Protein AF-A0A7C6J022-F1 (afdb_monomer)

Solvent-accessible surface area (backbone atoms only — not comparable to full-atom values): 21403 Å² total; per-residue (Å²): 133,88,54,97,47,49,74,58,32,76,75,52,37,71,67,42,45,35,48,30,39,71,31,28,40,36,38,33,23,57,47,31,26,24,35,32,15,52,54,48,36,50,70,70,36,41,24,28,38,40,35,32,20,58,52,54,36,49,83,85,41,56,73,35,22,82,79,51,54,93,88,47,57,70,38,48,44,20,59,52,40,50,57,54,50,38,76,76,38,77,80,48,47,73,48,62,37,77,42,80,65,40,88,90,46,41,83,78,70,50,67,95,76,55,65,32,38,40,39,37,47,83,56,67,66,42,42,51,43,52,51,50,49,29,62,75,69,70,41,49,58,38,33,48,42,60,43,54,30,42,83,63,48,88,42,52,45,79,44,40,55,75,75,63,58,67,36,69,54,48,51,52,48,54,51,54,31,57,78,66,73,45,90,54,88,45,48,24,37,40,35,70,53,67,59,51,78,81,88,55,95,65,82,51,71,33,29,65,29,19,30,48,49,9,44,53,50,31,52,52,50,52,50,56,60,65,67,54,69,71,48,78,46,42,40,21,62,6,68,30,47,36,53,39,59,43,51,67,43,30,42,36,46,56,49,69,47,39,24,39,27,73,48,87,68,80,81,78,50,72,70,37,49,76,68,63,76,48,61,33,25,31,22,25,40,36,34,28,24,65,94,65,37,48,72,66,57,52,52,53,51,50,67,71,62,38,65,52,57,36,79,32,24,37,84,89,47,76,38,68,36,15,26,35,32,43,37,27,91,48,70,68,53,43,54,51,52,54,50,51,48,59,62,51,40,78,78,44,93,59,69,66,57,54,43,78,45,71,64,58,75,74,39,77,49,60,78,78,57,48,63,33,54,79,77,33,88,80,57,91,61,84,44,69,66,79,75,62,49,78,92,46,42,104

Secondary structure (DSSP, 8-state):
---TTHHHHHHHHHHHHHHHHH-EEEEE--STTHHHHHHHHHHTT--EEEEE--PBP-GGGTTT-TT--TT-TTSBHHHHHHHHHHHH-TT-EEEEE-----TTTHHHHS-SS-SEEEE---SHHHHHHHHHHHHHTT--EEEE---SS---GGGEEEEEGGG--S-HHHHHHHHHHHHTT----SEEEEE-SPPPP-SSSSPP--HHHHHHHHHHHHHHHHHHHHTS--EEEEEEESSHHHHHHHHTTBTTEEEEEEEEESSSSSS--HHHHHTTSS-PEEEEEEEE-TTTS-HHHHHHHHHHHS-TT-SSEETTEESGGG-EEEEESSHHHHHHHHHHHHHHHTT-SSPP--EEEE----EEPPTTTTTHHHH-TT---SS-GGGS-GGGB-

pLDDT: mean 95.54, std 4.27, range [51.81, 98.88]

Radius of gyration: 25.46 Å; Cα contacts (8 Å, |Δi|>4): 782; chains: 1; bounding box: 62×45×79 Å

Nearest PDB structures (foldseek):
  4d7a-assembly1_B  TM=9.606E-01  e=1.019E-24  Escherichia coli K-12
  4d79-assembly1_A  TM=9.479E-01  e=5.012E-24  Escherichia coli K-12
  4yed-assembly1_A  TM=9.591E-01  e=9.592E-24  Escherichia coli K-12
  4yed-assembly2_D  TM=9.473E-01  e=1.288E-23  Escherichia coli K-12
  4yed-assembly2_C  TM=9.431E-01  e=9.592E-24  Escherichia coli K-12

Sequence (394 aa):
MNSPFTRIQYLIGSLGINLLQEAHVVVVGLGGVGGMSAEVLVRSGIGKMTIIDFDTVEITNLNRQIITNSNNIGQKKADILKERLLLINPKLQIEAHAAFIDQTNIDQIIPKRVDFVLDAIDKLDAKVDLIKYCLTNKIPFISAMGAGQRFEPLKLKVATINQTHTDPLARALRKKLRDQKVDDNFPVVFSTEQPQPKRFENVGSYMPVTSFSGTLMADYAIKNILSKEVKELVLAGGCFWGVEAYYKQLYGVVKTSVGYTDGDTENPTYEDLKAGRVNHVEACKIWYRPDQISFETLLEHFFRIVDPTALNYQGNDIGIQYRNAIFFQNEEERDIIINVLKEKQKKYQRPIVTIVKEVQPFYDAEDYHQDYLTKNLGGYCHINLNLVKDEERK

Structure (mmCIF, N/CA/C/O backbone):
data_AF-A0A7C6J022-F1
#
_entry.id   AF-A0A7C6J022-F1
#
loop_
_atom_site.group_PDB
_atom_site.id
_atom_site.type_symbol
_atom_site.label_atom_id
_atom_site.label_alt_id
_atom_site.label_comp_id
_atom_site.label_asym_id
_atom_site.label_entity_id
_atom_site.label_seq_id
_atom_site.pdbx_PDB_ins_code
_atom_site.Cartn_x
_atom_site.Cartn_y
_atom_site.Cartn_z
_atom_site.occupancy
_atom_site.B_iso_or_equiv
_atom_site.auth_seq_id
_atom_site.auth_comp_id
_atom_site.auth_asym_id
_atom_site.auth_atom_id
_atom_site.pdbx_PDB_model_num
ATOM 1 N N . MET A 1 1 ? 20.918 12.115 2.888 1.00 51.81 1 MET A N 1
ATOM 2 C CA . MET A 1 1 ? 20.095 12.789 3.922 1.00 51.81 1 MET A CA 1
ATOM 3 C C . MET A 1 1 ? 19.291 11.735 4.662 1.00 51.81 1 MET A C 1
ATOM 5 O O . MET A 1 1 ? 18.766 10.845 4.007 1.00 51.81 1 MET A O 1
ATOM 9 N N . ASN A 1 2 ? 19.217 11.810 5.992 1.00 72.50 2 ASN A N 1
ATOM 10 C CA . ASN A 1 2 ? 18.419 10.873 6.788 1.00 72.50 2 ASN A CA 1
ATOM 11 C C . ASN A 1 2 ? 16.921 11.169 6.599 1.00 72.50 2 ASN A C 1
ATOM 13 O O . ASN A 1 2 ? 16.502 12.321 6.680 1.00 72.50 2 ASN A O 1
ATOM 17 N N . SER A 1 3 ? 16.135 10.129 6.326 1.00 87.00 3 SER A N 1
ATOM 18 C CA . SER A 1 3 ? 14.671 10.169 6.237 1.00 87.00 3 SER A CA 1
ATOM 19 C C . SER A 1 3 ? 14.068 10.062 7.647 1.00 87.00 3 SER A C 1
ATOM 21 O O . SER A 1 3 ? 14.675 9.403 8.499 1.00 87.00 3 SER A O 1
ATOM 23 N N . PRO A 1 4 ? 12.865 10.613 7.926 1.00 90.88 4 PRO A N 1
ATOM 24 C CA . PRO A 1 4 ? 12.160 10.336 9.186 1.00 90.88 4 PRO A CA 1
ATOM 25 C C . PRO A 1 4 ? 11.946 8.830 9.430 1.00 90.88 4 PRO A C 1
ATOM 27 O O . PRO A 1 4 ? 11.787 8.406 10.573 1.00 90.88 4 PRO A O 1
ATOM 30 N N . PHE A 1 5 ? 12.019 8.010 8.377 1.00 95.50 5 PHE A N 1
ATOM 31 C CA . PHE A 1 5 ? 11.822 6.562 8.431 1.00 95.50 5 PHE A CA 1
ATOM 32 C C . PHE A 1 5 ? 13.124 5.748 8.448 1.00 95.50 5 PHE A C 1
ATOM 34 O O . PHE A 1 5 ? 13.074 4.522 8.417 1.00 95.50 5 PHE A O 1
ATOM 41 N N . THR A 1 6 ? 14.300 6.382 8.555 1.00 95.12 6 THR A N 1
ATOM 42 C CA . THR A 1 6 ? 15.600 5.679 8.531 1.00 95.12 6 THR A CA 1
ATOM 43 C C . THR A 1 6 ? 15.690 4.548 9.567 1.00 95.12 6 THR A C 1
ATOM 45 O O . THR A 1 6 ? 16.204 3.476 9.261 1.00 95.12 6 THR A O 1
ATOM 48 N N . ARG A 1 7 ? 15.150 4.728 10.784 1.00 95.88 7 ARG A N 1
ATOM 49 C CA . ARG A 1 7 ? 15.209 3.681 11.823 1.00 95.88 7 ARG A CA 1
ATOM 50 C C . ARG A 1 7 ? 14.386 2.444 11.480 1.00 95.88 7 ARG A C 1
ATOM 52 O O . ARG A 1 7 ? 14.846 1.339 11.743 1.00 95.88 7 ARG A O 1
ATOM 59 N N . ILE A 1 8 ? 13.188 2.621 10.925 1.00 95.56 8 ILE A N 1
ATOM 60 C CA . ILE A 1 8 ? 12.366 1.483 10.505 1.00 95.56 8 ILE A CA 1
ATOM 61 C C . ILE A 1 8 ? 12.926 0.864 9.218 1.00 95.56 8 ILE A C 1
ATOM 63 O O . ILE A 1 8 ? 12.930 -0.354 9.096 1.00 95.56 8 ILE A O 1
ATOM 67 N N . GLN A 1 9 ? 13.530 1.657 8.328 1.00 95.81 9 GLN A N 1
ATOM 68 C CA . GLN A 1 9 ? 14.235 1.149 7.147 1.00 95.81 9 GLN A CA 1
ATOM 69 C C . GLN A 1 9 ? 15.355 0.164 7.503 1.00 95.81 9 GLN A C 1
ATOM 71 O O . GLN A 1 9 ? 15.531 -0.826 6.802 1.00 95.81 9 GLN A O 1
ATOM 76 N N . TYR A 1 10 ? 16.091 0.388 8.595 1.00 96.50 10 TYR A N 1
ATOM 77 C CA . TYR A 1 10 ? 17.100 -0.572 9.063 1.00 96.50 10 TYR A CA 1
ATOM 78 C C . TYR A 1 10 ? 16.506 -1.927 9.462 1.00 96.50 10 TYR A C 1
ATOM 80 O O . TYR A 1 10 ? 17.210 -2.930 9.420 1.00 96.50 10 TYR A O 1
ATOM 88 N N . LEU A 1 11 ? 15.227 -1.960 9.845 1.00 96.50 11 LEU A N 1
ATOM 89 C CA . LEU A 1 11 ? 14.529 -3.180 10.232 1.00 96.50 11 LEU A CA 1
ATOM 90 C C . LEU A 1 11 ? 13.921 -3.912 9.027 1.00 96.50 11 LEU A C 1
ATOM 92 O O . LEU A 1 11 ? 13.967 -5.136 8.986 1.00 96.50 11 LEU A O 1
ATOM 96 N N . ILE A 1 12 ? 13.339 -3.178 8.072 1.00 96.19 12 ILE A N 1
ATOM 97 C CA . ILE A 1 12 ? 12.520 -3.761 6.988 1.00 96.19 12 ILE A CA 1
ATOM 98 C C . ILE A 1 12 ? 13.131 -3.612 5.585 1.00 96.19 12 ILE A C 1
ATOM 100 O O . ILE A 1 12 ? 12.532 -4.027 4.594 1.00 96.19 12 ILE A O 1
ATOM 104 N N . GLY A 1 13 ? 14.311 -3.000 5.482 1.00 95.75 13 GLY A N 1
ATOM 105 C CA . GLY A 1 13 ? 14.979 -2.716 4.216 1.00 95.75 13 GLY A CA 1
ATOM 106 C C . GLY A 1 13 ? 14.318 -1.597 3.404 1.00 95.75 13 GLY A C 1
ATOM 107 O O . GLY A 1 13 ? 13.266 -1.056 3.746 1.00 95.75 13 GLY A O 1
ATOM 108 N N . SER A 1 14 ? 14.952 -1.229 2.290 1.00 93.38 14 SER A N 1
ATOM 109 C CA . SER A 1 14 ? 14.440 -0.191 1.385 1.00 93.38 14 SER A CA 1
ATOM 110 C C . SER A 1 14 ? 13.151 -0.620 0.681 1.00 93.38 14 SER A C 1
ATOM 112 O O . SER A 1 14 ? 12.246 0.196 0.524 1.00 93.38 14 SER A O 1
ATOM 114 N N . LEU A 1 15 ? 13.029 -1.895 0.296 1.00 95.00 15 LEU A N 1
ATOM 115 C CA . LEU A 1 15 ? 11.8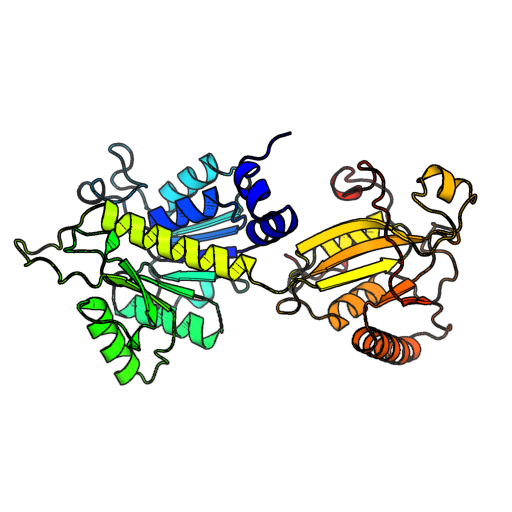17 -2.417 -0.336 1.00 95.00 15 LEU A CA 1
ATOM 116 C C . LEU A 1 15 ? 10.608 -2.348 0.607 1.00 95.00 15 LEU A C 1
ATOM 118 O O . LEU A 1 15 ? 9.552 -1.879 0.192 1.00 95.00 15 LEU A O 1
ATOM 122 N N . GLY A 1 16 ? 10.781 -2.715 1.883 1.00 97.00 16 GLY A N 1
ATOM 123 C CA . GLY A 1 16 ? 9.723 -2.603 2.888 1.00 97.00 16 GLY A CA 1
ATOM 124 C C . GLY A 1 16 ? 9.239 -1.164 3.071 1.00 97.00 16 GLY A C 1
ATOM 125 O O . GLY A 1 16 ? 8.040 -0.921 3.161 1.00 97.00 16 GLY A O 1
ATOM 126 N N . ILE A 1 17 ? 10.148 -0.186 3.045 1.00 96.69 17 ILE A N 1
ATOM 127 C CA . ILE A 1 17 ? 9.760 1.231 3.102 1.00 96.69 17 ILE A CA 1
ATOM 128 C C . ILE A 1 17 ? 8.988 1.663 1.861 1.00 96.69 17 ILE A C 1
ATOM 130 O O . ILE A 1 17 ? 8.001 2.376 2.005 1.00 96.69 17 ILE A O 1
ATOM 134 N N . ASN A 1 18 ? 9.387 1.225 0.664 1.00 95.69 18 ASN A N 1
ATOM 135 C CA . ASN A 1 18 ? 8.630 1.529 -0.552 1.00 95.69 18 ASN A CA 1
ATOM 136 C C . ASN A 1 18 ? 7.219 0.927 -0.499 1.00 95.69 18 ASN A C 1
ATOM 138 O O . ASN A 1 18 ? 6.262 1.622 -0.819 1.00 95.69 18 ASN A O 1
ATOM 142 N N . LEU A 1 19 ? 7.069 -0.308 -0.004 1.00 97.19 19 LEU A N 1
ATOM 143 C CA . LEU A 1 19 ? 5.750 -0.913 0.215 1.00 97.19 19 LEU A CA 1
ATOM 144 C C . LEU A 1 19 ? 4.873 -0.060 1.138 1.00 97.19 19 LEU A C 1
ATOM 146 O O . LEU A 1 19 ? 3.716 0.187 0.815 1.00 97.19 19 LEU A O 1
ATOM 150 N N . LEU A 1 20 ? 5.412 0.422 2.263 1.00 97.81 20 LEU A N 1
ATOM 151 C CA . LEU A 1 20 ? 4.638 1.256 3.188 1.00 97.81 20 LEU A CA 1
ATOM 152 C C . LEU A 1 20 ? 4.324 2.641 2.604 1.00 97.81 20 LEU A C 1
ATOM 154 O O . LEU A 1 20 ? 3.206 3.128 2.759 1.00 97.81 20 LEU A O 1
ATOM 158 N N . GLN A 1 21 ? 5.274 3.271 1.910 1.00 95.94 21 GLN A N 1
ATOM 159 C CA . GLN A 1 21 ? 5.071 4.588 1.298 1.00 95.94 21 GLN A CA 1
ATOM 160 C C . GLN A 1 21 ? 4.049 4.548 0.150 1.00 95.94 21 GLN A C 1
ATOM 162 O O . GLN A 1 21 ? 3.335 5.526 -0.054 1.00 95.94 21 GLN A O 1
ATOM 167 N N . GLU A 1 22 ? 3.947 3.436 -0.578 1.00 94.38 22 GLU A N 1
ATOM 168 C CA . GLU A 1 22 ? 2.945 3.261 -1.637 1.00 94.38 22 GLU A CA 1
ATOM 169 C C . GLU A 1 22 ? 1.572 2.831 -1.104 1.00 94.38 22 GLU A C 1
ATOM 171 O O . GLU A 1 22 ? 0.563 3.043 -1.779 1.00 94.38 22 GLU A O 1
ATOM 176 N N . ALA A 1 23 ? 1.518 2.260 0.104 1.00 96.94 23 ALA A N 1
ATOM 177 C CA . ALA A 1 23 ? 0.285 1.736 0.673 1.00 96.94 23 ALA A CA 1
ATOM 178 C C . ALA A 1 23 ? -0.723 2.835 1.038 1.00 96.94 23 ALA A C 1
ATOM 180 O O . ALA A 1 23 ? -0.381 3.835 1.683 1.00 96.94 23 ALA A O 1
ATOM 181 N N . HIS A 1 24 ? -1.992 2.586 0.703 1.00 97.75 24 HIS A N 1
ATOM 182 C CA . HIS A 1 24 ? -3.139 3.394 1.115 1.00 97.75 24 HIS A CA 1
ATOM 183 C C . HIS A 1 24 ? -3.928 2.695 2.215 1.00 97.75 24 HIS A C 1
ATOM 185 O O . HIS A 1 24 ? -4.555 1.659 1.992 1.00 97.75 24 HIS A O 1
ATOM 191 N N . VAL A 1 25 ? -3.906 3.278 3.416 1.00 98.75 25 VAL A N 1
ATOM 192 C CA . VAL A 1 25 ? -4.603 2.740 4.591 1.00 98.75 25 VAL A CA 1
ATOM 193 C C . VAL A 1 25 ? -5.757 3.645 5.016 1.00 98.75 25 VAL A C 1
ATOM 195 O O . VAL A 1 25 ? -5.592 4.855 5.172 1.00 98.75 25 VAL A O 1
ATOM 198 N N . VAL A 1 26 ? -6.927 3.057 5.256 1.00 98.81 26 VAL A N 1
ATOM 199 C CA . VAL A 1 26 ? -8.118 3.775 5.733 1.00 98.81 26 VAL A CA 1
ATOM 200 C C . VAL A 1 26 ? -8.315 3.532 7.225 1.00 98.81 26 VAL A C 1
ATOM 202 O O . VAL A 1 26 ? -8.226 2.394 7.680 1.00 98.81 26 VAL A O 1
ATOM 205 N N . VAL A 1 27 ? -8.621 4.575 7.998 1.00 98.81 27 VAL A N 1
ATOM 206 C CA . VAL A 1 27 ? -8.969 4.461 9.424 1.00 98.81 27 VAL A CA 1
ATOM 207 C C . VAL A 1 27 ? -10.336 5.087 9.669 1.00 98.81 27 VAL A C 1
ATOM 209 O O . VAL A 1 27 ? -10.525 6.281 9.434 1.00 98.81 27 VAL A O 1
ATOM 212 N N . VAL A 1 28 ? -11.281 4.291 10.172 1.00 98.69 28 VAL A N 1
ATOM 213 C CA . VAL A 1 28 ? -12.651 4.737 10.458 1.00 98.69 28 VAL A CA 1
ATOM 214 C C . VAL A 1 28 ? -12.900 4.754 11.961 1.00 98.69 28 VAL A C 1
ATOM 216 O O . VAL A 1 28 ? -12.736 3.735 12.627 1.00 98.69 28 VAL A O 1
ATOM 219 N N . GLY A 1 29 ? -13.316 5.904 12.490 1.00 98.06 29 GLY A N 1
ATOM 220 C CA . GLY A 1 29 ? -13.449 6.163 13.922 1.00 98.06 29 GLY A CA 1
ATOM 221 C C . GLY A 1 29 ? -12.121 6.616 14.531 1.00 98.06 29 GLY A C 1
ATOM 222 O O . GLY A 1 29 ? -11.228 5.822 14.804 1.00 98.06 29 GLY A O 1
ATOM 223 N N . LEU A 1 30 ? -11.989 7.907 14.803 1.00 97.81 30 LEU A N 1
ATOM 224 C CA . LEU A 1 30 ? -10.763 8.590 15.224 1.00 97.81 30 LEU A CA 1
ATOM 225 C C . LEU A 1 30 ? -10.775 8.928 16.723 1.00 97.81 30 LEU 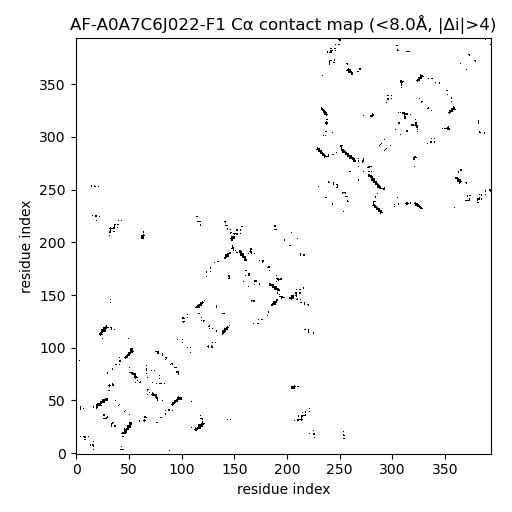A C 1
ATOM 227 O O . LEU A 1 30 ? -10.161 9.891 17.178 1.00 97.81 30 LEU A O 1
ATOM 231 N N . GLY A 1 31 ? -11.457 8.093 17.510 1.00 96.06 31 GLY A N 1
ATOM 232 C CA . GLY A 1 31 ? -11.426 8.132 18.969 1.00 96.06 31 GLY A CA 1
ATOM 233 C C . GLY A 1 31 ? -10.115 7.596 19.563 1.00 96.06 31 GLY A C 1
ATOM 234 O O . GLY A 1 31 ? -9.044 7.648 18.963 1.00 96.06 31 GLY A O 1
ATOM 235 N N . GLY A 1 32 ? -10.191 7.028 20.772 1.00 96.38 32 GLY A N 1
ATOM 236 C CA . GLY A 1 32 ? -8.997 6.582 21.514 1.00 96.38 32 GLY A CA 1
ATOM 237 C C . GLY A 1 32 ? -8.238 5.413 20.875 1.00 96.38 32 GLY A C 1
ATOM 238 O O . GLY A 1 32 ? -7.072 5.208 21.197 1.00 96.38 32 GLY A O 1
ATOM 239 N N . VAL A 1 33 ? -8.899 4.661 19.989 1.00 98.31 33 VAL A N 1
ATOM 240 C CA . VAL A 1 33 ? -8.310 3.551 19.229 1.00 98.31 33 VAL A CA 1
ATOM 241 C C . VAL A 1 33 ? -7.785 4.064 17.890 1.00 98.31 33 VAL A C 1
ATOM 243 O O . VAL A 1 33 ? -6.574 4.138 17.709 1.00 98.31 33 VAL A O 1
ATOM 246 N N . GLY A 1 34 ? -8.666 4.485 16.974 1.00 98.44 34 GLY A N 1
ATOM 247 C CA . GLY A 1 34 ? -8.249 4.835 15.614 1.00 98.44 34 GLY A CA 1
ATOM 248 C C . GLY A 1 34 ? -7.362 6.076 15.519 1.00 98.44 34 GLY A C 1
ATOM 249 O O . GLY A 1 34 ? -6.465 6.098 14.682 1.00 98.44 34 GLY A O 1
ATOM 250 N N . GLY A 1 35 ? -7.501 7.055 16.424 1.00 98.19 35 GLY A N 1
ATOM 251 C CA . GLY A 1 35 ? -6.571 8.187 16.486 1.00 98.19 35 GLY A CA 1
ATOM 252 C C . GLY A 1 35 ? -5.132 7.746 16.786 1.00 98.19 35 GLY A C 1
ATOM 253 O O . GLY A 1 35 ? -4.190 8.249 16.177 1.00 98.19 35 GLY A O 1
ATOM 254 N N . MET A 1 36 ? -4.954 6.754 17.669 1.00 98.62 36 MET A N 1
ATOM 255 C CA . MET A 1 36 ? -3.641 6.148 17.917 1.00 98.62 36 MET A CA 1
ATOM 256 C C . MET A 1 36 ? -3.197 5.266 16.747 1.00 98.62 36 MET A C 1
ATOM 258 O O . MET A 1 36 ? -2.033 5.324 16.362 1.00 98.62 36 MET A O 1
ATOM 262 N N . SER A 1 37 ? -4.102 4.488 16.145 1.00 98.75 37 SER A N 1
ATOM 263 C CA . SER A 1 37 ? -3.768 3.681 14.967 1.00 98.75 37 SER A CA 1
ATOM 264 C C . SER A 1 37 ? -3.188 4.541 13.843 1.00 98.75 37 SER A C 1
ATOM 266 O O . SER A 1 37 ? -2.140 4.214 13.296 1.00 98.75 37 SER A O 1
ATOM 268 N N . ALA A 1 38 ? -3.828 5.673 13.540 1.00 98.81 38 ALA A N 1
ATOM 269 C CA . ALA A 1 38 ? -3.379 6.607 12.515 1.00 98.81 38 ALA A CA 1
ATOM 270 C C . ALA A 1 38 ? -1.994 7.206 12.824 1.00 98.81 38 ALA A C 1
ATOM 272 O O . ALA A 1 38 ? -1.137 7.272 11.942 1.00 98.81 38 ALA A O 1
ATOM 273 N N . GLU A 1 39 ? -1.746 7.579 14.084 1.00 98.69 39 GLU A N 1
ATOM 274 C CA . GLU A 1 39 ? -0.437 8.059 14.545 1.00 98.69 39 GLU A CA 1
ATOM 275 C C . GLU A 1 39 ? 0.659 6.993 14.346 1.00 98.69 39 GLU A C 1
ATOM 277 O O . GLU A 1 39 ? 1.757 7.302 13.879 1.00 98.69 39 GLU A O 1
ATOM 282 N N . VAL A 1 40 ? 0.379 5.728 14.679 1.00 98.75 40 VAL A N 1
ATOM 283 C CA . VAL A 1 40 ? 1.333 4.620 14.497 1.00 98.75 40 VAL A CA 1
ATOM 284 C C . VAL A 1 40 ? 1.608 4.366 13.013 1.00 98.75 40 VAL A C 1
ATOM 286 O O . VAL A 1 40 ? 2.769 4.199 12.635 1.00 98.75 40 VAL A O 1
ATOM 289 N N . LEU A 1 41 ? 0.575 4.385 12.165 1.00 98.81 41 LEU A N 1
ATOM 290 C CA . LEU A 1 41 ? 0.699 4.196 10.715 1.00 98.81 41 LEU A CA 1
ATOM 291 C C . LEU A 1 41 ? 1.601 5.261 10.075 1.00 98.81 41 LEU A C 1
ATOM 293 O O . LEU A 1 41 ? 2.571 4.905 9.402 1.00 98.81 41 LEU A O 1
ATOM 297 N N . VAL A 1 42 ? 1.361 6.554 10.335 1.00 98.44 42 VAL A N 1
ATOM 298 C CA . VAL A 1 42 ? 2.198 7.621 9.753 1.00 98.44 42 VAL A CA 1
ATOM 299 C C . VAL A 1 42 ? 3.644 7.539 10.247 1.00 98.44 42 VAL A C 1
ATOM 301 O O . VAL A 1 42 ? 4.577 7.708 9.466 1.00 98.44 42 VAL A O 1
ATOM 304 N N . ARG A 1 43 ? 3.860 7.215 11.532 1.00 98.19 43 ARG A N 1
ATOM 305 C CA . ARG A 1 43 ? 5.207 7.080 12.117 1.00 98.19 43 ARG A CA 1
ATOM 306 C C . ARG A 1 43 ? 5.962 5.866 11.585 1.00 98.19 43 ARG A C 1
ATOM 308 O O . ARG A 1 43 ? 7.190 5.866 11.606 1.00 98.19 43 ARG A O 1
ATOM 315 N N . SER A 1 44 ? 5.238 4.864 11.098 1.00 98.12 44 SER A N 1
ATOM 316 C CA . SER A 1 44 ? 5.804 3.665 10.476 1.00 98.12 44 SER A CA 1
ATOM 317 C C . SER A 1 44 ? 6.098 3.851 8.988 1.00 98.12 44 SER A C 1
ATOM 319 O O . SER A 1 44 ? 6.699 2.978 8.376 1.00 98.12 44 SER A O 1
ATOM 321 N N . GLY A 1 45 ? 5.729 4.992 8.402 1.00 97.50 45 GLY A N 1
ATOM 322 C CA . GLY A 1 45 ? 6.002 5.283 7.000 1.00 97.50 45 GLY A CA 1
ATOM 323 C C . GLY A 1 45 ? 4.888 4.873 6.047 1.00 97.50 45 GLY A C 1
ATOM 324 O O . GLY A 1 45 ? 5.182 4.656 4.877 1.00 97.50 45 GLY A O 1
ATOM 325 N N . ILE A 1 46 ? 3.631 4.801 6.496 1.00 98.62 46 ILE A N 1
ATOM 326 C CA . ILE A 1 46 ? 2.500 4.782 5.558 1.00 98.62 46 ILE A CA 1
ATOM 327 C C . ILE A 1 46 ? 2.456 6.111 4.793 1.00 98.62 46 ILE A C 1
ATOM 329 O O . ILE A 1 46 ? 2.540 7.181 5.405 1.00 98.62 46 ILE A O 1
ATOM 333 N N . GLY A 1 47 ? 2.373 6.042 3.462 1.00 97.50 47 GLY A N 1
ATOM 334 C CA . GLY A 1 47 ? 2.444 7.223 2.594 1.00 97.50 47 GLY A CA 1
ATOM 335 C C . GLY A 1 47 ? 1.099 7.767 2.112 1.00 97.50 47 GLY A C 1
ATOM 336 O O . GLY A 1 47 ? 1.032 8.957 1.791 1.00 97.50 47 GLY A O 1
ATOM 337 N N . LYS A 1 48 ? 0.029 6.958 2.122 1.00 98.25 48 LYS A N 1
ATOM 338 C CA . LYS A 1 48 ? -1.330 7.389 1.758 1.00 98.25 48 LYS A CA 1
ATOM 339 C C . LYS A 1 48 ? -2.341 6.990 2.835 1.00 98.25 48 LYS A C 1
ATOM 341 O O . LYS A 1 48 ? -2.355 5.848 3.298 1.00 98.25 48 LYS A O 1
ATOM 346 N N . MET A 1 49 ? -3.193 7.922 3.259 1.00 98.75 49 MET A N 1
ATOM 347 C CA . MET A 1 49 ? -4.201 7.671 4.292 1.00 98.75 49 MET A CA 1
ATOM 348 C C . MET A 1 49 ? -5.541 8.342 3.992 1.00 98.75 49 MET A C 1
ATOM 350 O O . MET A 1 49 ? -5.586 9.497 3.583 1.00 98.75 49 MET A O 1
ATOM 354 N N . THR A 1 50 ? -6.635 7.652 4.309 1.00 98.69 50 THR A N 1
ATOM 355 C CA . THR A 1 50 ? -7.968 8.268 4.418 1.00 98.69 50 THR A CA 1
ATOM 356 C C . THR A 1 50 ? -8.473 8.077 5.844 1.00 98.69 50 THR A C 1
ATOM 358 O O . THR A 1 50 ? -8.524 6.955 6.345 1.00 98.69 50 THR A O 1
ATOM 361 N N . ILE A 1 51 ? -8.815 9.167 6.527 1.00 98.69 51 ILE A N 1
ATOM 362 C CA . ILE A 1 51 ? -9.273 9.142 7.923 1.00 98.69 51 ILE A CA 1
ATOM 363 C C . ILE A 1 51 ? -10.703 9.675 8.022 1.00 98.69 51 ILE A C 1
ATOM 365 O O . ILE A 1 51 ? -11.036 10.698 7.424 1.00 98.69 51 ILE A O 1
ATOM 369 N N . ILE A 1 52 ? -11.570 8.959 8.739 1.00 98.50 52 ILE A N 1
ATOM 370 C CA . ILE A 1 52 ? -13.018 9.209 8.708 1.00 98.50 52 ILE A CA 1
ATOM 371 C C . ILE A 1 52 ? -13.583 9.218 10.131 1.00 98.50 52 ILE A C 1
ATOM 373 O O . ILE A 1 52 ? -13.482 8.222 10.850 1.00 98.50 52 ILE A O 1
ATOM 377 N N . ASP A 1 53 ? -14.183 10.337 10.539 1.00 98.06 53 ASP A N 1
ATOM 378 C CA . ASP A 1 53 ? -14.923 10.482 11.802 1.00 98.06 53 ASP A CA 1
ATOM 379 C C . ASP A 1 53 ? -15.879 11.675 11.714 1.00 98.06 53 ASP A C 1
ATOM 381 O O . ASP A 1 53 ? -15.500 12.725 11.207 1.00 98.06 53 ASP A O 1
ATOM 385 N N . PHE A 1 54 ? -17.100 11.540 12.224 1.00 96.62 54 PHE A N 1
ATOM 386 C CA . PHE A 1 54 ? -18.103 12.608 12.216 1.00 96.62 54 PHE A CA 1
ATOM 387 C C . PHE A 1 54 ? -18.064 13.499 13.466 1.00 96.62 54 PHE A C 1
ATOM 389 O O . PHE A 1 54 ? -18.645 14.584 13.457 1.00 96.62 54 PHE A O 1
ATOM 396 N N . ASP A 1 55 ? -17.412 13.051 14.539 1.00 96.81 55 ASP A N 1
ATOM 397 C CA . ASP A 1 55 ? -17.413 13.721 15.832 1.00 96.81 55 ASP A CA 1
ATOM 398 C C . ASP A 1 55 ? -16.512 14.965 15.862 1.00 96.81 55 ASP A C 1
ATOM 400 O O . ASP A 1 55 ? -15.489 15.092 15.175 1.00 96.81 55 ASP A O 1
ATOM 404 N N . THR A 1 56 ? -16.835 15.848 16.803 1.00 97.81 56 THR A N 1
ATOM 405 C CA . THR A 1 56 ? -15.947 16.910 17.278 1.00 97.81 56 THR A CA 1
ATOM 406 C C . THR A 1 56 ? -15.216 16.504 18.556 1.00 97.81 56 THR A C 1
ATOM 408 O O . THR A 1 56 ? -15.626 15.592 19.274 1.00 97.81 56 THR A O 1
ATOM 411 N N . VAL A 1 57 ? -14.124 17.193 18.874 1.00 97.50 57 VAL A N 1
ATOM 412 C CA . VAL A 1 57 ? -13.400 17.021 20.135 1.00 97.50 57 VAL A CA 1
ATOM 413 C C . VAL A 1 57 ? -14.249 17.517 21.304 1.00 97.50 57 VAL A C 1
ATOM 415 O O . VAL A 1 57 ? -14.644 18.681 21.351 1.00 97.50 57 VAL A O 1
ATOM 418 N N . GLU A 1 58 ? -14.456 16.658 22.297 1.00 96.81 58 GLU A N 1
ATOM 419 C CA . GLU A 1 58 ? -15.092 17.024 23.565 1.00 96.81 58 GLU A CA 1
ATOM 420 C C . GLU A 1 58 ? -14.084 17.070 24.717 1.00 96.81 58 GLU A C 1
ATOM 422 O O . GLU A 1 58 ? -13.097 16.335 24.728 1.00 96.81 58 GLU A O 1
ATOM 427 N N . ILE A 1 59 ? -14.384 17.842 25.767 1.00 96.38 59 ILE A N 1
ATOM 428 C CA . ILE A 1 59 ? -13.555 17.892 26.985 1.00 96.38 59 ILE A CA 1
ATOM 429 C C . ILE A 1 59 ? -13.337 16.502 27.612 1.00 96.38 59 ILE A C 1
ATOM 431 O O . ILE A 1 59 ? -12.263 16.189 28.120 1.00 96.38 59 ILE A O 1
ATOM 435 N N . THR A 1 60 ? -14.335 15.621 27.513 1.00 94.25 60 THR A N 1
ATOM 436 C CA . THR A 1 60 ? -14.295 14.246 28.036 1.00 94.25 60 THR A CA 1
ATOM 437 C C . THR A 1 60 ? -13.348 13.336 27.248 1.00 94.25 60 THR A C 1
ATOM 439 O O . THR A 1 60 ? -13.104 12.201 27.650 1.00 94.25 60 THR A O 1
ATOM 442 N N . ASN A 1 61 ? -12.851 13.778 26.090 1.00 95.69 61 ASN A N 1
ATOM 443 C CA . ASN A 1 61 ? -11.988 12.992 25.211 1.00 95.69 61 ASN A CA 1
ATOM 444 C C . ASN A 1 61 ? -10.503 13.090 25.601 1.00 95.69 61 ASN A C 1
ATOM 446 O O . ASN A 1 61 ? -9.747 12.151 25.328 1.00 95.69 61 ASN A O 1
ATOM 450 N N . LEU A 1 62 ? -10.124 14.156 26.318 1.00 94.38 62 LEU A N 1
ATOM 451 C CA . LEU A 1 62 ? -8.749 14.464 26.738 1.00 94.38 62 LEU A CA 1
ATOM 452 C C . LEU A 1 62 ? -8.078 13.329 27.518 1.00 94.38 62 LEU A C 1
ATOM 454 O O . LEU A 1 62 ? -6.860 13.192 27.489 1.00 94.38 62 LEU A O 1
ATOM 458 N N . ASN A 1 63 ? -8.855 12.479 28.192 1.00 88.56 63 ASN A N 1
ATOM 459 C CA . ASN A 1 63 ? -8.312 11.388 28.995 1.00 88.56 63 ASN A CA 1
ATOM 460 C C . ASN A 1 63 ? -7.733 10.225 28.173 1.00 88.56 63 ASN A C 1
ATOM 462 O O . ASN A 1 63 ? -7.050 9.390 28.757 1.00 88.56 63 ASN A O 1
ATOM 466 N N . ARG A 1 64 ? -8.087 10.090 26.883 1.00 90.38 64 ARG A N 1
ATOM 467 C CA . ARG A 1 64 ? -7.826 8.855 26.110 1.00 90.38 64 ARG A CA 1
ATOM 468 C C . ARG A 1 64 ? -7.520 9.034 24.630 1.00 90.38 64 ARG A C 1
ATOM 470 O O . ARG A 1 64 ? -7.186 8.052 23.973 1.00 90.38 64 ARG A O 1
ATOM 477 N N . GLN A 1 65 ? -7.709 10.229 24.082 1.00 95.69 65 GLN A N 1
ATOM 478 C CA . GLN A 1 65 ? -7.566 10.476 22.651 1.00 95.69 65 GLN A CA 1
ATOM 479 C C . GLN A 1 65 ? -6.334 11.341 22.398 1.00 95.69 65 GLN A C 1
ATOM 481 O O . GLN A 1 65 ? -6.305 12.512 22.770 1.00 95.69 65 GLN A O 1
ATOM 486 N N . ILE A 1 66 ? -5.331 10.769 21.727 1.00 95.75 66 ILE A N 1
ATOM 487 C CA . ILE A 1 66 ? -4.043 11.430 21.440 1.00 95.75 66 ILE A CA 1
ATOM 488 C C . ILE A 1 66 ? -4.184 12.747 20.658 1.00 95.75 66 ILE A C 1
ATOM 490 O O . ILE A 1 66 ? -3.324 13.618 20.743 1.00 95.75 66 ILE A O 1
ATOM 494 N N . ILE A 1 67 ? -5.276 12.898 19.908 1.00 94.69 67 ILE A N 1
ATOM 495 C CA . ILE A 1 67 ? -5.529 14.045 19.029 1.00 94.69 67 ILE A CA 1
ATOM 496 C C . ILE A 1 67 ? -6.054 15.274 19.783 1.00 94.69 67 ILE A C 1
ATOM 498 O O . ILE A 1 67 ? -6.144 16.358 19.216 1.00 94.69 67 ILE A O 1
ATOM 502 N N . THR A 1 68 ? -6.425 15.121 21.054 1.00 96.00 68 THR A N 1
ATOM 503 C CA . THR A 1 68 ? -7.185 16.130 21.803 1.00 96.00 68 THR A CA 1
ATOM 504 C C . THR A 1 68 ? -6.307 16.917 22.771 1.00 96.00 68 THR A C 1
ATOM 506 O O . THR A 1 68 ? -5.383 16.374 23.374 1.00 96.00 68 THR A O 1
ATOM 509 N N . ASN A 1 69 ? -6.583 18.212 22.914 1.00 96.00 69 ASN A N 1
ATOM 510 C CA . ASN A 1 69 ? -5.960 19.106 23.888 1.00 96.00 69 ASN A CA 1
ATOM 511 C C . ASN A 1 69 ? -6.913 20.272 24.223 1.00 96.00 69 ASN A C 1
ATOM 513 O O . ASN A 1 69 ? -7.996 20.389 23.654 1.00 96.00 69 ASN A O 1
ATOM 517 N N . SER A 1 70 ? -6.526 21.147 25.154 1.00 96.19 70 SER A N 1
ATOM 518 C CA . SER A 1 70 ? -7.368 22.272 25.593 1.00 96.19 70 SER A CA 1
ATOM 519 C C . SER A 1 70 ? -7.724 23.264 24.482 1.00 96.19 70 SER A C 1
ATOM 521 O O . SER A 1 70 ? -8.727 23.960 24.599 1.00 96.19 70 SER A O 1
ATOM 523 N N . ASN A 1 71 ? -6.926 23.336 23.414 1.00 97.06 71 ASN A N 1
ATOM 524 C CA . ASN A 1 71 ? -7.053 24.355 22.373 1.00 97.06 71 ASN A CA 1
ATOM 525 C C . ASN A 1 71 ? -7.920 23.901 21.190 1.00 97.06 71 ASN A C 1
ATOM 527 O O . ASN A 1 71 ? -8.252 24.721 20.338 1.00 97.06 71 ASN A O 1
ATOM 531 N N . ASN A 1 72 ? -8.279 22.615 21.110 1.00 97.06 72 ASN A N 1
ATOM 532 C CA . ASN A 1 72 ? -9.016 22.065 19.970 1.00 97.06 72 ASN A CA 1
ATOM 533 C C . ASN A 1 72 ? -10.403 21.505 20.302 1.00 97.06 72 ASN A C 1
ATOM 535 O O . ASN A 1 72 ? -11.012 20.847 19.462 1.00 97.06 72 ASN A O 1
ATOM 539 N N . ILE A 1 73 ? -10.934 21.813 21.487 1.00 97.88 73 ILE A N 1
ATOM 540 C CA . ILE A 1 73 ? -12.315 21.486 21.864 1.00 97.88 73 ILE A CA 1
ATOM 541 C C . ILE A 1 73 ? -13.296 22.114 20.859 1.00 97.88 73 ILE A C 1
ATOM 543 O O . ILE A 1 73 ? -13.159 23.277 20.486 1.00 97.88 73 ILE A O 1
ATOM 547 N N . GLY A 1 74 ? -14.285 21.332 20.419 1.00 97.81 74 GLY A N 1
ATOM 548 C CA . GLY A 1 74 ? -15.294 21.724 19.430 1.00 97.81 74 GLY A CA 1
ATOM 549 C C . GLY A 1 74 ? -14.852 21.585 17.970 1.00 97.81 74 GLY A C 1
ATOM 550 O O . GLY A 1 74 ? -15.688 21.688 17.076 1.00 97.81 74 GLY A O 1
ATOM 551 N N . GLN A 1 75 ? -13.573 21.309 17.703 1.00 98.06 75 GLN A N 1
ATOM 552 C CA . GLN A 1 75 ? -13.075 21.105 16.342 1.00 98.06 75 GLN A CA 1
ATOM 553 C C . GLN A 1 75 ? -13.313 19.666 15.872 1.00 98.06 75 GLN A C 1
ATOM 555 O O . GLN A 1 75 ? -13.378 18.740 16.681 1.00 98.06 75 GLN A O 1
ATOM 560 N N . LYS A 1 76 ? -13.446 19.458 14.560 1.00 98.44 76 LYS A N 1
ATOM 561 C CA . LYS A 1 76 ? -13.658 18.131 13.964 1.00 98.44 76 LYS A CA 1
ATOM 562 C C . LYS A 1 76 ? -12.435 17.241 14.177 1.00 98.44 76 LYS A C 1
ATOM 564 O O . LYS A 1 76 ? -11.310 17.649 13.888 1.00 98.44 76 LYS A O 1
ATOM 569 N N . LYS A 1 77 ? -12.650 16.004 14.638 1.00 98.38 77 LYS A N 1
ATOM 570 C CA . LYS A 1 77 ? -11.550 15.062 14.915 1.00 98.38 77 LYS A CA 1
ATOM 571 C C . LYS A 1 77 ? -10.729 14.742 13.666 1.00 98.38 77 LYS A C 1
ATOM 573 O O . LYS A 1 77 ? -9.504 14.691 13.748 1.00 98.38 77 LYS A O 1
ATOM 578 N N . ALA A 1 78 ? -11.397 14.552 12.526 1.00 98.19 78 ALA A N 1
ATOM 579 C CA . ALA A 1 78 ? -10.747 14.246 11.254 1.00 98.19 78 ALA A CA 1
ATOM 580 C C . ALA A 1 78 ? -9.779 15.359 10.814 1.00 98.19 78 ALA A C 1
ATOM 582 O O . ALA A 1 78 ? -8.634 15.071 10.468 1.00 98.19 78 ALA A O 1
ATOM 583 N N . ASP A 1 79 ? -10.202 16.620 10.915 1.00 98.25 79 ASP A N 1
ATOM 584 C CA . ASP A 1 79 ? -9.402 17.774 10.491 1.00 98.25 79 ASP A CA 1
ATOM 585 C C . ASP A 1 79 ? -8.172 17.959 11.395 1.00 98.25 79 ASP A C 1
ATOM 587 O O . ASP A 1 79 ? -7.039 18.007 10.914 1.00 98.25 79 ASP A O 1
ATOM 591 N N . ILE A 1 80 ? -8.372 17.933 12.717 1.00 97.94 80 ILE A N 1
ATOM 592 C CA . ILE A 1 80 ? -7.285 18.039 13.703 1.00 97.94 80 ILE A CA 1
ATOM 593 C C . ILE A 1 80 ? -6.259 16.916 13.550 1.00 97.94 80 ILE A C 1
ATOM 595 O O . ILE A 1 80 ? -5.050 17.137 13.664 1.00 97.94 80 ILE A O 1
ATOM 599 N N . LEU A 1 81 ? -6.723 15.685 13.322 1.00 98.44 81 LEU A N 1
ATOM 600 C CA . LEU A 1 81 ? -5.811 14.568 13.137 1.00 98.44 81 LEU A CA 1
ATOM 601 C C . LEU A 1 81 ? -5.028 14.714 11.834 1.00 98.44 81 LEU A C 1
ATOM 603 O O . LEU A 1 81 ? -3.822 14.497 11.850 1.00 98.44 81 LEU A O 1
ATOM 607 N N . LYS A 1 82 ? -5.657 15.143 10.734 1.00 98.62 82 LYS A N 1
ATOM 608 C CA . LYS A 1 82 ? -4.945 15.420 9.479 1.00 98.62 82 LYS A CA 1
ATOM 609 C C . LYS A 1 82 ? -3.809 16.421 9.680 1.00 98.62 82 LYS A C 1
ATOM 611 O O . LYS A 1 82 ? -2.680 16.137 9.280 1.00 98.62 82 LYS A O 1
ATOM 616 N N . GLU A 1 83 ? -4.085 17.549 10.334 1.00 98.06 83 GLU A N 1
ATOM 617 C CA . GLU A 1 83 ? -3.068 18.559 10.657 1.00 98.06 83 GLU A CA 1
ATOM 618 C C . GLU A 1 83 ? -1.913 17.948 11.455 1.00 98.06 83 GLU A C 1
ATOM 620 O O . GLU A 1 83 ? -0.742 18.115 11.111 1.00 98.06 83 GLU A O 1
ATOM 625 N N . ARG A 1 84 ? -2.238 17.158 12.482 1.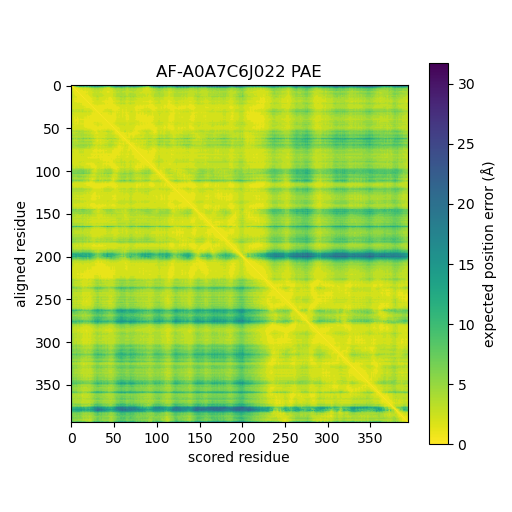00 98.00 84 ARG A N 1
ATOM 626 C CA . ARG A 1 84 ? -1.245 16.476 13.312 1.00 98.00 84 ARG A CA 1
ATOM 627 C C . ARG A 1 84 ? -0.380 15.487 12.523 1.00 98.00 84 ARG A C 1
ATOM 629 O O . ARG A 1 84 ? 0.833 15.463 12.725 1.00 98.00 84 ARG A O 1
ATOM 636 N N . LEU A 1 85 ? -0.966 14.660 11.656 1.00 98.44 85 LEU A N 1
ATOM 637 C CA . LEU A 1 85 ? -0.219 13.653 10.891 1.00 98.44 85 LEU A CA 1
ATOM 638 C C . LEU A 1 85 ? 0.722 14.309 9.870 1.00 98.44 85 LEU A C 1
ATOM 640 O O . LEU A 1 85 ? 1.841 13.832 9.682 1.00 98.44 85 LEU A O 1
ATOM 644 N N . LEU A 1 86 ? 0.324 15.439 9.280 1.00 98.44 86 LEU A N 1
ATOM 645 C CA . LEU A 1 86 ? 1.172 16.215 8.367 1.00 98.44 86 LEU A CA 1
ATOM 646 C C . LEU A 1 86 ? 2.377 16.858 9.069 1.00 98.44 86 LEU A C 1
ATOM 648 O O . LEU A 1 86 ? 3.431 17.002 8.454 1.00 98.44 86 LEU A O 1
ATOM 652 N N . LEU A 1 87 ? 2.279 17.170 10.367 1.00 97.38 87 LEU A N 1
ATOM 653 C CA . LEU A 1 87 ? 3.441 17.586 11.166 1.00 97.38 87 LEU A CA 1
ATOM 654 C C . LEU A 1 87 ? 4.455 16.448 11.375 1.00 97.38 87 LEU A C 1
ATOM 656 O O . LEU A 1 87 ? 5.628 16.712 11.632 1.00 97.38 87 LEU A O 1
ATOM 660 N N . ILE A 1 88 ? 4.017 15.189 11.286 1.00 97.19 88 ILE A N 1
ATOM 661 C CA . ILE A 1 88 ? 4.881 14.007 11.423 1.00 97.19 88 ILE A CA 1
ATOM 662 C C . ILE A 1 88 ? 5.510 13.644 10.078 1.00 97.19 88 ILE A C 1
ATOM 664 O O . ILE A 1 88 ? 6.716 13.413 10.000 1.00 97.19 88 ILE A O 1
ATOM 668 N N . ASN A 1 89 ? 4.697 13.595 9.023 1.00 97.31 89 ASN A N 1
ATOM 669 C CA . ASN A 1 89 ? 5.139 13.341 7.660 1.00 97.31 89 ASN A CA 1
ATOM 670 C C . ASN A 1 89 ? 4.519 14.376 6.710 1.00 97.31 89 ASN A C 1
ATOM 672 O O . ASN A 1 89 ? 3.417 14.155 6.207 1.00 97.31 89 ASN A O 1
ATOM 676 N N . PRO A 1 90 ? 5.241 15.464 6.388 1.00 96.81 90 PRO A N 1
ATOM 677 C CA . PRO A 1 90 ? 4.753 16.483 5.459 1.00 96.81 90 PRO A CA 1
ATOM 678 C C . PRO A 1 90 ? 4.493 15.977 4.033 1.00 96.81 90 PRO A C 1
ATOM 680 O O . PRO A 1 90 ? 3.855 16.675 3.252 1.00 96.81 90 PRO A O 1
ATOM 683 N N . LYS A 1 91 ? 5.004 14.789 3.672 1.00 96.31 91 LYS A N 1
ATOM 684 C CA . LYS A 1 91 ? 4.785 14.147 2.367 1.00 96.31 91 LYS A CA 1
ATOM 685 C C . LYS A 1 91 ? 3.609 13.163 2.367 1.00 96.31 91 LYS A C 1
ATOM 687 O O . LYS A 1 91 ? 3.348 12.557 1.332 1.00 96.31 91 LYS A O 1
ATOM 692 N N . LEU A 1 92 ? 2.938 12.965 3.505 1.00 98.19 92 LEU A N 1
ATOM 693 C CA . LEU A 1 92 ? 1.769 12.095 3.602 1.00 98.19 92 LEU A CA 1
ATOM 694 C C . LEU A 1 92 ? 0.664 12.613 2.674 1.00 98.19 92 LEU A C 1
ATOM 696 O O . LEU A 1 92 ? 0.231 13.760 2.793 1.00 98.19 92 LEU A O 1
ATOM 700 N N . GLN A 1 93 ? 0.168 11.750 1.794 1.00 97.88 93 GLN A N 1
ATOM 701 C CA . GLN A 1 93 ? -1.048 12.020 1.036 1.00 97.88 93 GLN A CA 1
ATOM 702 C C . GLN A 1 93 ? -2.236 11.647 1.922 1.00 97.88 93 GLN A C 1
ATOM 704 O O . GLN A 1 93 ? -2.404 10.480 2.271 1.00 97.88 93 GLN A O 1
ATOM 709 N N . ILE A 1 94 ? -3.019 12.637 2.357 1.00 98.38 94 ILE A N 1
ATOM 710 C CA . ILE A 1 94 ? -4.082 12.405 3.338 1.00 98.38 94 ILE A CA 1
ATOM 711 C C . ILE A 1 94 ? -5.396 13.114 3.021 1.00 98.38 94 ILE A C 1
ATOM 713 O O . ILE A 1 94 ? -5.479 14.345 2.906 1.00 98.38 94 ILE A O 1
ATOM 717 N N . GLU A 1 95 ? -6.450 12.308 2.994 1.00 97.94 95 GLU A N 1
ATOM 718 C CA . GLU A 1 95 ? -7.844 12.727 2.914 1.00 97.94 95 GLU A CA 1
ATOM 719 C C . GLU A 1 95 ? -8.510 12.572 4.283 1.00 97.94 95 GLU A C 1
ATOM 721 O O . GLU A 1 95 ? -8.309 11.582 4.989 1.00 97.94 95 GLU A O 1
ATOM 726 N N . ALA A 1 96 ? -9.287 13.578 4.678 1.00 98.12 96 ALA A N 1
ATOM 727 C CA . ALA A 1 96 ? -10.010 13.585 5.940 1.00 98.12 96 ALA A CA 1
ATOM 728 C C . ALA A 1 96 ? -11.487 13.843 5.669 1.00 98.12 96 ALA A C 1
ATOM 730 O O . ALA A 1 96 ? -11.838 14.841 5.038 1.00 98.12 96 ALA A O 1
ATOM 731 N N . HIS A 1 97 ? -12.343 12.947 6.153 1.00 97.88 97 HIS A N 1
ATOM 732 C CA . HIS A 1 97 ? -13.786 13.055 5.994 1.00 97.88 97 HIS A CA 1
ATOM 733 C C . HIS A 1 97 ? -14.434 13.223 7.360 1.00 97.88 97 HIS A C 1
ATOM 735 O O . HIS A 1 97 ? -14.472 12.297 8.174 1.00 97.88 97 HIS A O 1
ATOM 741 N N . ALA A 1 98 ? -14.987 14.413 7.582 1.00 96.69 98 ALA A N 1
ATOM 742 C CA . ALA A 1 98 ? -15.834 14.708 8.726 1.00 96.69 98 ALA A CA 1
ATOM 743 C C . ALA A 1 98 ? -17.246 14.125 8.519 1.00 96.69 98 ALA A C 1
ATOM 745 O O . ALA A 1 98 ? -18.211 14.873 8.358 1.00 96.69 98 ALA A O 1
ATOM 746 N N . ALA A 1 99 ? -17.347 12.798 8.409 1.00 94.94 99 ALA A N 1
ATOM 747 C CA . ALA A 1 99 ? -18.546 12.100 7.954 1.00 94.94 99 ALA A CA 1
ATOM 748 C C . ALA A 1 99 ? -18.795 10.804 8.732 1.00 94.94 99 ALA A C 1
ATOM 750 O O . ALA A 1 99 ? -17.872 10.141 9.208 1.00 94.94 99 ALA A O 1
ATOM 751 N N . PHE A 1 100 ? -20.073 10.449 8.849 1.00 94.19 100 PHE A N 1
ATOM 752 C CA . PHE A 1 100 ? -20.507 9.151 9.351 1.00 94.19 100 PHE A CA 1
ATOM 753 C C . PHE A 1 100 ? -20.582 8.177 8.176 1.00 94.19 100 PHE A C 1
ATOM 755 O O . PHE A 1 100 ? -21.031 8.580 7.106 1.00 94.19 100 PHE A O 1
ATOM 762 N N . ILE A 1 101 ? -20.159 6.926 8.365 1.00 93.19 101 ILE A N 1
ATOM 763 C CA . ILE A 1 101 ? -20.244 5.903 7.317 1.00 93.19 101 ILE A CA 1
ATOM 764 C C . ILE A 1 101 ? -21.505 5.067 7.503 1.00 93.19 101 ILE A C 1
ATOM 766 O O . ILE A 1 101 ? -21.759 4.556 8.594 1.00 93.19 101 ILE A O 1
ATOM 770 N N . ASP A 1 102 ? -22.231 4.877 6.408 1.00 91.69 102 ASP A N 1
ATOM 771 C CA . ASP A 1 102 ? -23.328 3.925 6.286 1.00 91.69 102 ASP A CA 1
ATOM 772 C C . ASP A 1 102 ? -23.387 3.337 4.864 1.00 91.69 102 ASP A C 1
ATOM 774 O O . ASP A 1 102 ? -22.569 3.646 3.994 1.00 91.69 102 ASP A O 1
ATOM 778 N N . GLN A 1 103 ? -24.373 2.474 4.614 1.00 91.56 103 GLN A N 1
ATOM 779 C CA . GLN A 1 103 ? -24.565 1.815 3.316 1.00 91.56 103 GLN A CA 1
ATOM 780 C C . GLN A 1 103 ? -24.810 2.783 2.146 1.00 91.56 103 GLN A C 1
ATOM 782 O O . GLN A 1 103 ? -24.679 2.377 0.997 1.00 91.56 103 GLN A O 1
ATOM 787 N N . THR A 1 104 ? -25.196 4.035 2.404 1.00 93.12 104 THR A N 1
ATOM 788 C CA . THR A 1 104 ? -25.538 5.007 1.355 1.00 93.12 104 THR A CA 1
ATOM 789 C C . THR A 1 104 ? -24.332 5.788 0.848 1.00 93.12 104 THR A C 1
ATOM 791 O O . THR A 1 104 ? -24.381 6.322 -0.260 1.00 93.12 104 THR A O 1
ATOM 794 N N . ASN A 1 105 ? -23.250 5.855 1.632 1.00 94.75 105 ASN A N 1
ATOM 795 C CA . ASN A 1 105 ? -22.093 6.694 1.318 1.00 94.75 105 ASN A CA 1
ATOM 796 C C . ASN A 1 105 ? -20.738 5.970 1.339 1.00 94.75 105 ASN A C 1
ATOM 798 O O . ASN A 1 105 ? -19.755 6.541 0.866 1.00 94.75 105 ASN A O 1
ATOM 802 N N . ILE A 1 106 ? -20.663 4.731 1.836 1.00 94.75 106 ILE A N 1
ATOM 803 C CA . ILE A 1 106 ? -19.391 4.015 1.995 1.00 94.75 106 ILE A CA 1
ATOM 804 C C . ILE A 1 106 ? -18.609 3.868 0.681 1.00 94.75 106 ILE A C 1
ATOM 806 O O . ILE A 1 106 ? -17.404 4.111 0.673 1.00 94.75 106 ILE A O 1
ATOM 810 N N . ASP A 1 107 ? -19.296 3.594 -0.432 1.00 93.56 107 ASP A N 1
ATOM 811 C CA . ASP A 1 107 ? -18.704 3.456 -1.773 1.00 93.56 107 ASP A CA 1
ATOM 812 C C . ASP A 1 107 ? -18.098 4.769 -2.303 1.00 93.56 107 ASP A C 1
ATOM 814 O O . ASP A 1 107 ? -17.265 4.760 -3.209 1.00 93.56 107 ASP A O 1
ATOM 818 N N . GLN A 1 108 ? -18.550 5.911 -1.774 1.00 92.75 108 GLN A N 1
ATOM 819 C CA . GLN A 1 108 ? -18.078 7.242 -2.165 1.00 92.75 108 GLN A CA 1
ATOM 820 C C . GLN A 1 108 ? -16.930 7.720 -1.274 1.00 92.75 108 GLN A C 1
ATOM 822 O O . GLN A 1 108 ? -16.097 8.506 -1.720 1.00 92.75 108 GLN A O 1
ATOM 827 N N . ILE A 1 109 ? -16.909 7.279 -0.012 1.00 93.50 109 ILE A N 1
ATOM 828 C CA . ILE A 1 109 ? -15.928 7.710 0.987 1.00 93.50 109 ILE A CA 1
ATOM 829 C C . ILE A 1 109 ? -14.692 6.809 0.974 1.00 93.50 109 ILE A C 1
ATOM 831 O O . ILE A 1 109 ? -13.579 7.309 1.122 1.00 93.50 109 ILE A O 1
ATOM 835 N N . ILE A 1 110 ? -14.855 5.488 0.836 1.00 94.25 110 ILE A N 1
ATOM 836 C CA . ILE A 1 110 ? -13.713 4.574 0.801 1.00 94.25 110 ILE A CA 1
ATOM 837 C C . ILE A 1 110 ? -13.137 4.552 -0.620 1.00 94.25 110 ILE A C 1
ATOM 839 O O . ILE A 1 110 ? -13.852 4.194 -1.557 1.00 94.25 110 ILE A O 1
ATOM 843 N N . PRO A 1 111 ? -11.846 4.887 -0.804 1.00 91.94 111 PRO A N 1
ATOM 844 C CA . PRO A 1 111 ? -11.216 4.859 -2.117 1.00 91.94 111 PRO A CA 1
ATOM 845 C C . PRO A 1 111 ? -11.299 3.474 -2.767 1.00 91.94 111 PRO A C 1
ATOM 847 O O . PRO A 1 111 ? -11.260 2.443 -2.096 1.00 91.94 111 PRO A O 1
ATOM 850 N N . LYS A 1 112 ? -11.348 3.435 -4.103 1.00 87.44 112 LYS A N 1
ATOM 851 C CA . LYS A 1 112 ? -11.395 2.169 -4.859 1.00 87.44 112 LYS A CA 1
ATOM 852 C C . LYS A 1 112 ? -10.144 1.305 -4.664 1.00 87.44 112 LYS A C 1
ATOM 854 O O . LYS A 1 112 ? -10.219 0.086 -4.776 1.00 87.44 112 LYS A O 1
ATOM 859 N N . ARG A 1 113 ? -8.992 1.939 -4.426 1.00 90.19 113 ARG A N 1
ATOM 860 C CA . ARG A 1 113 ? -7.691 1.290 -4.232 1.00 90.19 113 ARG A CA 1
ATOM 861 C C . ARG A 1 113 ? -7.232 1.514 -2.807 1.00 90.19 113 ARG A C 1
ATOM 863 O O . ARG A 1 113 ? -6.775 2.597 -2.471 1.00 90.19 113 ARG A O 1
ATOM 870 N N . VAL A 1 114 ? -7.381 0.485 -1.988 1.00 94.75 114 VAL A N 1
ATOM 871 C CA . VAL A 1 114 ? -6.998 0.505 -0.579 1.00 94.75 114 VAL A CA 1
ATOM 872 C C . VAL A 1 114 ? -6.273 -0.791 -0.266 1.00 94.75 114 VAL A C 1
ATOM 874 O O . VAL A 1 114 ? -6.728 -1.872 -0.635 1.00 94.75 114 VAL A O 1
ATOM 877 N N . ASP A 1 115 ? -5.147 -0.679 0.428 1.00 97.06 115 ASP A N 1
ATOM 878 C CA . ASP A 1 115 ? -4.352 -1.828 0.850 1.00 97.06 115 ASP A CA 1
ATOM 879 C C . ASP A 1 115 ? -4.848 -2.412 2.170 1.00 97.06 115 ASP A C 1
ATOM 881 O O . ASP A 1 115 ? -4.723 -3.618 2.397 1.00 97.06 115 ASP A O 1
ATOM 885 N N . PHE A 1 116 ? -5.398 -1.566 3.049 1.00 98.62 116 PHE A N 1
ATOM 886 C CA . PHE A 1 116 ? -5.891 -2.003 4.349 1.00 98.62 116 PHE A CA 1
ATOM 887 C C . PHE A 1 116 ? -6.915 -1.038 4.975 1.00 98.62 116 PHE A C 1
ATOM 889 O O . PHE A 1 116 ? -6.783 0.180 4.859 1.00 98.62 116 PHE A O 1
ATOM 896 N N . VAL A 1 117 ? -7.897 -1.569 5.712 1.00 98.88 117 VAL A N 1
ATOM 897 C CA . VAL A 1 117 ? -8.883 -0.790 6.489 1.00 98.88 117 VAL A CA 1
ATOM 898 C C . VAL A 1 117 ? -8.794 -1.111 7.986 1.00 98.88 117 VAL A C 1
ATOM 900 O O . VAL A 1 117 ? -8.781 -2.269 8.401 1.00 98.88 117 VAL A O 1
ATOM 903 N N . LEU A 1 118 ? -8.772 -0.077 8.825 1.00 98.88 118 LEU A N 1
ATOM 904 C CA . LEU A 1 118 ? -8.848 -0.179 10.280 1.00 98.88 118 LEU A CA 1
ATOM 905 C C . LEU A 1 118 ? -10.211 0.328 10.750 1.00 98.88 118 LEU A C 1
ATOM 907 O O . LEU A 1 118 ? -10.497 1.523 10.700 1.00 98.88 118 LEU A O 1
ATOM 911 N N . ASP A 1 119 ? -11.031 -0.588 11.253 1.00 98.75 119 ASP A N 1
ATOM 912 C CA . ASP A 1 119 ? -12.356 -0.298 11.789 1.00 98.75 119 ASP A CA 1
ATOM 913 C C . ASP A 1 119 ? -12.308 -0.081 13.313 1.00 98.75 119 ASP A C 1
ATOM 915 O O . ASP A 1 119 ? -12.306 -1.025 14.110 1.00 98.75 119 ASP A O 1
ATOM 919 N N . ALA A 1 120 ? -12.314 1.183 13.725 1.00 98.25 120 ALA A N 1
ATOM 920 C CA . ALA A 1 120 ? -12.402 1.628 15.112 1.00 98.25 120 ALA A CA 1
ATOM 921 C C . ALA A 1 120 ? -13.764 2.278 15.443 1.00 98.25 120 ALA A C 1
ATOM 923 O O . ALA A 1 120 ? -13.867 3.050 16.399 1.00 98.25 120 ALA A O 1
ATOM 924 N N . ILE A 1 121 ? -14.817 1.937 14.688 1.00 97.00 121 ILE A N 1
ATOM 925 C CA . ILE A 1 121 ? -16.194 2.392 14.927 1.00 97.00 121 ILE A CA 1
ATOM 926 C C . ILE A 1 121 ? -16.741 1.775 16.222 1.00 97.00 121 ILE A C 1
ATOM 928 O O . ILE A 1 121 ? -16.549 0.585 16.483 1.00 97.00 121 ILE A O 1
ATOM 932 N N . ASP A 1 122 ? -17.474 2.554 17.012 1.00 91.75 122 ASP A N 1
ATOM 933 C CA . ASP A 1 122 ? -18.160 2.109 18.229 1.00 91.75 122 ASP A CA 1
ATOM 934 C C . ASP A 1 122 ? -19.646 1.761 18.003 1.00 91.75 122 ASP A C 1
ATOM 936 O O . ASP A 1 122 ? -20.179 0.848 18.639 1.00 91.75 122 ASP A O 1
ATOM 940 N N . LYS A 1 123 ? -20.316 2.445 17.067 1.00 93.94 123 LYS A N 1
ATOM 941 C CA . LYS A 1 123 ? -21.707 2.182 16.673 1.00 93.94 123 LYS A CA 1
ATOM 942 C C . LYS A 1 123 ? -21.838 0.881 15.881 1.00 93.94 123 LYS A C 1
ATOM 944 O O . LYS A 1 123 ? -21.306 0.737 14.784 1.00 93.94 123 LYS A O 1
ATOM 949 N N . LEU A 1 124 ? -22.626 -0.049 16.422 1.00 95.44 124 LEU A N 1
ATOM 950 C CA . LEU A 1 124 ? -22.757 -1.411 15.904 1.00 95.44 124 LEU A CA 1
ATOM 951 C C . LEU A 1 124 ? -23.241 -1.488 14.443 1.00 95.44 124 LEU A C 1
ATOM 953 O O . LEU A 1 124 ? -22.742 -2.325 13.702 1.00 95.44 124 LEU A O 1
ATOM 957 N N . ASP A 1 125 ? -24.205 -0.659 14.034 1.00 95.00 125 ASP A N 1
ATOM 958 C CA . ASP A 1 125 ? -24.745 -0.656 12.664 1.00 95.00 125 ASP A CA 1
ATOM 959 C C . ASP A 1 125 ? -23.694 -0.267 11.620 1.00 95.00 125 ASP A C 1
ATOM 961 O O . ASP A 1 125 ? -23.359 -1.088 10.771 1.00 95.00 125 ASP A O 1
ATOM 965 N N . ALA A 1 126 ? -23.079 0.910 11.762 1.00 96.25 126 ALA A N 1
ATOM 966 C CA . ALA A 1 126 ? -22.010 1.359 10.865 1.00 96.25 126 ALA A CA 1
ATOM 967 C C . ALA A 1 126 ? -20.817 0.394 10.835 1.00 96.25 126 ALA A C 1
ATOM 969 O O . ALA A 1 126 ? -20.199 0.186 9.793 1.00 96.25 126 ALA A O 1
ATOM 970 N N . LYS A 1 127 ? -20.516 -0.247 11.970 1.00 97.44 127 LYS A N 1
ATOM 971 C CA . LYS A 1 127 ? -19.479 -1.278 12.056 1.00 97.44 127 LYS A CA 1
ATOM 972 C C . LYS A 1 127 ? -19.789 -2.480 11.166 1.00 97.44 127 LYS A C 1
ATOM 974 O O . LYS A 1 127 ? -18.924 -2.957 10.438 1.00 97.44 127 LYS A O 1
ATOM 979 N N . VAL A 1 128 ? -21.031 -2.961 11.207 1.00 97.38 128 VAL A N 1
ATOM 980 C CA . VAL A 1 128 ? -21.494 -4.061 10.350 1.00 97.38 128 VAL A CA 1
ATOM 981 C C . VAL A 1 128 ? -21.463 -3.656 8.878 1.00 97.38 128 VAL A C 1
ATOM 983 O O . VAL A 1 128 ? -21.045 -4.464 8.050 1.00 97.38 128 VAL A O 1
ATOM 986 N N . ASP A 1 129 ? -21.855 -2.425 8.555 1.00 97.19 129 ASP A N 1
ATOM 987 C CA . ASP A 1 129 ? -21.848 -1.919 7.180 1.00 97.19 129 ASP A CA 1
ATOM 988 C C . ASP A 1 129 ? -20.427 -1.863 6.603 1.00 97.19 129 ASP A C 1
ATOM 990 O O . ASP A 1 129 ? -20.186 -2.386 5.513 1.00 97.19 129 ASP A O 1
ATOM 994 N N . LEU A 1 130 ? -19.463 -1.348 7.373 1.00 98.00 130 LEU A N 1
ATOM 995 C CA . LEU A 1 130 ? -18.051 -1.334 6.986 1.00 98.00 130 LEU A CA 1
ATOM 996 C C . LEU A 1 130 ? -17.484 -2.746 6.795 1.00 98.00 130 LEU A C 1
ATOM 998 O O . LEU A 1 130 ? -16.830 -3.020 5.790 1.00 98.00 130 LEU A O 1
ATOM 1002 N N . ILE A 1 131 ? -17.767 -3.663 7.724 1.00 98.12 131 ILE A N 1
ATOM 1003 C CA . ILE A 1 131 ? -17.320 -5.061 7.633 1.00 98.12 131 ILE A CA 1
ATOM 1004 C C . ILE A 1 131 ? -17.862 -5.721 6.361 1.00 98.12 131 ILE A C 1
ATOM 1006 O O . ILE A 1 131 ? -17.107 -6.354 5.623 1.00 98.12 131 ILE A O 1
ATOM 1010 N N . LYS A 1 132 ? -19.157 -5.553 6.068 1.00 97.56 132 LYS A N 1
ATOM 1011 C CA . LYS A 1 132 ? -19.769 -6.092 4.846 1.00 97.56 132 LYS A CA 1
ATOM 1012 C C . LYS A 1 132 ? -19.136 -5.522 3.587 1.00 97.56 132 LYS A C 1
ATOM 1014 O O . LYS A 1 132 ? -18.890 -6.282 2.650 1.00 97.56 132 LYS A O 1
ATOM 1019 N N . TYR A 1 133 ? -18.876 -4.218 3.564 1.00 97.44 133 TYR A N 1
ATOM 1020 C CA . TYR A 1 133 ? -18.230 -3.570 2.431 1.00 97.44 133 TYR A CA 1
ATOM 1021 C C . TYR A 1 133 ? -16.828 -4.135 2.189 1.00 97.44 133 TYR A C 1
ATOM 1023 O O . TYR A 1 133 ? -16.522 -4.534 1.064 1.00 97.44 133 TYR A O 1
ATOM 1031 N N . CYS A 1 134 ? -16.008 -4.261 3.237 1.00 97.81 134 CYS A N 1
ATOM 1032 C CA . CYS A 1 134 ? -14.667 -4.834 3.119 1.00 97.81 134 CYS A CA 1
ATOM 1033 C C . CYS A 1 134 ? -14.704 -6.292 2.644 1.00 97.81 134 CYS A C 1
ATOM 1035 O O . CYS A 1 134 ? -13.958 -6.653 1.738 1.00 97.81 134 CYS A O 1
ATOM 1037 N N . LEU A 1 135 ? -15.599 -7.121 3.194 1.00 97.31 135 LEU A N 1
ATOM 1038 C CA . LEU A 1 135 ? -15.753 -8.520 2.776 1.00 97.31 135 LEU A CA 1
ATOM 1039 C C . LEU A 1 135 ? -16.202 -8.639 1.312 1.00 97.31 135 LEU A C 1
ATOM 1041 O O . LEU A 1 135 ? -15.636 -9.426 0.556 1.00 97.31 135 LEU A O 1
ATOM 1045 N N . THR A 1 136 ? -17.180 -7.831 0.897 1.00 95.88 136 THR A N 1
ATOM 1046 C CA . THR A 1 136 ? -17.725 -7.840 -0.473 1.00 95.88 136 THR A CA 1
ATOM 1047 C C . THR A 1 136 ? -16.669 -7.431 -1.497 1.00 95.88 136 THR A C 1
ATOM 1049 O O . THR A 1 136 ? -16.523 -8.080 -2.530 1.00 95.88 136 THR A O 1
ATOM 1052 N N . ASN A 1 137 ? -15.888 -6.395 -1.184 1.00 95.69 137 ASN A N 1
ATOM 1053 C CA . ASN A 1 137 ? -14.840 -5.871 -2.060 1.00 95.69 137 ASN A CA 1
ATOM 1054 C C . ASN A 1 137 ? -13.477 -6.554 -1.859 1.00 95.69 137 ASN A C 1
ATOM 1056 O O . ASN A 1 137 ? -12.499 -6.156 -2.486 1.00 95.69 137 ASN A O 1
ATOM 1060 N N . LYS A 1 138 ? -13.401 -7.584 -1.001 1.00 95.81 138 LYS A N 1
ATOM 1061 C CA . LYS A 1 138 ? -12.166 -8.316 -0.662 1.00 95.81 138 LYS A CA 1
ATOM 1062 C C . LYS A 1 138 ? -11.032 -7.401 -0.179 1.00 95.81 138 LYS A C 1
ATOM 1064 O O . LYS A 1 138 ? -9.859 -7.662 -0.440 1.00 95.81 138 LYS A O 1
ATOM 1069 N N . ILE A 1 139 ? -11.382 -6.337 0.539 1.00 96.75 139 ILE A N 1
ATOM 1070 C CA . ILE A 1 139 ? -10.426 -5.384 1.102 1.00 96.75 139 ILE A CA 1
ATOM 1071 C C . ILE A 1 139 ? -9.910 -5.948 2.433 1.00 96.75 139 ILE A C 1
ATOM 1073 O O . ILE A 1 139 ? -10.724 -6.234 3.316 1.00 96.75 139 ILE A O 1
ATOM 1077 N N . PRO A 1 140 ? -8.587 -6.105 2.622 1.00 97.81 140 PRO A N 1
ATOM 1078 C CA . PRO A 1 140 ? -8.022 -6.500 3.907 1.00 97.81 140 PRO A CA 1
ATOM 1079 C C . PRO A 1 140 ? -8.396 -5.506 5.010 1.00 97.81 140 PRO A C 1
ATOM 1081 O O . PRO A 1 140 ? -8.281 -4.293 4.834 1.00 97.81 140 PRO A O 1
ATOM 1084 N N . PHE A 1 141 ? -8.834 -6.005 6.164 1.00 98.75 141 PHE A N 1
ATOM 1085 C CA . PHE A 1 141 ? -9.214 -5.143 7.279 1.00 98.75 141 PHE A CA 1
ATOM 1086 C C . PHE A 1 141 ? -8.973 -5.794 8.640 1.00 98.75 141 PHE A C 1
ATOM 1088 O O . PHE A 1 141 ? -8.819 -7.010 8.743 1.00 98.75 141 PHE A O 1
ATOM 1095 N N . ILE A 1 142 ? -8.972 -4.972 9.690 1.00 98.88 142 ILE A N 1
ATOM 1096 C CA . ILE A 1 142 ? -9.046 -5.398 11.092 1.00 98.88 142 ILE A CA 1
ATOM 1097 C C . ILE A 1 142 ? -10.025 -4.503 11.846 1.00 98.88 142 ILE A C 1
ATOM 1099 O O . ILE A 1 142 ? -10.112 -3.305 11.574 1.00 98.88 142 ILE A O 1
ATOM 1103 N N . SER A 1 143 ? -10.749 -5.070 12.810 1.00 98.75 143 SER A N 1
ATOM 1104 C CA . SER A 1 143 ? -11.746 -4.337 13.596 1.00 98.75 143 SER A CA 1
ATOM 1105 C C . SER A 1 143 ? -11.434 -4.344 15.095 1.00 98.75 143 SER A C 1
ATOM 1107 O O . SER A 1 143 ? -11.081 -5.376 15.665 1.00 98.75 143 SER A O 1
ATOM 1109 N N . ALA A 1 144 ? -11.561 -3.200 15.766 1.00 98.31 144 ALA A N 1
ATOM 1110 C CA . ALA A 1 144 ? -11.480 -3.119 17.222 1.00 98.31 144 ALA A CA 1
ATOM 1111 C C . ALA A 1 144 ? -12.829 -3.408 17.873 1.00 98.31 144 ALA A C 1
ATOM 1113 O O . ALA A 1 144 ? -13.855 -2.828 17.511 1.00 98.31 144 ALA A O 1
ATOM 1114 N N . MET A 1 145 ? -12.803 -4.276 18.881 1.00 97.31 145 MET A N 1
ATOM 1115 C CA . MET A 1 145 ? -13.932 -4.516 19.772 1.00 97.31 145 MET A CA 1
ATOM 1116 C C . MET A 1 145 ? -13.925 -3.503 20.927 1.00 97.31 145 MET A C 1
ATOM 1118 O O . MET A 1 145 ? -13.267 -2.463 20.870 1.00 97.31 145 MET A O 1
ATOM 1122 N N . GLY A 1 146 ? -14.693 -3.762 21.987 1.00 93.56 146 GLY A N 1
ATOM 1123 C CA . GLY A 1 146 ? -14.777 -2.835 23.102 1.00 93.56 146 GLY A CA 1
ATOM 1124 C C . GLY A 1 146 ? -13.409 -2.656 23.761 1.00 93.56 146 GLY A C 1
ATOM 1125 O O . GLY A 1 146 ? -12.815 -3.622 24.225 1.00 93.56 146 GLY A O 1
ATOM 1126 N N . ALA A 1 147 ? -12.942 -1.415 23.876 1.00 93.44 147 ALA A N 1
ATOM 1127 C CA . ALA A 1 147 ? -11.782 -1.048 24.700 1.00 93.44 147 ALA A CA 1
ATOM 1128 C C . ALA A 1 147 ? -12.188 -0.314 25.995 1.00 93.44 147 ALA A C 1
ATOM 1130 O O . ALA A 1 147 ? -11.365 -0.082 26.879 1.00 93.44 147 ALA A O 1
ATOM 1131 N N . GLY A 1 148 ? -13.468 0.051 26.122 1.00 92.06 148 GLY A N 1
ATOM 1132 C CA . GLY A 1 148 ? -14.031 0.648 27.331 1.00 92.06 148 GLY A CA 1
ATOM 1133 C C . GLY A 1 148 ? -14.154 -0.348 28.487 1.00 92.06 148 GLY A C 1
ATOM 1134 O O . GLY A 1 148 ? -14.146 -1.564 28.284 1.00 92.06 148 GLY A O 1
ATOM 1135 N N . GLN A 1 149 ? -14.300 0.200 29.695 1.00 93.81 149 GLN A N 1
ATOM 1136 C CA . GLN A 1 149 ? -14.442 -0.521 30.967 1.00 93.81 149 GLN A CA 1
ATOM 1137 C C . GLN A 1 149 ? -13.315 -1.516 31.245 1.00 93.81 149 GLN A C 1
ATOM 1139 O O . GLN A 1 149 ? -13.560 -2.593 31.772 1.00 93.81 149 GLN A O 1
ATOM 1144 N N . ARG A 1 150 ? -12.088 -1.184 30.860 1.00 94.44 150 ARG A N 1
ATOM 1145 C CA . ARG A 1 150 ? -10.930 -2.069 30.987 1.00 94.44 150 ARG A CA 1
ATOM 1146 C C . ARG A 1 150 ? -9.727 -1.305 31.490 1.00 94.44 150 ARG A C 1
ATOM 1148 O O . ARG A 1 150 ? -9.638 -0.093 31.276 1.00 94.44 150 ARG A O 1
ATOM 1155 N N . PHE A 1 151 ? -8.825 -2.016 32.151 1.00 95.44 151 PHE A N 1
ATOM 1156 C CA . PHE A 1 151 ? -7.636 -1.428 32.762 1.00 95.44 151 PHE A CA 1
ATOM 1157 C C . PHE A 1 151 ? -6.340 -2.185 32.440 1.00 95.44 151 PHE A C 1
ATOM 1159 O O . PHE A 1 151 ? -5.259 -1.649 32.666 1.00 95.44 151 PHE A O 1
ATOM 1166 N N . GLU A 1 152 ? -6.421 -3.392 31.869 1.00 96.75 152 GLU A N 1
ATOM 1167 C CA . GLU A 1 152 ? -5.261 -4.251 31.616 1.00 96.75 152 GLU A CA 1
ATOM 1168 C C . GLU A 1 152 ? -4.902 -4.307 30.117 1.00 96.75 152 GLU A C 1
ATOM 1170 O O . GLU A 1 152 ? -5.416 -5.156 29.382 1.00 96.75 152 GLU A O 1
ATOM 1175 N N . PRO A 1 153 ? -3.987 -3.449 29.624 1.00 96.75 153 PRO A N 1
ATOM 1176 C CA . PRO A 1 153 ? -3.614 -3.432 28.206 1.00 96.75 153 PRO A CA 1
ATOM 1177 C C . PRO A 1 153 ? -2.946 -4.735 27.742 1.00 96.75 153 PRO A C 1
ATOM 1179 O O . PRO A 1 153 ? -3.103 -5.126 26.590 1.00 96.75 153 PRO A O 1
ATOM 1182 N N . LEU A 1 154 ? -2.260 -5.458 28.635 1.00 97.50 154 LEU A N 1
ATOM 1183 C CA . LEU A 1 154 ? -1.601 -6.731 28.309 1.00 97.50 154 LEU A CA 1
ATOM 1184 C C . LEU A 1 154 ? -2.582 -7.887 28.046 1.00 97.50 154 LEU A C 1
ATOM 1186 O O . LEU A 1 154 ? -2.165 -8.947 27.589 1.00 97.50 154 LEU A O 1
ATOM 1190 N N . LYS A 1 155 ? -3.882 -7.698 28.311 1.00 97.69 155 LYS A N 1
ATOM 1191 C CA . LYS A 1 155 ? -4.934 -8.674 27.985 1.00 97.69 155 LYS A CA 1
ATOM 1192 C C . LYS A 1 155 ? -5.526 -8.488 26.586 1.00 97.69 155 LYS A C 1
ATOM 1194 O O . LYS A 1 155 ? -6.405 -9.257 26.193 1.00 97.69 155 LYS A O 1
ATOM 1199 N N . LEU A 1 156 ? -5.070 -7.485 25.835 1.00 98.19 156 LEU A N 1
ATOM 1200 C CA . LEU A 1 156 ? -5.437 -7.303 24.435 1.00 98.19 156 LEU A CA 1
ATOM 1201 C C . LEU A 1 156 ? -4.742 -8.340 23.553 1.00 98.19 156 LEU A C 1
ATOM 1203 O O . LEU A 1 156 ? -3.563 -8.639 23.733 1.00 98.19 156 LEU A O 1
ATOM 1207 N N . LYS A 1 157 ? -5.467 -8.859 22.563 1.00 97.62 157 LYS A N 1
ATOM 1208 C CA . LYS A 1 157 ? -4.913 -9.748 21.543 1.00 97.62 157 LYS A CA 1
ATOM 1209 C C . LYS A 1 157 ? -5.659 -9.628 20.220 1.00 97.62 157 LYS A C 1
ATOM 1211 O O . LYS A 1 157 ? -6.814 -9.201 20.183 1.00 97.62 157 LYS A O 1
ATOM 1216 N N . VAL A 1 158 ? -4.997 -10.065 19.152 1.00 98.44 158 VAL A N 1
ATOM 1217 C CA . VAL A 1 158 ? -5.620 -10.284 17.844 1.00 98.44 158 VAL A CA 1
ATOM 1218 C C . VAL A 1 158 ? -6.155 -11.717 17.787 1.00 98.44 158 VAL A C 1
ATOM 1220 O O . VAL A 1 158 ? -5.455 -12.654 18.169 1.00 98.44 158 VAL A O 1
ATOM 1223 N N . ALA A 1 159 ? -7.395 -11.892 17.337 1.00 98.19 159 ALA A N 1
ATOM 1224 C CA . ALA A 1 159 ? -8.004 -13.192 17.040 1.00 98.19 159 ALA A CA 1
ATOM 1225 C C . ALA A 1 159 ? -9.076 -13.028 15.956 1.00 98.19 159 ALA A C 1
ATOM 1227 O O . ALA A 1 159 ? -9.373 -11.906 15.555 1.00 98.19 159 ALA A O 1
ATOM 1228 N N . THR A 1 160 ? -9.695 -14.114 15.501 1.00 98.31 160 THR A N 1
ATOM 1229 C CA . THR A 1 160 ? -10.896 -14.014 14.658 1.00 98.31 160 THR A CA 1
ATOM 1230 C C . THR A 1 160 ? -12.117 -13.626 15.498 1.00 98.31 160 THR A C 1
ATOM 1232 O O . THR A 1 160 ? -12.210 -13.986 16.678 1.00 98.31 160 THR A O 1
ATOM 1235 N N . ILE A 1 161 ? -13.085 -12.900 14.920 1.00 98.25 161 ILE A N 1
ATOM 1236 C CA . ILE A 1 161 ? -14.275 -12.448 15.665 1.00 98.25 161 ILE A CA 1
ATOM 1237 C C . ILE A 1 161 ? -15.028 -13.621 16.318 1.00 98.25 161 ILE A C 1
ATOM 1239 O O . ILE A 1 161 ? -15.454 -13.499 17.470 1.00 98.25 161 ILE A O 1
ATOM 1243 N N . ASN A 1 162 ? -15.125 -14.778 15.656 1.00 97.00 162 ASN A N 1
ATOM 1244 C CA . ASN A 1 162 ? -15.777 -15.982 16.184 1.00 97.00 162 ASN A CA 1
ATOM 1245 C C . ASN A 1 162 ? -15.069 -16.627 17.394 1.00 97.00 162 ASN A C 1
ATOM 1247 O O . ASN A 1 162 ? -15.721 -17.317 18.176 1.00 97.00 162 ASN A O 1
ATOM 1251 N N . GLN A 1 163 ? -13.787 -16.330 17.626 1.00 97.44 163 GLN A N 1
ATOM 1252 C CA . GLN A 1 163 ? -13.010 -16.807 18.781 1.00 97.44 163 GLN A CA 1
ATOM 1253 C C . GLN A 1 163 ? -13.063 -15.854 19.988 1.00 97.44 163 GLN A C 1
ATOM 1255 O O . GLN A 1 163 ? -12.524 -16.145 21.065 1.00 97.44 163 GLN A O 1
ATOM 1260 N N . THR A 1 164 ? -13.689 -14.687 19.835 1.00 97.88 164 THR A N 1
ATOM 1261 C CA . THR A 1 164 ? -13.756 -13.702 20.918 1.00 97.88 164 THR A CA 1
ATOM 1262 C C . THR A 1 164 ? -14.718 -14.122 22.030 1.00 97.88 164 THR A C 1
ATOM 1264 O O . THR A 1 164 ? -15.761 -14.745 21.821 1.00 97.88 164 THR A O 1
ATOM 1267 N N . HIS A 1 165 ? -14.384 -13.716 23.246 1.00 96.31 165 HIS A N 1
ATOM 1268 C CA . HIS A 1 165 ? -15.127 -13.950 24.484 1.00 96.31 165 HIS A CA 1
ATOM 1269 C C . HIS A 1 165 ? -14.997 -12.700 25.369 1.00 96.31 165 HIS A C 1
ATOM 1271 O O . HIS A 1 165 ? -14.290 -11.777 24.981 1.00 96.31 165 HIS A O 1
ATOM 1277 N N . THR A 1 166 ? -15.735 -12.645 26.486 1.00 93.38 166 THR A N 1
ATOM 1278 C CA . THR A 1 166 ? -15.787 -11.537 27.479 1.00 93.38 166 THR A CA 1
ATOM 1279 C C . THR A 1 166 ? -16.180 -10.142 26.975 1.00 93.38 166 THR A C 1
ATOM 1281 O O . THR A 1 166 ? -16.532 -9.292 27.785 1.00 93.38 166 THR A O 1
ATOM 1284 N N . ASP A 1 167 ? -16.201 -9.896 25.666 1.00 94.50 167 ASP A N 1
ATOM 1285 C CA . ASP A 1 167 ? -16.479 -8.588 25.077 1.00 94.50 167 ASP A CA 1
ATOM 1286 C C . ASP A 1 167 ? -17.960 -8.434 24.649 1.00 94.50 167 ASP A C 1
ATOM 1288 O O . ASP A 1 167 ? -18.425 -9.148 23.748 1.00 94.50 167 ASP A O 1
ATOM 1292 N N . PRO A 1 168 ? -18.726 -7.502 25.257 1.00 94.06 168 PRO A N 1
ATOM 1293 C CA . PRO A 1 168 ? -20.129 -7.277 24.910 1.00 94.06 168 PRO A CA 1
ATOM 1294 C C . PRO A 1 168 ? -20.347 -6.770 23.481 1.00 94.06 168 PRO A C 1
ATOM 1296 O O . PRO A 1 168 ? -21.323 -7.185 22.851 1.00 94.06 168 PRO A O 1
ATOM 1299 N N . LEU A 1 169 ? -19.456 -5.912 22.967 1.00 95.62 169 LEU A N 1
ATOM 1300 C CA . LEU A 1 169 ? -19.537 -5.400 21.598 1.00 95.62 169 LEU A CA 1
ATOM 1301 C C . LEU A 1 169 ? -19.281 -6.537 20.61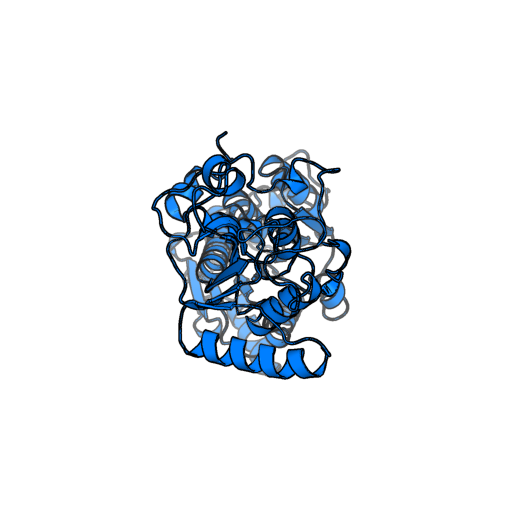3 1.00 95.62 169 LEU A C 1
ATOM 1303 O O . LEU A 1 169 ? -20.073 -6.738 19.696 1.00 95.62 169 LEU A O 1
ATOM 1307 N N . ALA A 1 170 ? -18.253 -7.352 20.861 1.00 97.00 170 ALA A N 1
ATOM 1308 C CA . ALA A 1 170 ? -17.968 -8.518 20.032 1.00 97.00 170 ALA A CA 1
ATOM 1309 C C . ALA A 1 170 ? -19.139 -9.512 20.035 1.00 97.00 170 ALA A C 1
ATOM 1311 O O . ALA A 1 170 ? -19.494 -10.062 18.991 1.00 97.00 170 ALA A O 1
ATOM 1312 N N . ARG A 1 171 ? -19.772 -9.741 21.195 1.00 97.44 171 ARG A N 1
ATOM 1313 C CA . ARG A 1 171 ? -20.953 -10.611 21.314 1.00 97.44 171 ARG A CA 1
ATOM 1314 C C . ARG A 1 171 ? -22.129 -10.081 20.491 1.00 97.44 171 ARG A C 1
ATOM 1316 O O . ARG A 1 171 ? -22.768 -10.863 19.787 1.00 97.44 171 ARG A O 1
ATOM 1323 N N . ALA A 1 172 ? -22.411 -8.782 20.587 1.00 97.81 172 ALA A N 1
ATOM 1324 C CA . ALA A 1 172 ? -23.476 -8.135 19.826 1.00 97.81 172 ALA A CA 1
ATOM 1325 C C . ALA A 1 172 ? -23.195 -8.184 18.315 1.00 97.81 172 ALA A C 1
ATOM 1327 O O . ALA A 1 172 ? -24.079 -8.556 17.543 1.00 97.81 172 ALA A O 1
ATOM 1328 N N . LEU A 1 173 ? -21.950 -7.913 17.913 1.00 98.06 173 LEU A N 1
ATOM 1329 C CA . LEU A 1 173 ? -21.493 -8.001 16.529 1.00 98.06 173 LEU A CA 1
ATOM 1330 C C . LEU A 1 173 ? -21.654 -9.414 15.975 1.00 98.06 173 LEU A C 1
ATOM 1332 O O . LEU A 1 173 ? -22.335 -9.590 14.972 1.00 98.06 173 LEU A O 1
ATOM 1336 N N . ARG A 1 174 ? -21.152 -10.441 16.671 1.00 98.00 174 ARG A N 1
ATOM 1337 C CA . ARG A 1 174 ? -21.338 -11.844 16.265 1.00 98.00 174 ARG A CA 1
ATOM 1338 C C . ARG A 1 174 ? -22.803 -12.214 16.078 1.00 98.00 174 ARG A C 1
ATOM 1340 O O . ARG A 1 174 ? -23.138 -12.918 15.132 1.00 98.00 174 ARG A O 1
ATOM 1347 N N . LYS A 1 175 ? -23.681 -11.775 16.987 1.00 98.06 175 LYS A N 1
ATOM 1348 C CA . LYS A 1 175 ? -25.119 -12.021 16.839 1.00 98.06 175 LYS A CA 1
ATOM 1349 C C . LYS A 1 175 ? -25.649 -11.381 15.555 1.00 98.06 175 LYS A C 1
ATOM 1351 O O . LYS A 1 175 ? -26.294 -12.069 14.775 1.00 98.06 175 LYS A O 1
ATOM 1356 N N . LYS A 1 176 ? -25.333 -10.108 15.322 1.00 97.56 176 LYS A N 1
ATOM 1357 C CA . LYS A 1 176 ? -25.810 -9.362 14.155 1.00 97.56 176 LYS A CA 1
ATOM 1358 C C . LYS A 1 176 ? -25.283 -9.925 12.833 1.00 97.56 176 LYS A C 1
ATOM 1360 O O . LYS A 1 176 ? -26.055 -10.049 11.890 1.00 97.56 176 LYS A O 1
ATOM 1365 N N . LEU A 1 177 ? -24.014 -10.331 12.785 1.00 97.06 177 LEU A N 1
ATOM 1366 C CA . LEU A 1 177 ? -23.416 -10.984 11.617 1.00 97.06 177 LEU A CA 1
ATOM 1367 C C . LEU A 1 177 ? -24.107 -12.315 11.304 1.00 97.06 177 LEU A C 1
ATOM 1369 O O . LEU A 1 177 ? -24.491 -12.533 10.160 1.00 97.06 177 LEU A O 1
ATOM 1373 N N . ARG A 1 178 ? -24.365 -13.160 12.316 1.00 97.31 178 ARG A N 1
ATOM 1374 C CA . ARG A 1 178 ? -25.118 -14.414 12.129 1.00 97.31 178 ARG A CA 1
ATOM 1375 C C . ARG A 1 178 ? -26.541 -14.177 11.641 1.00 97.31 178 ARG A C 1
ATOM 1377 O O . ARG A 1 178 ? -26.968 -14.831 10.696 1.00 97.31 178 ARG A O 1
ATOM 1384 N N . ASP A 1 179 ? -27.255 -13.237 12.262 1.00 97.44 179 ASP A N 1
ATOM 1385 C CA . ASP A 1 179 ? -28.631 -12.900 11.881 1.00 97.44 179 ASP A CA 1
ATOM 1386 C C . ASP A 1 179 ? -28.698 -12.419 10.414 1.00 97.44 179 ASP A C 1
ATOM 1388 O O . ASP A 1 179 ? -29.687 -12.653 9.723 1.00 97.44 179 ASP A O 1
ATOM 1392 N N . GLN A 1 180 ? -27.622 -11.797 9.920 1.00 96.62 180 GLN A N 1
ATOM 1393 C CA . GLN A 1 180 ? -27.501 -11.276 8.556 1.00 96.62 180 GLN A CA 1
ATOM 1394 C C . GLN A 1 180 ? -26.694 -12.181 7.606 1.00 96.62 180 GLN A C 1
ATOM 1396 O O . GLN A 1 180 ? -26.448 -11.781 6.470 1.00 96.62 180 GLN A O 1
ATOM 1401 N N . LYS A 1 181 ? -26.298 -13.387 8.044 1.00 97.12 181 LYS A N 1
ATOM 1402 C CA . LYS A 1 181 ? -25.500 -14.363 7.272 1.00 97.12 181 LYS A CA 1
ATOM 1403 C C . LYS A 1 181 ? -24.195 -13.790 6.691 1.00 97.12 181 LYS A C 1
ATOM 1405 O O . LYS A 1 181 ? -23.824 -14.106 5.564 1.00 97.12 181 LYS A O 1
ATOM 1410 N N . VAL A 1 182 ? -23.512 -12.943 7.456 1.00 96.94 182 VAL A N 1
ATOM 1411 C CA . VAL A 1 182 ? -22.199 -12.378 7.103 1.00 96.94 182 VAL A CA 1
ATOM 1412 C C . VAL A 1 182 ? -21.091 -13.277 7.652 1.00 96.94 182 VAL A C 1
ATOM 1414 O O . VAL A 1 182 ? -21.220 -13.782 8.768 1.00 96.94 182 VAL A O 1
ATOM 1417 N N . ASP A 1 183 ? -20.014 -13.455 6.881 1.00 95.81 183 ASP A N 1
ATOM 1418 C CA . ASP A 1 183 ? -18.820 -14.198 7.303 1.00 95.81 183 ASP A CA 1
ATOM 1419 C C . ASP A 1 183 ? -18.226 -13.608 8.597 1.00 95.81 183 ASP A C 1
ATOM 1421 O O . ASP A 1 183 ? -18.145 -12.389 8.768 1.00 95.81 183 ASP A O 1
ATOM 1425 N N . ASP A 1 184 ? -17.831 -14.484 9.518 1.00 96.12 184 ASP A N 1
ATOM 1426 C CA . ASP A 1 184 ? -17.245 -14.160 10.817 1.00 96.12 184 ASP A CA 1
ATOM 1427 C C . ASP A 1 184 ? -15.791 -14.661 10.965 1.00 96.12 184 ASP A C 1
ATOM 1429 O O . ASP A 1 184 ? -15.232 -14.709 12.067 1.00 96.12 184 ASP A O 1
ATOM 1433 N N . ASN A 1 185 ? -15.139 -14.980 9.845 1.00 97.12 185 ASN A N 1
ATOM 1434 C CA . ASN A 1 185 ? -13.728 -15.337 9.774 1.00 97.12 185 ASN A CA 1
ATOM 1435 C C . ASN A 1 185 ? -12.839 -14.139 9.390 1.00 97.12 185 ASN A C 1
ATOM 1437 O O . ASN A 1 185 ? -12.162 -14.137 8.364 1.00 97.12 185 ASN A O 1
ATOM 1441 N N . PHE A 1 186 ? -12.830 -13.105 10.230 1.00 98.31 186 PHE A N 1
ATOM 1442 C CA . PHE A 1 186 ? -11.987 -11.921 10.036 1.00 98.31 186 PHE A CA 1
ATOM 1443 C C . PHE A 1 186 ? -11.306 -11.480 11.339 1.00 98.31 186 PHE A C 1
ATOM 1445 O O . PHE A 1 186 ? -11.826 -11.759 12.431 1.00 98.31 186 PHE A O 1
ATOM 1452 N N . PRO A 1 187 ? -10.138 -10.814 11.256 1.00 98.62 187 PRO A N 1
ATOM 1453 C CA . PRO A 1 187 ? -9.349 -10.469 12.427 1.00 98.62 187 PRO A CA 1
ATOM 1454 C C . PRO A 1 187 ? -9.957 -9.294 13.196 1.00 98.62 187 PRO A C 1
ATOM 1456 O O . PRO A 1 187 ? -10.443 -8.310 12.631 1.00 98.62 187 PRO A O 1
ATOM 1459 N N . VAL A 1 188 ? -9.870 -9.378 14.519 1.00 98.81 188 VAL A N 1
ATOM 1460 C CA . VAL A 1 188 ? -10.269 -8.328 15.448 1.00 98.81 188 VAL A CA 1
ATOM 1461 C C . VAL A 1 188 ? -9.264 -8.179 16.580 1.00 98.81 188 VAL A C 1
ATOM 1463 O O . VAL A 1 188 ? -8.629 -9.151 16.991 1.00 98.81 188 VAL A O 1
ATOM 1466 N N . VAL A 1 189 ? -9.167 -6.970 17.130 1.00 98.62 189 VAL A N 1
ATOM 1467 C CA . VAL A 1 189 ? -8.522 -6.730 18.426 1.00 98.62 189 VAL A CA 1
ATOM 1468 C C . VAL A 1 189 ? -9.593 -6.758 19.510 1.00 98.62 189 VAL A C 1
ATOM 1470 O O . VAL A 1 189 ? -10.568 -6.009 19.447 1.00 98.62 189 VAL A O 1
ATOM 1473 N N . PHE A 1 190 ? -9.417 -7.608 20.519 1.00 98.00 190 PHE A N 1
ATOM 1474 C CA . PHE A 1 190 ? -10.275 -7.637 21.705 1.00 98.00 190 PHE A CA 1
ATOM 1475 C C . PHE A 1 190 ? -9.449 -7.911 22.961 1.00 98.00 190 PHE A C 1
ATOM 1477 O O . PHE A 1 190 ? -8.309 -8.370 22.882 1.00 98.00 190 PHE A O 1
ATOM 1484 N N . SER A 1 191 ? -10.026 -7.638 24.128 1.00 97.75 191 SER A N 1
ATOM 1485 C CA . SER A 1 191 ? -9.403 -7.962 25.412 1.00 97.75 191 SER A CA 1
ATOM 1486 C C . SER A 1 191 ? -10.088 -9.151 26.071 1.00 97.75 191 SER A C 1
ATOM 1488 O O . SER A 1 191 ? -11.318 -9.214 26.105 1.00 97.75 191 SER A O 1
ATOM 1490 N N . THR A 1 192 ? -9.282 -10.050 26.636 1.00 97.06 192 THR A N 1
ATOM 1491 C CA . THR A 1 192 ? -9.741 -11.170 27.474 1.00 97.06 192 THR A CA 1
ATOM 1492 C C . THR A 1 192 ? -10.110 -10.736 28.898 1.00 97.06 192 THR A C 1
ATOM 1494 O O . THR A 1 192 ? -10.630 -11.537 29.673 1.00 97.06 192 THR A O 1
ATOM 1497 N N . GLU A 1 193 ? -9.872 -9.469 29.261 1.00 96.94 193 GLU A N 1
ATOM 1498 C CA . GLU A 1 193 ? -10.336 -8.880 30.519 1.00 96.94 193 GLU A CA 1
ATOM 1499 C C . GLU A 1 193 ? -11.870 -8.868 30.558 1.00 96.94 193 GLU A C 1
ATOM 1501 O O . GLU A 1 193 ? -12.532 -8.507 29.577 1.00 96.94 193 GLU A O 1
ATOM 1506 N N . GLN A 1 194 ? -12.438 -9.243 31.706 1.00 94.50 194 GLN A N 1
ATOM 1507 C CA . GLN A 1 194 ? -13.852 -9.007 31.974 1.00 94.50 194 GLN A CA 1
ATOM 1508 C C . GLN A 1 194 ? -14.083 -7.499 32.123 1.00 94.50 194 GLN A C 1
ATOM 1510 O O . GLN A 1 194 ? -13.364 -6.864 32.896 1.00 94.50 194 GLN A O 1
ATOM 1515 N N . PRO A 1 195 ? -15.071 -6.912 31.426 1.00 93.75 195 PRO A N 1
ATOM 1516 C CA . PRO A 1 195 ? -15.385 -5.502 31.586 1.00 93.75 195 PRO A CA 1
ATOM 1517 C C . PRO A 1 195 ? -15.671 -5.166 33.052 1.00 93.75 195 PRO A C 1
ATOM 1519 O O . PRO A 1 195 ? -16.475 -5.825 33.7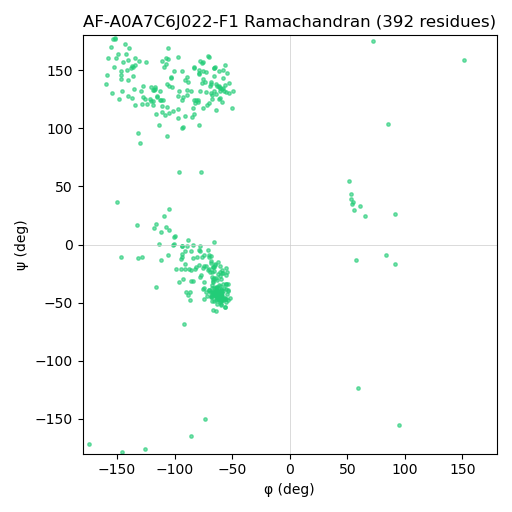13 1.00 93.75 195 PRO A O 1
ATOM 1522 N N . GLN A 1 196 ? -15.034 -4.109 33.543 1.00 91.94 196 GLN A N 1
ATOM 1523 C CA . GLN A 1 196 ? -15.268 -3.567 34.873 1.00 91.94 196 GLN A CA 1
ATOM 1524 C C . GLN A 1 196 ? -16.747 -3.173 35.024 1.00 91.94 196 GLN A C 1
ATOM 1526 O O . GLN A 1 196 ? -17.332 -2.637 34.075 1.00 91.94 196 GLN A O 1
ATOM 1531 N N . PRO A 1 197 ? -17.366 -3.370 36.204 1.00 88.00 197 PRO A N 1
ATOM 1532 C CA . PRO A 1 197 ? -18.755 -2.986 36.432 1.00 88.00 197 PRO A CA 1
ATOM 1533 C C . PRO A 1 197 ? -19.017 -1.522 36.063 1.00 88.00 197 PRO A C 1
ATOM 1535 O O . PRO A 1 197 ? -18.212 -0.636 36.369 1.00 88.00 197 PRO A O 1
ATOM 1538 N N . LYS A 1 198 ? -20.159 -1.247 35.419 1.00 85.94 198 LYS A N 1
ATOM 1539 C CA . LYS A 1 198 ? -20.593 0.135 35.177 1.00 85.94 198 LYS A CA 1
ATOM 1540 C C . LYS A 1 198 ? -20.852 0.810 36.524 1.00 85.94 198 LYS A C 1
ATOM 1542 O O . LYS A 1 198 ? -21.749 0.404 37.251 1.00 85.94 198 LYS A O 1
ATOM 1547 N N . ARG A 1 199 ? -20.060 1.837 36.841 1.00 85.56 199 ARG A N 1
ATOM 1548 C CA . ARG A 1 199 ? -20.266 2.703 38.019 1.00 85.56 199 ARG A CA 1
ATOM 1549 C C . ARG A 1 199 ? -21.128 3.927 37.705 1.00 85.56 199 ARG A C 1
ATOM 1551 O O . ARG A 1 199 ? -21.697 4.516 38.611 1.00 85.56 199 ARG A O 1
ATOM 1558 N N . PHE A 1 200 ? -21.212 4.288 36.427 1.00 87.00 200 PHE A N 1
ATOM 1559 C CA . PHE A 1 200 ? -21.948 5.434 35.903 1.00 87.00 200 PHE A CA 1
ATOM 1560 C C . PHE A 1 200 ? -22.656 5.038 34.599 1.00 87.00 200 PHE A C 1
ATOM 1562 O O . PHE A 1 200 ? -22.391 3.967 34.045 1.00 87.00 200 PHE A O 1
ATOM 1569 N N . GLU A 1 201 ? -23.543 5.905 34.110 1.00 81.38 201 GLU A N 1
ATOM 1570 C CA . GLU A 1 201 ? -24.279 5.710 32.853 1.00 81.38 201 GLU A CA 1
ATOM 1571 C C . GLU A 1 201 ? -23.323 5.559 31.655 1.00 81.38 201 GLU A C 1
ATOM 1573 O O . GLU A 1 201 ? -23.407 4.596 30.878 1.00 81.38 201 GLU A O 1
ATOM 1578 N N . ASN A 1 202 ? -22.338 6.462 31.590 1.00 82.75 202 ASN A N 1
ATOM 1579 C CA . ASN A 1 202 ? -21.303 6.484 30.566 1.00 82.75 202 ASN A CA 1
ATOM 1580 C C . ASN A 1 202 ? -20.199 5.451 30.816 1.00 82.75 202 ASN A C 1
ATOM 1582 O O . ASN A 1 202 ? -19.811 5.145 31.946 1.00 82.75 202 ASN A O 1
ATOM 1586 N N . VAL A 1 203 ? -19.652 4.931 29.718 1.00 84.56 203 VAL A N 1
ATOM 1587 C CA . VAL A 1 203 ? -18.564 3.952 29.741 1.00 84.56 203 VAL A CA 1
ATOM 1588 C C . VAL A 1 203 ? -17.240 4.635 30.089 1.00 84.56 203 VAL A C 1
ATOM 1590 O O . VAL A 1 203 ? -16.736 5.475 29.345 1.00 84.56 203 VAL A O 1
ATOM 1593 N N . GLY A 1 204 ? -16.647 4.229 31.213 1.00 89.69 204 GLY A N 1
ATOM 1594 C CA . GLY A 1 204 ? -15.286 4.615 31.582 1.00 89.69 204 GLY A CA 1
ATOM 1595 C C . GLY A 1 204 ? -14.248 4.042 30.614 1.00 89.69 204 GLY A C 1
ATOM 1596 O O . GLY A 1 204 ? -14.446 2.987 30.011 1.00 89.69 204 GLY A O 1
ATOM 1597 N N . SER A 1 205 ? -13.123 4.730 30.467 1.00 92.31 205 SER A N 1
ATOM 1598 C CA . SER A 1 205 ? -12.056 4.353 29.537 1.00 92.31 205 SER A CA 1
ATOM 1599 C C . SER A 1 205 ? -10.691 4.717 30.104 1.00 92.31 205 SER A C 1
ATOM 1601 O O . SER A 1 205 ? -10.558 5.687 30.851 1.00 92.31 205 SER A O 1
ATOM 1603 N N . TYR A 1 206 ? -9.682 3.934 29.734 1.00 94.81 206 TYR A N 1
ATOM 1604 C CA . TYR A 1 206 ? -8.310 4.100 30.186 1.00 94.81 206 TYR A CA 1
ATOM 1605 C C . TYR A 1 206 ? -7.386 4.138 28.971 1.00 94.81 206 TYR A C 1
ATOM 1607 O O . TYR A 1 206 ? -7.379 3.196 28.175 1.00 94.81 206 TYR A O 1
ATOM 1615 N N . MET A 1 207 ? -6.638 5.237 28.816 1.00 95.69 207 MET A N 1
ATOM 1616 C CA . MET A 1 207 ? -5.852 5.498 27.607 1.00 95.69 207 MET A CA 1
ATOM 1617 C C . MET A 1 207 ? -4.934 4.341 27.216 1.00 95.69 207 MET A C 1
ATOM 1619 O O . MET A 1 207 ? -4.981 3.983 26.046 1.00 95.69 207 MET A O 1
ATOM 1623 N N . PRO A 1 208 ? -4.158 3.712 28.124 1.00 97.44 208 PRO A N 1
ATOM 1624 C CA . PRO A 1 208 ? -3.3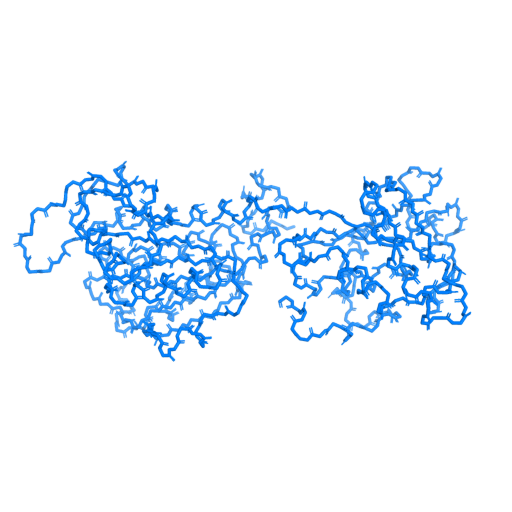01 2.591 27.751 1.00 97.44 208 PRO A CA 1
ATOM 1625 C C . PRO A 1 208 ? -4.038 1.439 27.071 1.00 97.44 208 PRO A C 1
ATOM 1627 O O . PRO A 1 208 ? -3.479 0.830 26.172 1.00 97.44 208 PRO A O 1
ATOM 1630 N N . VAL A 1 209 ? -5.294 1.152 27.432 1.00 97.38 209 VAL A N 1
ATOM 1631 C CA . VAL A 1 209 ? -6.067 0.090 26.768 1.00 97.38 209 VAL A CA 1
ATOM 1632 C C . VAL A 1 209 ? -6.524 0.536 25.381 1.00 97.38 209 VAL A C 1
ATOM 1634 O O . VAL A 1 209 ? -6.351 -0.198 24.409 1.00 97.38 209 VAL A O 1
ATOM 1637 N N . THR A 1 210 ? -7.084 1.742 25.251 1.00 97.00 210 THR A N 1
ATOM 1638 C CA . THR A 1 210 ? -7.554 2.229 23.944 1.00 97.00 210 THR A CA 1
ATOM 1639 C C . THR A 1 210 ? -6.394 2.441 22.973 1.00 97.00 210 THR A C 1
ATOM 1641 O O . THR A 1 210 ? -6.486 2.032 21.817 1.00 97.00 210 THR A O 1
ATOM 1644 N N . SER A 1 211 ? -5.278 3.001 23.447 1.00 97.88 211 SER A N 1
ATOM 1645 C CA . SER A 1 211 ? -4.093 3.236 22.627 1.00 97.88 211 SER A CA 1
ATOM 1646 C C . SER A 1 211 ? -3.412 1.935 22.224 1.00 97.88 211 SER A C 1
ATOM 1648 O O . SER A 1 211 ? -3.120 1.776 21.045 1.00 97.88 211 SER A O 1
ATOM 1650 N N . PHE A 1 212 ? -3.226 0.972 23.136 1.00 98.25 212 PHE A N 1
ATOM 1651 C CA . PHE A 1 212 ? -2.650 -0.329 22.775 1.00 98.25 212 PHE A CA 1
ATOM 1652 C C . PHE A 1 212 ? -3.537 -1.079 21.786 1.00 98.25 212 PHE A C 1
ATOM 1654 O O . PHE A 1 212 ? -3.014 -1.714 20.874 1.00 98.25 212 PHE A O 1
ATOM 1661 N N . SER A 1 213 ? -4.864 -0.973 21.911 1.00 98.38 213 SER A N 1
ATOM 1662 C CA . SER A 1 213 ? -5.772 -1.542 20.914 1.00 98.38 213 SER A CA 1
ATOM 1663 C C . SER A 1 213 ? -5.517 -0.939 19.531 1.00 98.38 213 SER A C 1
ATOM 1665 O O . SER A 1 213 ? -5.454 -1.681 18.555 1.00 98.38 213 SER A O 1
ATOM 1667 N N . GLY A 1 214 ? -5.332 0.383 19.444 1.00 98.62 214 GLY A N 1
ATOM 1668 C CA . GLY A 1 214 ? -5.003 1.057 18.187 1.00 98.62 214 GLY A CA 1
ATOM 1669 C C . GLY A 1 214 ? -3.631 0.657 17.641 1.00 98.62 214 GLY A C 1
ATOM 1670 O O . GLY A 1 214 ? -3.494 0.326 16.465 1.00 98.62 214 GLY A O 1
ATOM 1671 N N . THR A 1 215 ? -2.626 0.577 18.516 1.00 98.69 215 THR A N 1
ATOM 1672 C CA . THR A 1 215 ? -1.278 0.112 18.166 1.00 98.69 215 THR A CA 1
ATOM 1673 C C . THR A 1 215 ? -1.291 -1.310 17.610 1.00 98.69 215 THR A C 1
ATOM 1675 O O . THR A 1 215 ? -0.641 -1.559 16.602 1.00 98.69 215 THR A O 1
ATOM 1678 N N . LEU A 1 216 ? -2.049 -2.236 18.208 1.00 98.75 216 LEU A N 1
ATOM 1679 C CA . LEU A 1 216 ? -2.168 -3.612 17.710 1.00 98.75 216 LEU A CA 1
ATOM 1680 C C . LEU A 1 216 ? -2.859 -3.682 16.344 1.00 98.75 216 LEU A C 1
ATOM 1682 O O . LEU A 1 216 ? -2.453 -4.477 15.500 1.00 98.75 216 LEU A O 1
ATOM 1686 N N . MET A 1 217 ? -3.878 -2.849 16.103 1.00 98.81 217 MET A N 1
ATOM 1687 C CA . MET A 1 217 ? -4.500 -2.770 14.777 1.00 98.81 217 MET A CA 1
ATOM 1688 C C . MET A 1 217 ? -3.515 -2.265 13.720 1.00 98.81 217 MET A C 1
ATOM 1690 O O . MET A 1 217 ? -3.437 -2.837 12.635 1.00 98.81 217 MET A O 1
ATOM 1694 N N . ALA A 1 218 ? -2.761 -1.209 14.036 1.00 98.81 218 ALA A N 1
ATOM 1695 C CA . ALA A 1 218 ? -1.758 -0.659 13.133 1.00 98.81 218 ALA A CA 1
ATOM 1696 C C . ALA A 1 218 ? -0.611 -1.650 12.879 1.00 98.81 218 ALA A C 1
ATOM 1698 O O . ALA A 1 218 ? -0.239 -1.847 11.727 1.00 98.81 218 ALA A O 1
ATOM 1699 N N . ASP A 1 219 ? -0.104 -2.325 13.917 1.00 98.69 219 ASP A N 1
ATOM 1700 C CA . ASP A 1 219 ? 0.898 -3.395 13.793 1.00 98.69 219 ASP A CA 1
ATOM 1701 C C . ASP A 1 219 ? 0.420 -4.510 12.854 1.00 98.69 219 ASP A C 1
ATOM 1703 O O . ASP A 1 219 ? 1.152 -4.915 11.950 1.00 98.69 219 ASP A O 1
ATOM 1707 N N . TYR A 1 220 ? -0.827 -4.961 13.018 1.00 98.81 220 TYR A N 1
ATOM 1708 C CA . TYR A 1 220 ? -1.414 -5.981 12.152 1.00 98.81 220 TYR A CA 1
ATOM 1709 C C . TYR A 1 220 ? -1.481 -5.522 10.688 1.00 98.81 220 TYR A C 1
ATOM 1711 O O . TYR A 1 220 ? -1.087 -6.270 9.794 1.00 98.81 220 TYR A O 1
ATOM 1719 N N . ALA A 1 221 ? -1.930 -4.287 10.440 1.00 98.81 221 ALA A N 1
ATOM 1720 C CA . ALA A 1 221 ? -1.999 -3.712 9.096 1.00 98.81 221 ALA A CA 1
ATOM 1721 C C . ALA A 1 221 ? -0.607 -3.582 8.451 1.00 98.81 221 ALA A C 1
ATOM 1723 O O . ALA A 1 221 ? -0.405 -4.021 7.321 1.00 98.81 221 ALA A O 1
ATOM 1724 N N . ILE A 1 222 ? 0.374 -3.050 9.188 1.00 98.75 222 ILE A N 1
ATOM 1725 C CA . ILE A 1 222 ? 1.762 -2.891 8.728 1.00 98.75 222 ILE A CA 1
ATOM 1726 C C . ILE A 1 222 ? 2.356 -4.247 8.348 1.00 98.75 222 ILE A C 1
ATOM 1728 O O . ILE A 1 222 ? 2.908 -4.396 7.261 1.00 98.75 222 ILE A O 1
ATOM 1732 N N . LYS A 1 223 ? 2.206 -5.261 9.207 1.00 98.50 223 LYS A N 1
ATOM 1733 C CA . LYS A 1 223 ? 2.694 -6.615 8.919 1.00 98.50 223 LYS A CA 1
ATOM 1734 C C . LYS A 1 223 ? 1.992 -7.241 7.719 1.00 98.50 223 LYS A C 1
ATOM 1736 O O . LYS A 1 223 ? 2.659 -7.906 6.937 1.00 98.50 223 LYS A O 1
ATOM 1741 N N . ASN A 1 224 ? 0.689 -7.006 7.544 1.00 98.19 224 ASN A N 1
ATOM 1742 C CA . ASN A 1 224 ? -0.048 -7.487 6.374 1.00 98.19 224 ASN A CA 1
ATOM 1743 C C . ASN A 1 224 ? 0.465 -6.872 5.063 1.00 98.19 224 ASN A C 1
ATOM 1745 O O . ASN A 1 224 ? 0.577 -7.576 4.062 1.00 98.19 224 ASN A O 1
ATOM 1749 N N . ILE A 1 225 ? 0.790 -5.577 5.071 1.00 98.19 225 ILE A N 1
ATOM 1750 C CA . ILE A 1 225 ? 1.346 -4.868 3.909 1.00 98.19 225 ILE A CA 1
ATOM 1751 C C . ILE A 1 225 ? 2.764 -5.364 3.611 1.00 98.19 225 ILE A C 1
ATOM 1753 O O . ILE A 1 225 ? 3.098 -5.644 2.463 1.00 98.19 225 ILE A O 1
ATOM 1757 N N . LEU A 1 226 ? 3.593 -5.524 4.644 1.00 98.06 226 LEU A N 1
ATOM 1758 C CA . LEU A 1 226 ? 4.968 -6.004 4.496 1.00 98.06 226 LEU A CA 1
ATOM 1759 C C . LEU A 1 226 ? 5.062 -7.483 4.107 1.00 98.06 226 LEU A C 1
ATOM 1761 O O . LEU A 1 226 ? 6.088 -7.895 3.578 1.00 98.06 226 LEU A O 1
ATOM 1765 N N . SER A 1 227 ? 4.020 -8.281 4.354 1.00 96.94 227 SER A N 1
ATOM 1766 C CA . SER A 1 227 ? 3.984 -9.691 3.958 1.00 96.94 227 SER A CA 1
ATOM 1767 C C . SER A 1 227 ? 3.532 -9.915 2.513 1.00 96.94 227 SER A C 1
ATOM 1769 O O . SER A 1 227 ? 3.390 -11.067 2.107 1.00 96.94 227 SER A O 1
ATOM 1771 N N . LYS A 1 228 ? 3.217 -8.856 1.753 1.00 94.75 228 LYS A N 1
ATOM 1772 C CA . LYS A 1 228 ? 2.797 -8.987 0.353 1.00 94.75 228 LYS A CA 1
ATOM 1773 C C . LYS A 1 228 ? 3.964 -9.457 -0.509 1.00 94.75 228 LYS A C 1
ATOM 1775 O O . LYS A 1 228 ? 5.091 -8.997 -0.347 1.00 94.75 228 LYS A O 1
ATOM 1780 N N . GLU A 1 229 ? 3.670 -10.373 -1.426 1.00 96.12 229 GLU A N 1
ATOM 1781 C CA . GLU A 1 229 ? 4.649 -10.845 -2.399 1.00 96.12 229 GLU A CA 1
ATOM 1782 C C . GLU A 1 229 ? 5.061 -9.695 -3.323 1.00 96.12 229 GLU A C 1
ATOM 1784 O O . GLU A 1 229 ? 4.226 -8.907 -3.772 1.00 96.12 229 GLU A O 1
ATOM 1789 N N . VAL A 1 230 ? 6.357 -9.618 -3.613 1.00 97.19 230 VAL A N 1
ATOM 1790 C CA . VAL A 1 230 ? 6.920 -8.696 -4.594 1.00 97.19 230 VAL A CA 1
ATOM 1791 C C . VAL A 1 230 ? 7.767 -9.509 -5.557 1.00 97.19 230 VAL A C 1
ATOM 1793 O O . VAL A 1 230 ? 8.651 -10.248 -5.128 1.00 97.19 230 VAL A O 1
ATOM 1796 N N . LYS A 1 231 ? 7.495 -9.360 -6.851 1.00 97.38 231 LYS A N 1
ATOM 1797 C CA . LYS A 1 231 ? 8.259 -9.980 -7.935 1.00 97.38 231 LYS A CA 1
ATOM 1798 C C . LYS A 1 231 ? 9.095 -8.934 -8.662 1.00 97.38 231 LYS A C 1
ATOM 1800 O O . LYS A 1 231 ? 8.824 -7.736 -8.565 1.00 97.38 231 LYS A O 1
ATOM 1805 N N . GLU A 1 232 ? 10.108 -9.399 -9.383 1.00 97.31 232 GLU A N 1
ATOM 1806 C CA . GLU A 1 232 ? 10.991 -8.553 -10.190 1.00 97.31 232 GLU A CA 1
ATOM 1807 C C . GLU A 1 232 ? 10.743 -8.779 -11.687 1.00 97.31 232 GLU A C 1
ATOM 1809 O O . GLU A 1 232 ? 10.313 -9.849 -12.113 1.00 97.31 232 GLU A O 1
ATOM 1814 N N . LEU A 1 233 ? 11.008 -7.763 -12.496 1.00 98.06 233 LEU A N 1
ATOM 1815 C CA . LEU A 1 233 ? 11.012 -7.845 -13.952 1.00 98.06 233 LEU A CA 1
ATOM 1816 C C . LEU A 1 233 ? 12.095 -6.908 -14.479 1.00 98.06 233 LEU A C 1
ATOM 1818 O O . LEU A 1 233 ? 12.164 -5.754 -14.058 1.00 98.06 233 LEU A O 1
ATOM 1822 N N . VAL A 1 234 ? 12.939 -7.388 -15.393 1.00 98.50 234 VAL A N 1
ATOM 1823 C CA . VAL A 1 234 ? 13.962 -6.563 -16.046 1.00 98.50 234 VAL A CA 1
ATOM 1824 C C . VAL A 1 234 ? 13.610 -6.404 -17.523 1.00 98.50 234 VAL A C 1
ATOM 1826 O O . VAL A 1 234 ? 13.419 -7.387 -18.241 1.00 98.50 234 VAL A O 1
ATOM 1829 N N . LEU A 1 235 ? 13.512 -5.152 -17.971 1.00 98.38 235 LEU A N 1
ATOM 1830 C CA . LEU A 1 235 ? 13.148 -4.778 -19.338 1.00 98.38 235 LEU A CA 1
ATOM 1831 C C . LEU A 1 235 ? 14.183 -3.822 -19.924 1.00 98.38 235 LEU A C 1
ATOM 1833 O O . LEU A 1 235 ? 14.564 -2.853 -19.273 1.00 98.38 235 LEU A O 1
ATOM 1837 N N . ALA A 1 236 ? 14.563 -4.044 -21.176 1.00 97.88 236 ALA A N 1
ATOM 1838 C CA . ALA A 1 236 ? 15.319 -3.103 -21.991 1.00 97.88 236 ALA A CA 1
ATOM 1839 C C . ALA A 1 236 ? 14.456 -2.658 -23.174 1.00 97.88 236 ALA A C 1
ATOM 1841 O O . ALA A 1 236 ? 13.898 -3.493 -23.887 1.00 97.88 236 ALA A O 1
ATOM 1842 N N . GLY A 1 237 ? 14.319 -1.349 -23.365 1.00 95.88 237 GLY A N 1
ATOM 1843 C CA . GLY A 1 237 ? 13.355 -0.771 -24.304 1.00 95.88 237 GLY A CA 1
ATOM 1844 C C . GLY A 1 237 ? 13.805 0.558 -24.896 1.00 95.88 237 GLY A C 1
ATOM 1845 O O . GLY A 1 237 ? 12.983 1.456 -25.045 1.00 95.88 237 GLY A O 1
ATOM 1846 N N . GLY A 1 238 ? 15.106 0.708 -25.157 1.00 94.94 238 GLY A N 1
ATOM 1847 C CA . GLY A 1 238 ? 15.729 1.990 -25.493 1.00 94.94 238 GLY A CA 1
ATOM 1848 C C . GLY A 1 238 ? 16.327 2.686 -24.272 1.00 94.94 238 GLY A C 1
ATOM 1849 O O . GLY A 1 238 ? 16.652 2.026 -23.288 1.00 94.94 238 GLY A O 1
ATOM 1850 N N . CYS A 1 239 ? 16.460 4.018 -24.329 1.00 94.88 239 CYS A N 1
ATOM 1851 C CA . CYS A 1 239 ? 16.897 4.826 -23.189 1.00 94.88 239 CYS A CA 1
ATOM 1852 C C . CYS A 1 239 ? 16.085 4.506 -21.920 1.00 94.88 239 CYS A C 1
ATOM 1854 O O . CYS A 1 239 ? 14.869 4.735 -21.851 1.00 94.88 239 CYS A O 1
ATOM 1856 N N . PHE A 1 240 ? 16.770 4.014 -20.889 1.00 96.69 240 PHE A N 1
ATOM 1857 C CA . PHE A 1 240 ? 16.142 3.524 -19.658 1.00 96.69 240 PHE A CA 1
ATOM 1858 C C . PHE A 1 240 ? 15.413 4.594 -18.825 1.00 96.69 240 PHE A C 1
ATOM 1860 O O . PHE A 1 240 ? 14.541 4.247 -18.028 1.00 96.69 240 PHE A O 1
ATOM 1867 N N . TRP A 1 241 ? 15.682 5.889 -19.041 1.00 96.38 241 TRP A N 1
ATOM 1868 C CA . TRP A 1 241 ? 15.051 6.986 -18.300 1.00 96.38 241 TRP A CA 1
ATOM 1869 C C . TRP A 1 241 ? 13.551 7.052 -18.570 1.00 96.38 241 TRP A C 1
ATOM 1871 O O . TRP A 1 241 ? 12.752 7.246 -17.653 1.00 96.38 241 TRP A O 1
ATOM 1881 N N . GLY A 1 242 ? 13.164 6.877 -19.837 1.00 95.56 242 GLY A N 1
ATOM 1882 C CA . GLY A 1 242 ? 11.763 6.867 -20.238 1.00 95.56 242 GLY A CA 1
ATOM 1883 C C . GLY A 1 242 ? 11.033 5.628 -19.736 1.00 95.56 242 GLY A C 1
ATOM 1884 O O . GLY A 1 242 ? 9.893 5.733 -19.285 1.00 95.56 242 GLY A O 1
ATOM 1885 N N . VAL A 1 243 ? 11.704 4.471 -19.765 1.00 97.06 243 VAL A N 1
ATOM 1886 C CA . VAL A 1 243 ? 11.155 3.202 -19.270 1.00 97.06 243 VAL A CA 1
ATOM 1887 C C . VAL A 1 243 ? 10.891 3.307 -17.769 1.00 97.06 243 VAL A C 1
ATOM 1889 O O . VAL A 1 243 ? 9.768 3.073 -17.328 1.00 97.06 243 VAL A O 1
ATOM 1892 N N . GLU A 1 244 ? 11.881 3.747 -16.991 1.00 97.75 244 GLU A N 1
ATOM 1893 C CA . GLU A 1 244 ? 11.739 3.956 -15.550 1.00 97.75 244 GLU A CA 1
ATOM 1894 C C . GLU A 1 244 ? 10.594 4.918 -15.226 1.00 97.75 244 GLU A C 1
ATOM 1896 O O . GLU A 1 244 ? 9.681 4.572 -14.473 1.00 97.75 244 GLU A O 1
ATOM 1901 N N . ALA A 1 245 ? 10.604 6.110 -15.831 1.00 96.12 245 ALA A N 1
ATOM 1902 C CA . ALA A 1 245 ? 9.586 7.122 -15.579 1.00 96.12 245 ALA A CA 1
ATOM 1903 C C . ALA A 1 245 ? 8.179 6.631 -15.941 1.00 96.12 245 ALA A C 1
ATOM 1905 O O . ALA A 1 245 ? 7.215 6.975 -15.256 1.00 96.12 245 ALA A O 1
ATOM 1906 N N . TYR A 1 246 ? 8.041 5.821 -16.993 1.00 97.12 246 TYR A N 1
ATOM 1907 C CA . TYR A 1 246 ? 6.770 5.222 -17.380 1.00 97.12 246 TYR A CA 1
ATOM 1908 C C . TYR A 1 246 ? 6.270 4.217 -16.335 1.00 97.12 246 TYR A C 1
ATOM 1910 O O . TYR A 1 246 ? 5.176 4.386 -15.795 1.00 97.12 246 TYR A O 1
ATOM 1918 N N . TYR A 1 247 ? 7.075 3.204 -16.000 1.00 97.75 247 TYR A N 1
ATOM 1919 C CA . TYR A 1 247 ? 6.666 2.141 -15.074 1.00 97.75 247 TYR A CA 1
ATOM 1920 C C . TYR A 1 247 ? 6.447 2.640 -13.649 1.00 97.75 247 TYR A C 1
ATOM 1922 O O . TYR A 1 247 ? 5.552 2.152 -12.960 1.00 97.75 247 TYR A O 1
ATOM 1930 N N . LYS A 1 248 ? 7.196 3.657 -13.216 1.00 95.50 248 LYS A N 1
ATOM 1931 C CA . LYS A 1 248 ? 7.039 4.258 -11.887 1.00 95.50 248 LYS A CA 1
ATOM 1932 C C . LYS A 1 248 ? 5.630 4.812 -11.634 1.00 95.50 248 LYS A C 1
ATOM 1934 O O . LYS A 1 248 ? 5.220 4.891 -10.477 1.00 95.50 248 LYS A O 1
ATOM 1939 N N . GLN A 1 249 ? 4.887 5.163 -12.689 1.00 95.31 249 GLN A N 1
ATOM 1940 C CA . GLN A 1 249 ? 3.518 5.685 -12.604 1.00 95.31 249 GLN A CA 1
ATOM 1941 C C . GLN A 1 249 ? 2.459 4.593 -12.382 1.00 95.31 249 GLN A C 1
ATOM 1943 O O . GLN A 1 249 ? 1.345 4.927 -11.985 1.00 95.31 249 GLN A O 1
ATOM 1948 N N . LEU A 1 250 ? 2.773 3.320 -12.647 1.00 96.75 250 LEU A N 1
ATOM 1949 C CA . LEU A 1 250 ? 1.788 2.236 -12.660 1.00 96.75 250 LEU A CA 1
ATOM 1950 C C . LEU A 1 250 ? 1.415 1.773 -11.250 1.00 96.75 250 LEU A C 1
ATOM 1952 O O . LEU A 1 250 ? 2.281 1.478 -10.420 1.00 96.75 250 LEU A O 1
ATOM 1956 N N . TYR A 1 251 ? 0.113 1.652 -10.992 1.00 94.38 251 TYR A N 1
ATOM 1957 C CA . TYR A 1 251 ? -0.392 1.005 -9.786 1.00 94.38 251 TYR A CA 1
ATOM 1958 C C . TYR A 1 251 ? 0.071 -0.455 -9.732 1.00 94.38 251 TYR A C 1
ATOM 1960 O O . TYR A 1 251 ? 0.029 -1.167 -10.732 1.00 94.38 251 TYR A O 1
ATOM 1968 N N . GLY A 1 252 ? 0.541 -0.892 -8.564 1.00 94.94 252 GLY A N 1
ATOM 1969 C CA . GLY A 1 252 ? 1.163 -2.203 -8.378 1.00 94.94 252 GLY A CA 1
ATOM 1970 C C . GLY A 1 252 ? 2.682 -2.226 -8.559 1.00 94.94 252 GLY A C 1
ATOM 1971 O O . GLY A 1 252 ? 3.318 -3.154 -8.067 1.00 94.94 252 GLY A O 1
ATOM 1972 N N . VAL A 1 253 ? 3.307 -1.213 -9.175 1.00 97.25 253 VAL A N 1
ATOM 1973 C CA . VAL A 1 253 ? 4.777 -1.089 -9.186 1.00 97.25 253 VAL A CA 1
ATOM 1974 C C . VAL A 1 253 ? 5.252 -0.508 -7.854 1.00 97.25 253 VAL A C 1
ATOM 1976 O O . VAL A 1 253 ? 4.865 0.585 -7.465 1.00 97.25 253 VAL A O 1
ATOM 1979 N N . VAL A 1 254 ? 6.120 -1.215 -7.140 1.00 96.50 254 VAL A N 1
ATOM 1980 C CA . VAL A 1 254 ? 6.631 -0.822 -5.816 1.00 96.50 254 VAL A CA 1
ATOM 1981 C C . VAL A 1 254 ? 7.875 0.052 -5.936 1.00 96.50 254 VAL A C 1
ATOM 1983 O O . VAL A 1 254 ? 8.014 1.048 -5.233 1.00 96.50 254 VAL A O 1
ATOM 1986 N N . LYS A 1 255 ? 8.798 -0.324 -6.823 1.00 95.81 255 LYS A N 1
ATOM 1987 C CA . LYS A 1 255 ? 10.087 0.347 -7.012 1.00 95.81 255 LYS A CA 1
ATOM 1988 C C . LYS A 1 255 ? 10.566 0.140 -8.447 1.00 95.81 255 LYS A C 1
ATOM 1990 O O . LYS A 1 255 ? 10.268 -0.886 -9.054 1.00 95.81 255 LYS A O 1
ATOM 1995 N N . THR A 1 256 ? 11.354 1.080 -8.950 1.00 97.56 256 THR A N 1
ATOM 1996 C CA . THR A 1 256 ? 12.146 0.942 -10.177 1.00 97.56 256 THR A CA 1
ATOM 1997 C C . THR A 1 256 ? 13.625 1.234 -9.892 1.00 97.56 256 THR A C 1
ATOM 1999 O O . THR A 1 256 ? 13.946 1.871 -8.886 1.00 97.56 256 THR A O 1
ATOM 2002 N N . SER A 1 257 ? 14.518 0.712 -10.730 1.00 97.81 257 SER A N 1
ATOM 2003 C CA . SER A 1 257 ? 15.945 1.065 -10.788 1.00 97.81 257 SER A CA 1
ATOM 2004 C C . SER A 1 257 ? 16.409 0.964 -12.236 1.00 97.81 257 SER A C 1
ATOM 2006 O O . SER A 1 257 ? 15.980 0.049 -12.947 1.00 97.81 257 SER A O 1
ATOM 2008 N N . VAL A 1 258 ? 17.280 1.864 -12.676 1.00 98.31 258 VAL A N 1
ATOM 2009 C CA . VAL A 1 258 ? 17.936 1.774 -13.988 1.00 98.31 258 VAL A CA 1
ATOM 2010 C C . VAL A 1 258 ? 19.354 1.236 -13.860 1.00 98.31 258 VAL A C 1
ATOM 2012 O O . VAL A 1 258 ? 20.015 1.420 -12.839 1.00 98.31 258 VAL A O 1
ATOM 2015 N N . GLY A 1 259 ? 19.823 0.532 -14.883 1.00 97.94 259 GLY A N 1
ATOM 2016 C CA . GLY A 1 259 ? 21.112 -0.142 -14.831 1.00 97.94 259 GLY A CA 1
ATOM 2017 C C . GLY A 1 259 ? 21.533 -0.780 -16.139 1.00 97.94 259 GLY A C 1
ATOM 2018 O O . GLY A 1 259 ? 20.904 -0.593 -17.183 1.00 97.94 259 GLY A O 1
ATOM 2019 N N . TYR A 1 260 ? 22.613 -1.543 -16.043 1.00 97.69 260 TYR A N 1
ATOM 2020 C CA . TYR A 1 260 ? 23.274 -2.219 -17.148 1.00 97.69 260 TYR A CA 1
ATOM 2021 C C . TYR A 1 260 ? 23.211 -3.733 -16.938 1.00 97.69 260 TYR A C 1
ATOM 2023 O O . TYR A 1 260 ? 23.434 -4.230 -15.830 1.00 97.69 260 TYR A O 1
ATOM 2031 N N . THR A 1 261 ? 22.885 -4.481 -17.988 1.00 97.31 261 THR A N 1
ATOM 2032 C CA . THR A 1 261 ? 22.851 -5.951 -17.944 1.00 97.31 261 THR A CA 1
ATOM 2033 C C . THR A 1 261 ? 23.129 -6.553 -19.320 1.00 97.31 261 THR A C 1
ATOM 2035 O O . THR A 1 261 ? 23.283 -5.828 -20.302 1.00 97.31 261 THR A O 1
ATOM 2038 N N . ASP A 1 262 ? 23.170 -7.884 -19.405 1.00 95.69 262 ASP A N 1
ATOM 2039 C CA . ASP A 1 262 ? 23.348 -8.633 -20.656 1.00 95.69 262 ASP A CA 1
ATOM 2040 C C . ASP A 1 262 ? 24.583 -8.188 -21.458 1.00 95.69 262 ASP A C 1
ATOM 2042 O O . ASP A 1 262 ? 24.517 -7.994 -22.675 1.00 95.69 262 ASP A O 1
ATOM 2046 N N . GLY A 1 263 ? 25.701 -7.988 -20.755 1.00 92.69 263 GLY A N 1
ATOM 2047 C CA . GLY A 1 263 ? 26.985 -7.667 -21.362 1.00 92.69 263 GLY A CA 1
ATOM 2048 C C . GLY A 1 263 ? 28.131 -8.592 -20.955 1.00 92.69 263 GLY A C 1
ATOM 2049 O O . GLY A 1 263 ? 27.939 -9.588 -20.261 1.00 92.69 263 GLY A O 1
ATOM 2050 N N . ASP A 1 264 ? 29.328 -8.270 -21.435 1.00 90.94 264 ASP A N 1
ATOM 2051 C CA . ASP A 1 264 ? 30.532 -9.108 -21.425 1.00 90.94 264 ASP A CA 1
ATOM 2052 C C . ASP A 1 264 ? 31.544 -8.771 -20.320 1.00 90.94 264 ASP A C 1
ATOM 2054 O O . ASP A 1 264 ? 32.588 -9.417 -20.209 1.00 90.94 264 ASP A O 1
ATOM 2058 N N . THR A 1 265 ? 31.237 -7.782 -19.486 1.00 92.31 265 THR A N 1
ATOM 2059 C CA . THR A 1 265 ? 32.101 -7.311 -18.397 1.00 92.31 265 THR A CA 1
ATOM 2060 C C . THR A 1 265 ? 31.349 -7.190 -17.077 1.00 92.31 265 THR A C 1
ATOM 2062 O O . THR A 1 265 ? 30.128 -7.039 -17.047 1.00 92.31 265 THR A O 1
ATOM 2065 N N . GLU A 1 266 ? 32.085 -7.211 -15.967 1.00 93.38 266 GLU A N 1
ATOM 2066 C CA . GLU A 1 266 ? 31.537 -6.904 -14.647 1.00 93.38 266 GLU A CA 1
ATOM 2067 C C . GLU A 1 266 ? 31.637 -5.405 -14.342 1.00 93.38 266 GLU A C 1
ATOM 2069 O O . GLU A 1 266 ? 32.638 -4.771 -14.672 1.00 93.38 266 GLU A O 1
ATOM 2074 N N . ASN A 1 267 ? 30.632 -4.859 -13.649 1.00 91.56 267 ASN A N 1
ATOM 2075 C CA . ASN A 1 267 ? 30.584 -3.465 -13.182 1.00 91.56 267 ASN A CA 1
ATOM 2076 C C . ASN A 1 267 ? 30.859 -2.422 -14.291 1.00 91.56 267 ASN A C 1
ATOM 2078 O O . ASN A 1 267 ? 31.766 -1.598 -14.137 1.00 91.56 267 ASN A O 1
ATOM 2082 N N . PRO A 1 268 ? 30.110 -2.444 -15.412 1.00 94.25 268 PRO A N 1
ATOM 2083 C CA . PRO A 1 268 ? 30.287 -1.468 -16.481 1.00 94.25 268 PRO A CA 1
ATOM 2084 C C . PRO A 1 268 ? 29.918 -0.052 -16.015 1.00 94.25 268 PRO A C 1
ATOM 2086 O O . PRO A 1 268 ? 29.052 0.127 -15.158 1.00 94.25 268 PRO A O 1
ATOM 2089 N N . THR A 1 269 ? 30.539 0.960 -16.623 1.00 93.25 269 THR A N 1
ATOM 2090 C CA . THR A 1 269 ? 30.181 2.373 -16.413 1.00 93.25 269 THR A CA 1
ATOM 2091 C C . THR A 1 269 ? 29.423 2.940 -17.607 1.00 93.25 269 THR A C 1
ATOM 2093 O O . THR A 1 269 ? 29.562 2.446 -18.732 1.00 93.25 269 THR A O 1
ATOM 2096 N N . TYR A 1 270 ? 28.680 4.033 -17.403 1.00 92.25 270 TYR A N 1
ATOM 2097 C CA . TYR A 1 270 ? 28.001 4.724 -18.504 1.00 92.25 270 TYR A CA 1
ATOM 2098 C C . TYR A 1 270 ? 28.960 5.093 -19.653 1.00 92.25 270 TYR A C 1
ATOM 2100 O O . TYR A 1 270 ? 28.641 4.937 -20.833 1.00 92.25 270 TYR A O 1
ATOM 2108 N N . GLU A 1 271 ? 30.177 5.532 -19.320 1.00 90.94 271 GLU A N 1
ATOM 2109 C CA . GLU A 1 271 ? 31.200 5.908 -20.302 1.00 90.94 271 GLU A CA 1
ATOM 2110 C C . GLU A 1 271 ? 31.785 4.705 -21.059 1.00 90.94 271 GLU A C 1
ATOM 2112 O O . GLU A 1 271 ? 32.321 4.867 -22.159 1.00 90.94 271 GLU A O 1
ATOM 2117 N N . ASP A 1 272 ? 31.703 3.487 -20.516 1.00 89.50 272 ASP A N 1
ATOM 2118 C CA . ASP A 1 272 ? 32.071 2.276 -21.256 1.00 89.50 272 ASP A CA 1
ATOM 2119 C C . ASP A 1 272 ? 31.028 1.960 -22.332 1.00 89.50 272 ASP A C 1
ATOM 2121 O O . ASP A 1 272 ? 31.397 1.692 -23.480 1.00 89.50 272 ASP A O 1
ATOM 2125 N N . LEU A 1 273 ? 29.738 2.060 -21.986 1.00 90.31 273 LEU A N 1
ATOM 2126 C CA . LEU A 1 273 ? 28.626 1.835 -22.916 1.00 90.31 273 LEU A CA 1
ATOM 2127 C C . LEU A 1 273 ? 28.606 2.898 -24.016 1.00 90.31 273 LEU A C 1
ATOM 2129 O O . LEU A 1 273 ? 28.563 2.572 -25.201 1.00 90.31 273 LEU A O 1
ATOM 2133 N N . LYS A 1 274 ? 28.703 4.177 -23.640 1.00 88.81 274 LYS A N 1
ATOM 2134 C CA . LYS A 1 274 ? 28.700 5.306 -24.579 1.00 88.81 274 LYS A CA 1
ATOM 2135 C C . LYS A 1 274 ? 29.871 5.256 -25.563 1.00 88.81 274 LYS A C 1
ATOM 2137 O O . LYS A 1 274 ? 29.718 5.634 -26.722 1.00 88.81 274 LYS A O 1
ATOM 2142 N N . ALA A 1 275 ? 31.033 4.781 -25.115 1.00 89.25 275 ALA A N 1
ATOM 2143 C CA . ALA A 1 275 ? 32.204 4.587 -25.966 1.00 89.25 275 ALA A CA 1
ATOM 2144 C C . ALA A 1 275 ? 32.137 3.308 -26.825 1.00 89.25 275 ALA A C 1
ATOM 2146 O O . ALA A 1 275 ? 33.048 3.076 -27.618 1.00 89.25 275 ALA A O 1
ATOM 2147 N N . GLY A 1 276 ? 31.113 2.462 -26.654 1.00 87.31 276 GLY A N 1
ATOM 2148 C CA . GLY A 1 276 ? 30.999 1.170 -27.335 1.00 87.31 276 GLY A CA 1
ATOM 2149 C C . GLY A 1 276 ? 32.082 0.166 -26.929 1.00 87.31 276 GLY A C 1
ATOM 2150 O O . GLY A 1 276 ? 32.428 -0.709 -27.719 1.00 87.31 276 GLY A O 1
ATOM 2151 N N . ARG A 1 277 ? 32.659 0.311 -25.726 1.00 89.00 277 ARG A N 1
ATOM 2152 C CA . ARG A 1 277 ? 33.728 -0.563 -25.205 1.00 89.00 277 ARG A CA 1
ATOM 2153 C C . ARG A 1 277 ? 33.195 -1.867 -24.612 1.00 89.00 277 ARG A C 1
ATOM 2155 O O . ARG A 1 277 ? 33.962 -2.811 -24.464 1.00 89.00 277 ARG A O 1
ATOM 2162 N N . VAL A 1 278 ? 31.908 -1.896 -24.278 1.00 91.69 278 VAL A N 1
ATOM 2163 C CA . VAL A 1 278 ? 31.185 -3.044 -23.718 1.00 91.69 278 VAL A CA 1
ATOM 2164 C C . VAL A 1 278 ? 29.846 -3.197 -24.436 1.00 91.69 278 VAL A C 1
ATOM 2166 O O . VAL A 1 278 ? 29.354 -2.247 -25.047 1.00 91.69 278 VAL A O 1
ATOM 2169 N N . ASN A 1 279 ? 29.234 -4.377 -24.359 1.00 93.00 279 ASN A N 1
ATOM 2170 C CA . ASN A 1 279 ? 27.991 -4.695 -25.081 1.00 93.00 279 ASN A CA 1
ATOM 2171 C C . ASN A 1 279 ? 26.730 -4.783 -24.190 1.00 93.00 279 ASN A C 1
ATOM 2173 O O . ASN A 1 279 ? 25.685 -5.274 -24.637 1.00 93.00 279 ASN A O 1
ATOM 2177 N N . HIS A 1 280 ? 26.809 -4.283 -22.952 1.00 96.06 280 HIS A N 1
ATOM 2178 C CA . HIS A 1 280 ? 25.666 -4.188 -22.034 1.00 96.06 280 HIS A CA 1
ATOM 2179 C C . HIS A 1 280 ? 24.493 -3.400 -22.635 1.00 96.06 280 HIS A C 1
ATOM 2181 O O . HIS A 1 280 ? 24.664 -2.547 -23.508 1.00 96.06 280 HIS A O 1
ATOM 2187 N N . VAL A 1 281 ? 23.287 -3.695 -22.151 1.00 96.75 281 VAL A N 1
ATOM 2188 C CA . VAL A 1 281 ? 22.053 -2.966 -22.464 1.00 96.75 281 VAL A CA 1
ATOM 2189 C C . VAL A 1 281 ? 21.651 -2.043 -21.324 1.00 96.75 281 VAL A C 1
ATOM 2191 O O . VAL A 1 281 ? 21.798 -2.409 -20.158 1.00 96.75 281 VAL A O 1
ATOM 2194 N N . GLU A 1 282 ? 21.093 -0.882 -21.660 1.00 97.69 282 GLU A N 1
ATOM 2195 C CA . GLU A 1 282 ? 20.334 -0.076 -20.709 1.00 97.69 282 GLU A CA 1
ATOM 2196 C C . GLU A 1 282 ? 19.016 -0.788 -20.378 1.00 97.69 282 GLU A C 1
ATOM 2198 O O . GLU A 1 282 ? 18.200 -1.083 -21.255 1.00 97.69 282 GLU A O 1
ATOM 2203 N N . ALA A 1 283 ? 18.800 -1.074 -19.097 1.00 98.12 283 ALA A N 1
ATOM 2204 C CA . ALA A 1 283 ? 17.620 -1.780 -18.624 1.00 98.12 283 ALA A CA 1
ATOM 2205 C C . ALA A 1 283 ? 17.005 -1.111 -17.393 1.00 98.12 283 ALA A C 1
ATO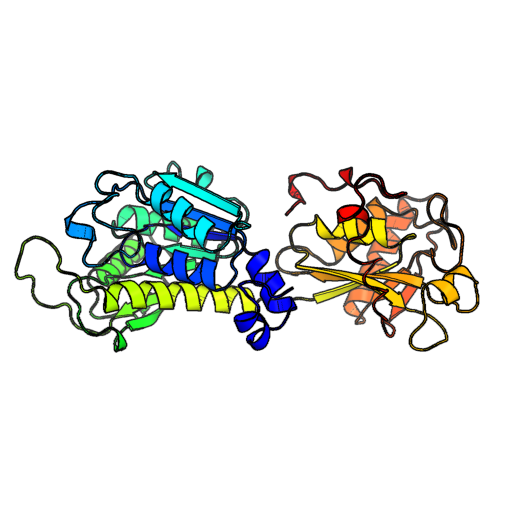M 2207 O O . ALA A 1 283 ? 17.675 -0.448 -16.601 1.00 98.12 283 ALA A O 1
ATOM 2208 N N . CYS A 1 284 ? 15.708 -1.338 -17.214 1.00 98.44 284 CYS A N 1
ATOM 2209 C CA . CYS A 1 284 ? 14.961 -0.987 -16.020 1.00 98.44 284 CYS A CA 1
ATOM 2210 C C . CYS A 1 284 ? 14.577 -2.265 -15.271 1.00 98.44 284 CYS A C 1
ATOM 2212 O O . CYS A 1 284 ? 13.943 -3.160 -15.836 1.00 98.44 284 CYS A O 1
ATOM 2214 N N . LYS A 1 285 ? 14.954 -2.340 -13.993 1.00 98.56 285 LYS A N 1
ATOM 2215 C CA . LYS A 1 285 ? 14.483 -3.348 -13.046 1.00 98.56 285 LYS A CA 1
ATOM 2216 C C . LYS A 1 285 ? 13.265 -2.808 -12.304 1.00 98.56 285 LYS A C 1
ATOM 2218 O O . LYS A 1 285 ? 13.308 -1.721 -11.728 1.00 98.56 285 LYS A O 1
ATOM 2223 N N . ILE A 1 286 ? 12.186 -3.578 -12.312 1.00 98.50 286 ILE A N 1
ATOM 2224 C CA . ILE A 1 286 ? 10.872 -3.212 -11.790 1.00 98.50 286 ILE A CA 1
ATOM 2225 C C . ILE A 1 286 ? 10.495 -4.214 -10.705 1.00 98.50 286 ILE A C 1
ATOM 2227 O O . ILE A 1 286 ? 10.424 -5.411 -10.966 1.00 98.50 286 ILE A O 1
ATOM 2231 N N . TRP A 1 287 ? 10.210 -3.722 -9.503 1.00 98.25 287 TRP A N 1
ATOM 2232 C CA . TRP A 1 287 ? 9.604 -4.504 -8.429 1.00 98.25 287 TRP A CA 1
ATOM 2233 C C . TRP A 1 287 ? 8.107 -4.240 -8.427 1.00 98.25 287 TRP A C 1
ATOM 2235 O O . TRP A 1 287 ? 7.701 -3.078 -8.373 1.00 98.25 287 TRP A O 1
ATOM 2245 N N . TYR A 1 288 ? 7.285 -5.282 -8.462 1.00 97.94 288 TYR A N 1
ATOM 2246 C CA . TYR A 1 288 ? 5.834 -5.145 -8.562 1.00 97.94 288 TYR A CA 1
ATOM 2247 C C . TYR A 1 288 ? 5.081 -6.158 -7.701 1.00 97.94 288 TYR A C 1
ATOM 2249 O O . TYR A 1 288 ? 5.606 -7.203 -7.317 1.00 97.94 288 TYR A O 1
ATOM 2257 N N . ARG A 1 289 ? 3.829 -5.821 -7.401 1.00 97.00 289 ARG A N 1
ATOM 2258 C CA . ARG A 1 289 ? 2.888 -6.628 -6.633 1.00 97.00 289 ARG A CA 1
ATOM 2259 C C . ARG A 1 289 ? 1.967 -7.414 -7.570 1.00 97.00 289 ARG A C 1
ATOM 2261 O O . ARG A 1 289 ? 1.093 -6.799 -8.188 1.00 97.00 289 ARG A O 1
ATOM 2268 N N . PRO A 1 290 ? 2.113 -8.750 -7.669 1.00 96.69 290 PRO A N 1
ATOM 2269 C CA . PRO A 1 290 ? 1.303 -9.565 -8.575 1.00 96.69 290 PRO A CA 1
ATOM 2270 C C . PRO A 1 290 ? -0.186 -9.593 -8.197 1.00 96.69 290 PRO A C 1
ATOM 2272 O O . PRO A 1 290 ? -1.025 -9.887 -9.042 1.00 96.69 290 PRO A O 1
ATOM 2275 N N . ASP A 1 291 ? -0.537 -9.246 -6.952 1.00 94.06 291 ASP A N 1
ATOM 2276 C CA . ASP A 1 291 ? -1.929 -9.084 -6.521 1.00 94.06 291 ASP A CA 1
ATOM 2277 C C . ASP A 1 291 ? -2.574 -7.768 -7.000 1.00 94.06 291 ASP A C 1
ATOM 2279 O O . ASP A 1 291 ? -3.790 -7.615 -6.894 1.00 94.06 291 ASP A O 1
ATOM 2283 N N . GLN A 1 292 ? -1.785 -6.829 -7.538 1.00 94.06 292 GLN A N 1
ATOM 2284 C CA . GLN A 1 292 ? -2.240 -5.522 -8.033 1.00 94.06 292 GLN A CA 1
ATOM 2285 C C . GLN A 1 292 ? -2.029 -5.339 -9.541 1.00 94.06 292 GLN A C 1
ATOM 2287 O O . GLN A 1 292 ? -2.867 -4.722 -10.199 1.00 94.06 292 GLN A O 1
ATOM 2292 N N . ILE A 1 293 ? -0.933 -5.867 -10.091 1.00 96.44 293 ILE A N 1
ATOM 2293 C CA . ILE A 1 293 ? -0.613 -5.808 -11.520 1.00 96.44 293 ILE A CA 1
ATOM 2294 C C . ILE A 1 293 ? -0.003 -7.134 -11.982 1.00 96.44 293 ILE A C 1
ATOM 2296 O O . ILE A 1 293 ? 0.941 -7.640 -11.379 1.00 96.44 293 ILE A O 1
ATOM 2300 N N . SER A 1 294 ? -0.558 -7.707 -13.053 1.00 97.31 294 SER A N 1
ATOM 2301 C CA . SER A 1 294 ? -0.077 -8.980 -13.600 1.00 97.31 294 SER A CA 1
ATOM 2302 C C . SER A 1 294 ? 1.193 -8.803 -14.433 1.00 97.31 294 SER A C 1
ATOM 2304 O O . SER A 1 294 ? 1.457 -7.722 -14.972 1.00 97.31 294 SER A O 1
ATOM 2306 N N . PHE A 1 295 ? 1.949 -9.888 -14.584 1.00 97.94 295 PHE A N 1
ATOM 2307 C CA . PHE A 1 295 ? 3.135 -9.921 -15.433 1.00 97.94 295 PHE A CA 1
ATOM 2308 C C . PHE A 1 295 ? 2.786 -9.604 -16.895 1.00 97.94 295 PHE A C 1
ATOM 2310 O O . PHE A 1 295 ? 3.425 -8.769 -17.528 1.00 97.94 295 PHE A O 1
ATOM 2317 N N . GLU A 1 296 ? 1.694 -10.170 -17.405 1.00 97.38 296 GLU A N 1
ATOM 2318 C CA . GLU A 1 296 ? 1.160 -9.913 -18.740 1.00 97.38 296 GLU A CA 1
ATOM 2319 C C . GLU A 1 296 ? 0.799 -8.441 -18.933 1.00 97.38 296 GLU A C 1
ATOM 2321 O O . GLU A 1 296 ? 1.102 -7.862 -19.974 1.00 97.38 296 GLU A O 1
ATOM 2326 N N . THR A 1 297 ? 0.186 -7.806 -17.928 1.00 97.69 297 THR A N 1
ATOM 2327 C CA . THR A 1 297 ? -0.129 -6.372 -17.977 1.00 97.69 297 THR A CA 1
ATOM 2328 C C . THR A 1 297 ? 1.143 -5.532 -18.091 1.00 97.69 297 THR A C 1
ATOM 2330 O O . THR A 1 297 ? 1.176 -4.602 -18.896 1.00 97.69 297 THR A O 1
ATOM 2333 N N . LEU A 1 298 ? 2.207 -5.870 -17.355 1.00 98.44 298 LEU A N 1
ATOM 2334 C CA . LEU A 1 298 ? 3.505 -5.200 -17.496 1.00 98.44 298 LEU A CA 1
ATOM 2335 C C . LEU A 1 298 ? 4.067 -5.377 -18.916 1.00 98.44 298 LEU A C 1
ATOM 2337 O O . LEU A 1 298 ? 4.475 -4.399 -19.533 1.00 98.44 298 LEU A O 1
ATOM 2341 N N . LEU A 1 299 ? 4.006 -6.577 -19.498 1.00 98.25 299 LEU A N 1
ATOM 2342 C CA . LEU A 1 299 ? 4.436 -6.791 -20.886 1.00 98.25 299 LEU A CA 1
ATOM 2343 C C . LEU A 1 299 ? 3.585 -5.995 -21.891 1.00 98.25 299 LEU A C 1
ATOM 2345 O O . LEU A 1 299 ? 4.112 -5.404 -22.832 1.00 98.25 299 LEU A O 1
ATOM 2349 N N . GLU A 1 300 ? 2.271 -5.914 -21.689 1.00 97.25 300 GLU A N 1
ATOM 2350 C CA . GLU A 1 300 ? 1.389 -5.081 -22.511 1.00 97.25 300 GLU A CA 1
ATOM 2351 C C . GLU A 1 300 ? 1.783 -3.597 -22.462 1.00 97.25 300 GLU A C 1
ATOM 2353 O O . GLU A 1 300 ? 1.754 -2.921 -23.494 1.00 97.25 300 GLU A O 1
ATOM 2358 N N . HIS A 1 301 ? 2.195 -3.105 -21.291 1.00 98.06 301 HIS A N 1
ATOM 2359 C CA . HIS A 1 301 ? 2.757 -1.767 -21.118 1.00 98.06 301 HIS A CA 1
ATOM 2360 C C . HIS A 1 301 ? 4.099 -1.597 -21.837 1.00 98.06 301 HIS A C 1
ATOM 2362 O O . HIS A 1 301 ? 4.296 -0.574 -22.492 1.00 98.06 301 HIS A O 1
ATOM 2368 N N . PHE A 1 302 ? 4.983 -2.598 -21.805 1.00 98.06 302 PHE A N 1
ATOM 2369 C CA . PHE A 1 302 ? 6.248 -2.574 -22.545 1.00 98.06 302 PHE A CA 1
ATOM 2370 C C . PHE A 1 302 ? 6.008 -2.339 -24.041 1.00 98.06 302 PHE A C 1
ATOM 2372 O O . PHE A 1 302 ? 6.491 -1.361 -24.606 1.00 98.06 302 PHE A O 1
ATOM 2379 N N . PHE A 1 303 ? 5.154 -3.152 -24.668 1.00 97.00 303 PHE A N 1
ATOM 2380 C CA . PHE A 1 303 ? 4.808 -3.000 -26.089 1.00 97.00 303 PHE A CA 1
ATOM 2381 C C . PHE A 1 303 ? 3.986 -1.741 -26.405 1.00 97.00 303 PHE A C 1
ATOM 2383 O O . PHE A 1 303 ? 3.781 -1.431 -27.577 1.00 97.00 303 PHE A O 1
ATOM 2390 N N . ARG A 1 304 ? 3.490 -1.018 -25.391 1.00 96.00 304 ARG A N 1
ATOM 2391 C CA . ARG A 1 304 ? 2.818 0.277 -25.570 1.00 96.00 304 ARG A CA 1
ATOM 2392 C C . ARG A 1 304 ? 3.819 1.411 -25.797 1.00 96.00 304 ARG A C 1
ATOM 2394 O O . ARG A 1 304 ? 3.456 2.401 -26.426 1.00 96.00 304 ARG A O 1
ATOM 2401 N N . ILE A 1 305 ? 5.038 1.284 -25.270 1.00 95.38 305 ILE A N 1
ATOM 2402 C CA . ILE A 1 305 ? 6.026 2.373 -25.229 1.00 95.38 305 ILE A CA 1
ATOM 2403 C C . ILE A 1 305 ? 7.252 2.148 -26.120 1.00 95.38 305 ILE A C 1
ATOM 2405 O O . ILE A 1 305 ? 7.977 3.107 -26.377 1.00 95.38 305 ILE A O 1
ATOM 2409 N N . VAL A 1 306 ? 7.466 0.927 -26.622 1.00 95.31 306 VAL A N 1
ATOM 2410 C CA . VAL A 1 306 ? 8.593 0.586 -27.511 1.00 95.31 306 VAL A CA 1
ATOM 2411 C C . VAL A 1 306 ? 8.143 0.279 -28.944 1.00 95.31 306 VAL A C 1
ATOM 2413 O O . VAL A 1 306 ? 6.999 -0.113 -29.173 1.00 95.31 306 VAL A O 1
ATOM 2416 N N . ASP A 1 307 ? 9.057 0.404 -29.914 1.00 96.06 307 ASP A N 1
ATOM 2417 C CA . ASP A 1 307 ? 8.910 -0.212 -31.235 1.00 96.06 307 ASP A CA 1
ATOM 2418 C C . ASP A 1 307 ? 9.612 -1.576 -31.182 1.00 96.06 307 ASP A C 1
ATOM 2420 O O . ASP A 1 307 ? 10.837 -1.647 -31.298 1.00 96.06 307 ASP A O 1
ATOM 2424 N N . PRO A 1 308 ? 8.870 -2.687 -31.036 1.00 96.81 308 PRO A N 1
ATOM 2425 C CA . PRO A 1 308 ? 9.473 -4.006 -30.870 1.00 96.81 308 PRO A CA 1
ATOM 2426 C C . PRO A 1 308 ? 10.136 -4.527 -32.153 1.00 96.81 308 PRO A C 1
ATOM 2428 O O . PRO A 1 308 ? 10.745 -5.595 -32.146 1.00 96.81 308 PRO A O 1
ATOM 2431 N N . THR A 1 309 ? 10.010 -3.806 -33.269 1.00 96.94 309 THR A N 1
ATOM 2432 C CA . THR A 1 309 ? 10.587 -4.166 -34.570 1.00 96.94 309 THR A CA 1
ATOM 2433 C C . THR A 1 309 ? 11.873 -3.383 -34.879 1.00 96.94 309 THR A C 1
ATOM 2435 O O . THR A 1 309 ? 12.488 -3.592 -35.927 1.00 96.94 309 THR A O 1
ATOM 2438 N N . ALA A 1 310 ? 12.301 -2.499 -33.969 1.00 95.75 310 ALA A N 1
ATOM 2439 C CA . ALA A 1 310 ? 13.543 -1.742 -34.061 1.00 95.75 310 ALA A CA 1
ATOM 2440 C C . ALA A 1 310 ? 14.739 -2.556 -33.529 1.00 95.75 310 ALA A C 1
ATOM 2442 O O . ALA A 1 310 ? 14.790 -2.946 -32.359 1.00 95.75 310 ALA A O 1
ATOM 2443 N N . LEU A 1 311 ? 15.708 -2.837 -34.409 1.00 96.44 311 LEU A N 1
ATOM 2444 C CA . LEU A 1 311 ? 16.927 -3.579 -34.079 1.00 96.44 311 LEU A CA 1
ATOM 2445 C C . LEU A 1 311 ? 18.037 -2.608 -33.658 1.00 96.44 311 LEU A C 1
ATOM 2447 O O . LEU A 1 311 ? 18.579 -1.909 -34.510 1.00 96.44 311 LEU A O 1
ATOM 2451 N N . ASN A 1 312 ? 18.415 -2.623 -32.376 1.00 95.00 312 ASN A N 1
ATOM 2452 C CA . ASN A 1 312 ? 19.491 -1.795 -31.799 1.00 95.00 312 ASN A CA 1
ATOM 2453 C C . ASN A 1 312 ? 19.262 -0.275 -31.914 1.00 95.00 312 ASN A C 1
ATOM 2455 O O . ASN A 1 312 ? 20.209 0.491 -32.095 1.00 95.00 312 ASN A O 1
ATOM 2459 N N . TYR A 1 313 ? 18.008 0.166 -31.844 1.00 95.56 313 TYR A N 1
ATOM 2460 C CA . TYR A 1 313 ? 17.661 1.573 -31.660 1.00 95.56 313 TYR A CA 1
ATOM 2461 C C . TYR A 1 313 ? 16.256 1.699 -31.078 1.00 95.56 313 TYR A C 1
ATOM 2463 O O . TYR A 1 313 ? 15.444 0.784 -31.214 1.00 95.56 313 TYR A O 1
ATOM 2471 N N . GLN A 1 314 ? 15.960 2.859 -30.498 1.00 95.62 314 GLN A N 1
ATOM 2472 C CA . GLN A 1 314 ? 14.607 3.268 -30.150 1.00 95.62 314 GLN A CA 1
ATOM 2473 C C . GLN A 1 314 ? 14.495 4.796 -30.255 1.00 95.62 314 GLN A C 1
ATOM 2475 O O . GLN A 1 314 ? 15.283 5.534 -29.670 1.00 95.62 314 GLN A O 1
ATOM 2480 N N . GLY A 1 315 ? 13.533 5.300 -31.034 1.00 92.00 315 GLY A N 1
ATOM 2481 C CA . GLY A 1 315 ? 13.468 6.736 -31.328 1.00 92.00 315 GLY A CA 1
ATOM 2482 C C . GLY A 1 315 ? 14.750 7.231 -32.010 1.00 92.00 315 GLY A C 1
ATOM 2483 O O . GLY A 1 315 ? 15.133 6.694 -33.048 1.00 92.00 315 GLY A O 1
ATOM 2484 N N . ASN A 1 316 ? 15.409 8.240 -31.427 1.00 92.19 316 ASN A N 1
ATOM 2485 C CA . ASN A 1 316 ? 16.693 8.753 -31.929 1.00 92.19 316 ASN A CA 1
ATOM 2486 C C . ASN A 1 316 ? 17.911 8.102 -31.244 1.00 92.19 316 ASN A C 1
ATOM 2488 O O . ASN A 1 316 ? 19.044 8.432 -31.593 1.00 92.19 316 ASN A O 1
ATOM 2492 N N . ASP A 1 317 ? 17.690 7.204 -30.282 1.00 92.38 317 ASP A N 1
ATOM 2493 C CA . ASP A 1 317 ? 18.746 6.530 -29.532 1.00 92.38 317 ASP A CA 1
ATOM 2494 C C . ASP A 1 317 ? 19.215 5.305 -30.331 1.00 92.38 317 ASP A C 1
ATOM 2496 O O . ASP A 1 317 ? 18.468 4.339 -30.488 1.00 92.38 317 ASP A O 1
ATOM 2500 N N . ILE A 1 318 ? 20.434 5.351 -30.882 1.00 93.56 318 ILE A N 1
ATOM 2501 C CA . ILE A 1 318 ? 20.987 4.321 -31.781 1.00 93.56 318 ILE A CA 1
ATOM 2502 C C . ILE A 1 318 ? 22.193 3.648 -31.126 1.00 93.56 318 ILE A C 1
ATOM 2504 O O . ILE A 1 318 ? 23.144 4.317 -30.724 1.00 93.56 318 ILE A O 1
ATOM 2508 N N . GLY A 1 319 ? 22.168 2.318 -31.050 1.00 93.75 319 GLY A N 1
ATOM 2509 C CA . GLY A 1 319 ? 23.241 1.523 -30.462 1.00 93.75 319 GLY A CA 1
ATOM 2510 C C . GLY A 1 319 ? 22.747 0.212 -29.856 1.00 93.75 319 GLY A C 1
ATOM 2511 O O . GLY A 1 319 ? 21.573 0.052 -29.518 1.00 93.75 319 GLY A O 1
ATOM 2512 N N . ILE A 1 320 ? 23.661 -0.749 -29.697 1.00 93.19 320 ILE A N 1
ATOM 2513 C CA . ILE A 1 320 ? 23.346 -2.062 -29.112 1.00 93.19 320 ILE A CA 1
ATOM 2514 C C . ILE A 1 320 ? 22.816 -1.945 -27.675 1.00 93.19 320 ILE A C 1
ATOM 2516 O O . ILE A 1 320 ? 22.025 -2.782 -27.241 1.00 93.19 320 ILE A O 1
ATOM 2520 N N . GLN A 1 321 ? 23.201 -0.888 -26.960 1.00 94.81 321 GLN A N 1
ATOM 2521 C CA . GLN A 1 321 ? 22.733 -0.581 -25.615 1.00 94.81 321 GLN A CA 1
ATOM 2522 C C . GLN A 1 321 ? 21.252 -0.173 -25.552 1.00 94.81 321 GLN A C 1
ATOM 2524 O O . GLN A 1 321 ? 20.661 -0.225 -24.482 1.00 94.81 321 GLN A O 1
ATOM 2529 N N . TYR A 1 322 ? 20.641 0.173 -26.690 1.00 95.94 322 TYR A N 1
ATOM 2530 C CA . TYR A 1 322 ? 19.232 0.571 -26.805 1.00 95.94 322 TYR A CA 1
ATOM 2531 C C . TYR A 1 322 ? 18.350 -0.519 -27.426 1.00 95.94 322 TYR A C 1
ATOM 2533 O O . TYR A 1 322 ? 17.221 -0.253 -27.837 1.00 95.94 322 TYR A O 1
ATOM 2541 N N . ARG A 1 323 ? 18.857 -1.753 -27.542 1.00 96.19 323 ARG A N 1
ATOM 2542 C CA . ARG A 1 323 ? 18.085 -2.888 -28.065 1.00 96.19 323 ARG A CA 1
ATOM 2543 C C . ARG A 1 323 ? 16.907 -3.241 -27.153 1.00 96.19 323 ARG A C 1
ATOM 2545 O O . ARG A 1 323 ? 16.963 -3.066 -25.939 1.00 96.19 323 ARG A O 1
ATOM 2552 N N . ASN A 1 324 ? 15.869 -3.822 -27.746 1.00 96.50 324 ASN A N 1
ATOM 2553 C CA . ASN A 1 324 ? 14.721 -4.338 -27.010 1.00 96.50 324 ASN A CA 1
ATOM 2554 C C . ASN A 1 324 ? 15.027 -5.728 -26.433 1.00 96.50 324 ASN A C 1
ATOM 2556 O O . ASN A 1 324 ? 15.341 -6.648 -27.193 1.00 96.50 324 ASN A O 1
ATOM 2560 N N . ALA A 1 325 ? 14.876 -5.908 -25.123 1.00 97.94 325 ALA A N 1
ATOM 2561 C CA . ALA A 1 325 ? 15.006 -7.208 -24.472 1.00 97.94 325 ALA A CA 1
ATOM 2562 C C . ALA A 1 325 ? 14.064 -7.350 -23.268 1.00 97.94 325 ALA A C 1
ATOM 2564 O O . ALA A 1 325 ? 13.801 -6.391 -22.546 1.00 97.94 325 ALA A O 1
ATOM 2565 N N . ILE A 1 326 ? 13.574 -8.567 -23.048 1.00 98.44 326 ILE A N 1
ATOM 2566 C CA . ILE A 1 326 ? 12.787 -8.958 -21.879 1.00 98.44 326 ILE A CA 1
ATOM 2567 C C . ILE A 1 326 ? 13.530 -10.102 -21.193 1.00 98.44 326 ILE A C 1
ATOM 2569 O O . ILE A 1 326 ? 13.835 -11.118 -21.828 1.00 98.44 326 ILE A O 1
ATOM 2573 N N . PHE A 1 327 ? 13.810 -9.931 -19.903 1.00 98.38 327 PHE A N 1
ATOM 2574 C CA . PHE A 1 327 ? 14.572 -10.895 -19.122 1.00 98.38 327 PHE A CA 1
ATOM 2575 C C . PHE A 1 327 ? 13.663 -11.659 -18.157 1.00 98.38 327 PHE A C 1
ATOM 2577 O O . PHE A 1 327 ? 13.045 -11.047 -17.285 1.00 98.38 327 PHE A O 1
ATOM 2584 N N . PHE A 1 328 ? 13.580 -12.981 -18.317 1.00 97.38 328 PHE A N 1
ATOM 2585 C CA . PHE A 1 328 ? 12.757 -13.856 -17.473 1.00 97.38 328 PHE A CA 1
ATOM 2586 C C . PHE A 1 328 ? 13.559 -14.448 -16.312 1.00 97.38 328 PHE A C 1
ATOM 2588 O O . PHE A 1 328 ? 14.758 -14.699 -16.440 1.00 97.38 328 PHE A O 1
ATOM 2595 N N . GLN A 1 329 ? 12.888 -14.708 -15.192 1.00 96.00 329 GLN A N 1
ATOM 2596 C CA . GLN A 1 329 ? 13.481 -15.351 -14.015 1.00 96.00 329 GLN A CA 1
ATOM 2597 C C . GLN A 1 329 ? 13.267 -16.867 -13.973 1.00 96.00 329 GLN A C 1
ATOM 2599 O O . GLN A 1 329 ? 13.958 -17.572 -13.243 1.00 96.00 329 GLN A O 1
ATOM 2604 N N . ASN A 1 330 ? 12.270 -17.374 -14.697 1.00 96.62 330 ASN A N 1
ATOM 2605 C CA . ASN A 1 330 ? 11.903 -18.787 -14.719 1.00 96.62 330 ASN A CA 1
ATOM 2606 C C . ASN A 1 330 ? 11.178 -19.151 -16.028 1.00 96.62 330 ASN A C 1
ATOM 2608 O O . ASN A 1 330 ? 10.798 -18.280 -16.813 1.00 96.62 330 ASN A O 1
ATOM 2612 N N . GLU A 1 331 ? 10.983 -20.450 -16.261 1.00 96.94 331 GLU A N 1
ATOM 2613 C CA . GLU A 1 331 ? 10.354 -20.952 -17.490 1.00 96.94 331 GLU A CA 1
ATOM 2614 C C . GLU A 1 331 ? 8.878 -20.541 -17.638 1.00 96.94 331 GLU A C 1
ATOM 2616 O O . GLU A 1 331 ? 8.419 -20.349 -18.760 1.00 96.94 331 GLU A O 1
ATOM 2621 N N . GLU A 1 332 ? 8.141 -20.338 -16.539 1.00 96.44 332 GLU A N 1
ATOM 2622 C CA . GLU A 1 332 ? 6.746 -19.872 -16.603 1.00 96.44 332 GLU A CA 1
ATOM 2623 C C . GLU A 1 332 ? 6.675 -18.462 -17.212 1.00 96.44 332 GLU A C 1
ATOM 2625 O O . GLU A 1 332 ? 5.928 -18.221 -18.162 1.00 96.44 332 GLU A O 1
ATOM 2630 N N . GLU A 1 333 ? 7.518 -17.542 -16.735 1.00 97.56 333 GLU A N 1
ATOM 2631 C CA . GLU A 1 333 ? 7.641 -16.196 -17.304 1.00 97.56 333 GLU A CA 1
ATOM 2632 C C . GLU A 1 333 ? 8.080 -16.236 -18.771 1.00 97.56 333 GLU A C 1
ATOM 2634 O O . GLU A 1 333 ? 7.531 -15.508 -19.602 1.00 97.56 333 GLU A O 1
ATOM 2639 N N . ARG A 1 334 ? 9.038 -17.106 -19.116 1.00 97.88 334 ARG A N 1
ATOM 2640 C CA . ARG A 1 334 ? 9.496 -17.293 -20.499 1.00 97.88 334 ARG A CA 1
ATOM 2641 C C . ARG A 1 334 ? 8.345 -17.690 -21.423 1.00 97.88 334 ARG A C 1
ATOM 2643 O O . ARG A 1 334 ? 8.193 -17.094 -22.492 1.00 97.88 334 ARG A O 1
ATOM 2650 N N . ASP A 1 335 ? 7.536 -18.664 -21.020 1.00 97.81 335 ASP A N 1
ATOM 2651 C CA . ASP A 1 335 ? 6.395 -19.134 -21.804 1.00 97.81 335 ASP A CA 1
ATOM 2652 C C . ASP A 1 335 ? 5.340 -18.035 -21.978 1.00 97.81 335 ASP A C 1
ATOM 2654 O O . ASP A 1 335 ? 4.827 -17.836 -23.088 1.00 97.81 335 ASP A O 1
ATOM 2658 N N . ILE A 1 336 ? 5.068 -17.261 -20.921 1.00 97.88 336 ILE A N 1
ATOM 2659 C CA . ILE A 1 336 ? 4.183 -16.092 -20.990 1.00 97.88 336 ILE A CA 1
ATOM 2660 C C . ILE A 1 336 ? 4.718 -15.072 -22.005 1.00 97.88 336 ILE A C 1
ATOM 2662 O O . ILE A 1 336 ? 3.976 -14.652 -22.896 1.00 97.88 336 ILE A O 1
ATOM 2666 N N . ILE A 1 337 ? 6.008 -14.718 -21.943 1.00 98.38 337 ILE A N 1
ATOM 2667 C CA . ILE A 1 337 ? 6.633 -13.760 -22.872 1.00 98.38 337 ILE A CA 1
ATOM 2668 C C . ILE A 1 337 ? 6.526 -14.248 -24.318 1.00 98.38 337 ILE A C 1
ATOM 2670 O O . ILE A 1 337 ? 6.136 -13.482 -25.201 1.00 98.38 337 ILE A O 1
ATOM 2674 N N . ILE A 1 338 ? 6.839 -15.521 -24.577 1.00 98.00 338 ILE A N 1
ATOM 2675 C CA . ILE A 1 338 ? 6.757 -16.113 -25.919 1.00 98.00 338 ILE A CA 1
ATOM 2676 C C . ILE A 1 338 ? 5.324 -16.040 -26.455 1.00 98.00 338 ILE A C 1
ATOM 2678 O O . ILE A 1 338 ? 5.117 -15.717 -27.628 1.00 98.00 338 ILE A O 1
ATOM 2682 N N . ASN A 1 339 ? 4.327 -16.323 -25.617 1.00 97.62 339 ASN A N 1
ATOM 2683 C CA . ASN A 1 339 ? 2.924 -16.248 -26.014 1.00 97.62 339 ASN A CA 1
ATOM 2684 C C . ASN A 1 339 ? 2.486 -14.806 -26.297 1.00 97.62 339 ASN A C 1
ATOM 2686 O O . ASN A 1 339 ? 1.874 -14.556 -27.338 1.00 97.62 339 ASN A O 1
ATOM 2690 N N . VAL A 1 340 ? 2.869 -13.843 -25.452 1.00 97.69 340 VAL A N 1
ATOM 2691 C CA . VAL A 1 340 ? 2.612 -12.415 -25.699 1.00 97.69 340 VAL A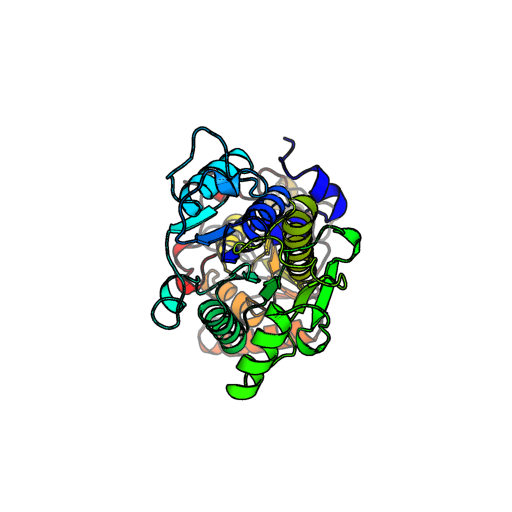 CA 1
ATOM 2692 C C . VAL A 1 340 ? 3.262 -11.971 -27.012 1.00 97.69 340 VAL A C 1
ATOM 2694 O O . VAL A 1 340 ? 2.595 -11.352 -27.838 1.00 97.69 340 VAL A O 1
ATOM 2697 N N . LEU A 1 341 ? 4.520 -12.340 -27.270 1.00 97.12 341 LEU A N 1
ATOM 2698 C CA . LEU A 1 341 ? 5.217 -12.016 -28.520 1.00 97.12 341 LEU A CA 1
ATOM 2699 C C . LEU A 1 341 ? 4.505 -12.577 -29.755 1.00 97.12 341 LEU A C 1
ATOM 2701 O O . LEU A 1 341 ? 4.341 -11.857 -30.740 1.00 97.12 341 LEU A O 1
ATOM 2705 N N . LYS A 1 342 ? 4.035 -13.831 -29.703 1.00 96.88 342 LYS A N 1
ATOM 2706 C CA . LYS A 1 342 ? 3.254 -14.444 -30.792 1.00 96.88 342 LYS A CA 1
ATOM 2707 C C . LYS A 1 342 ? 1.971 -13.664 -31.078 1.00 96.88 342 LYS A C 1
ATOM 2709 O O . LYS A 1 342 ? 1.657 -13.417 -32.242 1.00 96.88 342 LYS A O 1
ATOM 2714 N N . GLU A 1 343 ? 1.241 -13.252 -30.042 1.00 96.94 343 GLU A N 1
ATOM 2715 C CA . GLU A 1 343 ? 0.016 -12.461 -30.208 1.00 96.94 343 GLU A CA 1
ATOM 2716 C C . GLU A 1 343 ? 0.303 -11.038 -30.699 1.00 96.94 343 GLU A C 1
ATOM 2718 O O . GLU A 1 343 ? -0.408 -10.524 -31.567 1.00 96.94 343 GLU A O 1
ATOM 2723 N N . LYS A 1 344 ? 1.376 -10.407 -30.210 1.00 96.44 344 LYS A N 1
ATOM 2724 C CA . LYS A 1 344 ? 1.814 -9.088 -30.678 1.00 96.44 344 LYS A CA 1
ATOM 2725 C C . LYS A 1 344 ? 2.245 -9.126 -32.134 1.00 96.44 344 LYS A C 1
ATOM 2727 O O . LYS A 1 344 ? 1.812 -8.257 -32.882 1.00 96.44 344 LYS A O 1
ATOM 2732 N N . GLN A 1 345 ? 3.009 -10.132 -32.564 1.00 97.31 345 GLN A N 1
ATOM 2733 C CA . GLN A 1 345 ? 3.507 -10.250 -33.940 1.00 97.31 345 GLN A CA 1
ATOM 2734 C C . GLN A 1 345 ? 2.384 -10.166 -34.980 1.00 97.31 345 GLN A C 1
ATOM 2736 O O . GLN A 1 345 ? 2.584 -9.566 -36.032 1.00 97.31 345 GLN A O 1
ATOM 2741 N N . LYS A 1 346 ? 1.183 -10.680 -34.679 1.00 97.12 346 LYS A N 1
ATOM 2742 C CA . LYS A 1 346 ? 0.006 -10.583 -35.566 1.00 97.12 346 LYS A CA 1
ATOM 2743 C C . LYS A 1 346 ? -0.396 -9.137 -35.892 1.00 97.12 346 LYS A C 1
ATOM 2745 O O . LYS A 1 346 ? -1.073 -8.905 -36.887 1.00 97.12 346 LYS A O 1
ATOM 2750 N N . LYS A 1 347 ? -0.002 -8.171 -35.055 1.00 96.06 347 LYS A N 1
ATOM 2751 C CA . LYS A 1 347 ? -0.276 -6.734 -35.213 1.00 96.06 347 LYS A CA 1
ATOM 2752 C C . LYS A 1 347 ? 0.848 -5.973 -35.930 1.00 96.06 347 LYS A C 1
ATOM 2754 O O . LYS A 1 347 ? 0.650 -4.805 -36.252 1.00 96.06 347 LYS A O 1
ATOM 2759 N N . TYR A 1 348 ? 1.996 -6.602 -36.196 1.00 94.25 348 TYR A N 1
ATOM 2760 C CA . TYR A 1 348 ? 3.146 -5.973 -36.854 1.00 94.25 348 TYR A CA 1
ATOM 2761 C C . TYR A 1 348 ? 3.455 -6.653 -38.190 1.00 94.25 348 TYR A C 1
ATOM 2763 O O . TYR A 1 348 ? 3.531 -7.875 -38.281 1.00 94.25 348 TYR A O 1
ATOM 2771 N N . GLN A 1 349 ? 3.678 -5.849 -39.234 1.00 94.75 349 GLN A N 1
ATOM 2772 C CA . GLN A 1 349 ? 4.123 -6.356 -40.540 1.00 94.75 349 GLN A CA 1
ATOM 2773 C C . GLN A 1 349 ? 5.606 -6.744 -40.524 1.00 94.75 349 GLN A C 1
ATOM 2775 O O . GLN A 1 349 ? 5.999 -7.727 -41.148 1.00 94.75 349 GLN A O 1
ATOM 2780 N N . ARG A 1 350 ? 6.435 -5.963 -39.814 1.00 96.81 350 ARG A N 1
ATOM 2781 C CA . ARG A 1 350 ? 7.848 -6.286 -39.593 1.00 96.81 350 ARG A CA 1
ATOM 2782 C C . ARG A 1 350 ? 7.975 -7.342 -38.487 1.00 96.81 350 ARG A C 1
ATOM 2784 O O . ARG A 1 350 ? 7.163 -7.331 -37.556 1.00 96.81 350 ARG A O 1
ATOM 2791 N N . PRO A 1 351 ? 8.981 -8.229 -38.553 1.00 97.25 351 PRO A N 1
ATOM 2792 C CA . PRO A 1 351 ? 9.249 -9.158 -37.465 1.00 97.25 351 PRO A CA 1
ATOM 2793 C C . PRO A 1 351 ? 9.605 -8.390 -36.188 1.00 97.25 351 PRO A C 1
ATOM 2795 O O . PRO A 1 351 ? 10.367 -7.422 -36.224 1.00 97.25 351 PRO A O 1
ATOM 2798 N N . ILE A 1 352 ? 9.048 -8.829 -35.063 1.00 98.00 352 ILE A N 1
ATOM 2799 C CA . ILE A 1 352 ? 9.474 -8.400 -33.737 1.00 98.00 352 ILE A CA 1
ATOM 2800 C C . ILE A 1 352 ? 10.877 -8.955 -33.496 1.00 98.00 352 ILE A C 1
ATOM 2802 O O . ILE A 1 352 ? 11.126 -10.146 -33.673 1.00 98.00 352 ILE A O 1
ATOM 2806 N N . VAL A 1 353 ? 11.785 -8.072 -33.092 1.00 97.50 353 VAL A N 1
ATOM 2807 C CA . VAL A 1 353 ? 13.197 -8.375 -32.822 1.00 97.50 353 VAL A CA 1
ATOM 2808 C C . VAL A 1 353 ? 13.538 -8.260 -31.334 1.00 97.50 353 VAL A C 1
ATOM 2810 O O . VAL A 1 353 ? 14.710 -8.286 -30.968 1.00 97.50 353 VAL A O 1
ATOM 2813 N N . THR A 1 354 ? 12.525 -8.135 -30.467 1.00 98.00 354 THR A N 1
ATOM 2814 C CA . THR A 1 354 ? 12.688 -8.154 -29.009 1.00 98.00 354 THR A CA 1
ATOM 2815 C C . THR A 1 354 ? 13.337 -9.462 -28.562 1.00 98.00 354 THR A C 1
ATOM 2817 O O . THR A 1 354 ? 12.812 -10.548 -28.808 1.00 98.00 354 THR A O 1
ATOM 2820 N N . ILE A 1 355 ? 14.473 -9.347 -27.881 1.00 97.69 355 ILE A N 1
ATOM 2821 C CA . ILE A 1 355 ? 15.226 -10.482 -27.351 1.00 97.69 355 ILE A CA 1
ATOM 2822 C C . ILE A 1 355 ? 14.521 -11.020 -26.102 1.00 97.69 355 ILE A C 1
ATOM 2824 O O . ILE A 1 355 ? 14.064 -10.251 -25.261 1.00 97.69 355 ILE A O 1
ATOM 2828 N N . VAL A 1 356 ? 14.465 -12.344 -25.962 1.00 98.06 356 VAL A N 1
ATOM 2829 C CA . VAL A 1 356 ? 13.984 -13.020 -24.749 1.00 98.06 356 VAL A CA 1
ATOM 2830 C C . VAL A 1 356 ? 15.126 -13.846 -24.192 1.00 98.06 356 VAL A C 1
ATOM 2832 O O . VAL A 1 356 ? 15.640 -14.726 -24.886 1.00 98.06 356 VAL A O 1
ATOM 2835 N N . LYS A 1 357 ? 15.541 -13.553 -22.961 1.00 97.69 357 LYS A N 1
ATOM 2836 C CA . LYS A 1 357 ? 16.702 -14.200 -22.344 1.00 97.69 357 LYS A CA 1
ATOM 2837 C C . LYS A 1 357 ? 16.489 -14.385 -20.847 1.00 97.69 357 LYS A C 1
ATOM 2839 O O . LYS A 1 357 ? 15.692 -13.676 -20.245 1.00 97.69 357 LYS A O 1
ATOM 2844 N N . GLU A 1 358 ? 17.193 -15.335 -20.253 1.00 97.44 358 GLU A N 1
ATOM 2845 C CA . GLU A 1 358 ? 17.221 -15.476 -18.799 1.00 97.44 358 GLU A CA 1
ATOM 2846 C C . GLU A 1 358 ? 17.906 -14.255 -18.173 1.00 97.44 358 GLU A C 1
ATOM 2848 O O . GLU A 1 358 ? 18.848 -13.698 -18.753 1.00 97.44 358 GLU A O 1
ATOM 2853 N N . VAL A 1 359 ? 17.432 -13.832 -17.001 1.00 94.75 359 VAL A N 1
ATOM 2854 C CA . VAL A 1 359 ? 18.000 -12.709 -16.254 1.00 94.75 359 VAL A CA 1
ATOM 2855 C C . VAL A 1 359 ? 19.507 -12.881 -16.044 1.00 94.75 359 VAL A C 1
ATOM 2857 O O . VAL A 1 359 ? 19.994 -13.933 -15.642 1.00 94.75 359 VAL A O 1
ATOM 2860 N N . GLN A 1 360 ? 20.257 -11.829 -16.363 1.00 92.94 360 GLN A N 1
ATOM 2861 C CA . GLN A 1 360 ? 21.708 -11.753 -16.188 1.00 92.94 360 GLN A CA 1
ATOM 2862 C C . GLN A 1 360 ? 22.035 -10.851 -14.985 1.00 92.94 360 GLN A C 1
ATOM 2864 O O . GLN A 1 360 ? 21.141 -10.156 -14.486 1.00 92.94 360 GLN A O 1
ATOM 2869 N N . PRO A 1 361 ? 23.294 -10.817 -14.499 1.00 95.81 361 PRO A N 1
ATOM 2870 C CA . PRO A 1 361 ? 23.702 -9.840 -13.495 1.00 95.81 361 PRO A CA 1
ATOM 2871 C C . PRO A 1 361 ? 23.278 -8.419 -13.889 1.00 95.81 361 PRO A C 1
ATOM 2873 O O . PRO A 1 361 ? 23.453 -7.993 -15.032 1.00 95.81 361 PRO A O 1
ATOM 2876 N N . PHE A 1 362 ? 22.670 -7.708 -12.943 1.00 97.31 362 PHE A N 1
ATOM 2877 C CA . PHE A 1 362 ? 22.182 -6.344 -13.128 1.00 97.31 362 PHE A CA 1
ATOM 2878 C C . PHE A 1 362 ? 23.040 -5.405 -12.292 1.00 97.31 362 PHE A C 1
ATOM 2880 O O . PHE A 1 362 ? 23.071 -5.532 -11.066 1.00 97.31 362 PHE A O 1
ATOM 2887 N N . TYR A 1 363 ? 23.707 -4.469 -12.954 1.00 97.38 363 TYR A N 1
ATOM 2888 C CA . TYR A 1 363 ? 24.548 -3.460 -12.326 1.00 97.38 363 TYR A CA 1
ATOM 2889 C C . TYR A 1 363 ? 23.763 -2.151 -12.278 1.00 97.38 363 TYR A C 1
ATOM 2891 O O . TYR A 1 363 ? 23.410 -1.617 -13.328 1.00 97.38 363 TYR A O 1
ATOM 2899 N N . ASP A 1 364 ? 23.443 -1.660 -11.077 1.00 97.50 364 ASP A N 1
ATOM 2900 C CA . ASP A 1 364 ? 22.754 -0.373 -10.930 1.00 97.50 364 ASP A CA 1
ATOM 2901 C C . ASP A 1 364 ? 23.583 0.734 -11.600 1.00 97.50 364 ASP A C 1
ATOM 2903 O O . ASP A 1 364 ? 24.793 0.841 -11.386 1.00 97.50 364 ASP A O 1
ATOM 2907 N N . ALA A 1 365 ? 22.921 1.556 -12.414 1.00 97.19 365 ALA A N 1
ATOM 2908 C CA . ALA A 1 365 ? 23.541 2.733 -13.001 1.00 97.19 365 ALA A CA 1
ATOM 2909 C C . ALA A 1 365 ? 23.797 3.790 -11.923 1.00 97.19 365 ALA A C 1
ATOM 2911 O O . ALA A 1 365 ? 23.180 3.801 -10.853 1.00 97.19 365 ALA A O 1
ATOM 2912 N N . GLU A 1 366 ? 24.686 4.721 -12.240 1.00 96.69 366 GLU A N 1
ATOM 2913 C CA . GLU A 1 366 ? 25.082 5.812 -11.368 1.00 96.69 366 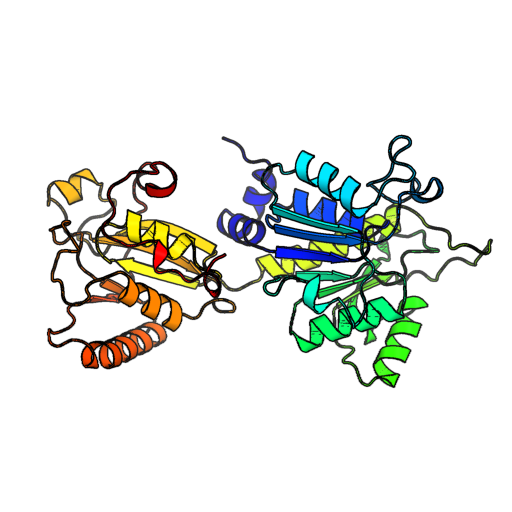GLU A CA 1
ATOM 2914 C C . GLU A 1 366 ? 23.872 6.641 -10.878 1.00 96.69 366 GLU A C 1
ATOM 2916 O O . GLU A 1 366 ? 22.896 6.850 -11.601 1.00 96.69 366 GLU A O 1
ATOM 2921 N N . ASP A 1 367 ? 23.946 7.187 -9.656 1.00 94.19 367 ASP A N 1
ATOM 2922 C CA . ASP A 1 367 ? 22.829 7.885 -8.981 1.00 94.19 367 ASP A CA 1
ATOM 2923 C C . ASP A 1 367 ? 22.198 9.038 -9.786 1.00 94.19 367 ASP A C 1
ATOM 2925 O O . ASP A 1 367 ? 21.047 9.428 -9.545 1.00 94.19 367 ASP A O 1
ATOM 2929 N N . TYR A 1 368 ? 22.946 9.628 -10.721 1.00 94.12 368 TYR A N 1
ATOM 2930 C CA . TYR A 1 368 ? 22.446 10.699 -11.579 1.00 94.12 368 TYR A CA 1
ATOM 2931 C C . TYR A 1 368 ? 21.505 10.195 -12.686 1.00 94.12 368 TYR A C 1
ATOM 2933 O O . TYR A 1 368 ? 20.706 10.989 -13.181 1.00 94.12 368 TYR A O 1
ATOM 2941 N N . HIS A 1 369 ? 21.545 8.903 -13.032 1.00 96.19 369 HIS A N 1
ATOM 2942 C CA . HIS A 1 369 ? 20.611 8.268 -13.966 1.00 96.19 369 HIS A CA 1
ATOM 2943 C C . HIS A 1 369 ? 19.308 7.824 -13.300 1.00 96.19 369 HIS A C 1
ATOM 2945 O O . HIS A 1 369 ? 18.260 7.871 -13.940 1.00 96.19 369 HIS A O 1
ATOM 2951 N N . GLN A 1 370 ? 19.358 7.446 -12.022 1.00 96.56 370 GLN A N 1
ATOM 2952 C CA . GLN A 1 370 ? 18.168 7.056 -11.264 1.00 96.56 370 GLN A CA 1
ATOM 2953 C C . GLN A 1 370 ? 17.179 8.223 -11.201 1.00 96.56 370 GLN A C 1
ATOM 2955 O O . GLN A 1 370 ? 17.568 9.343 -10.853 1.00 96.56 370 GLN A O 1
ATOM 2960 N N . ASP A 1 371 ? 15.901 7.992 -11.493 1.00 94.44 371 ASP A N 1
ATOM 2961 C CA . ASP A 1 371 ? 14.848 9.010 -11.459 1.00 94.44 371 ASP A CA 1
ATOM 2962 C C . ASP A 1 371 ? 15.134 10.249 -12.335 1.00 94.44 371 ASP A C 1
ATOM 2964 O O . ASP A 1 371 ? 14.685 11.361 -12.026 1.00 94.44 371 ASP A O 1
ATOM 2968 N N . TYR A 1 372 ? 15.884 10.094 -13.433 1.00 95.50 372 TYR A N 1
ATOM 2969 C CA . TYR A 1 372 ? 16.391 11.223 -14.224 1.00 95.50 372 TYR A CA 1
ATOM 2970 C C . TYR A 1 372 ? 15.291 12.199 -14.675 1.00 95.50 372 TYR A C 1
ATOM 2972 O O . TYR A 1 372 ? 15.424 13.406 -14.469 1.00 95.50 372 TYR A O 1
ATOM 2980 N N . LEU A 1 373 ? 14.177 11.701 -15.225 1.00 93.00 373 LEU A N 1
ATOM 2981 C CA . LEU A 1 373 ? 13.064 12.543 -15.701 1.00 93.00 373 LEU A CA 1
ATOM 2982 C C . LEU A 1 373 ? 12.217 13.136 -14.564 1.00 93.00 373 LEU A C 1
ATOM 2984 O O . LEU A 1 373 ? 11.533 14.135 -14.768 1.00 93.00 373 LEU A O 1
ATOM 2988 N N . THR A 1 374 ? 12.293 12.574 -13.352 1.00 88.31 374 THR A N 1
ATOM 2989 C CA . THR A 1 374 ? 11.715 13.213 -12.155 1.00 88.31 374 THR A CA 1
ATOM 2990 C C . THR A 1 374 ? 12.583 14.393 -11.710 1.00 88.31 374 THR A C 1
ATOM 2992 O O . THR A 1 374 ? 12.066 15.423 -11.283 1.00 88.31 374 THR A O 1
ATOM 2995 N N . LYS A 1 375 ? 13.911 14.253 -11.820 1.00 90.56 375 LYS A N 1
ATOM 2996 C CA . LYS A 1 375 ? 14.892 15.289 -11.463 1.00 90.56 375 LYS A CA 1
ATOM 2997 C C . LYS A 1 375 ? 14.998 16.396 -12.527 1.00 90.56 375 LYS A C 1
ATOM 2999 O O . LYS A 1 375 ? 15.339 17.523 -12.184 1.00 90.56 375 LYS A O 1
ATOM 3004 N N . ASN A 1 376 ? 14.684 16.096 -13.791 1.00 90.75 376 ASN A N 1
ATOM 3005 C CA . ASN A 1 376 ? 14.854 16.989 -14.942 1.00 90.75 376 ASN A CA 1
ATOM 3006 C C . ASN A 1 376 ? 13.564 17.081 -15.783 1.00 90.75 376 ASN A C 1
ATOM 3008 O O . ASN A 1 376 ? 13.410 16.376 -16.778 1.00 90.75 376 ASN A O 1
ATOM 3012 N N . LEU A 1 377 ? 12.657 18.000 -15.424 1.00 79.50 377 LEU A N 1
ATOM 3013 C CA . LEU A 1 377 ? 11.300 18.146 -15.999 1.00 79.50 377 LEU A CA 1
ATOM 3014 C C . LEU A 1 377 ? 11.227 18.559 -17.492 1.00 79.50 377 LEU A C 1
ATOM 3016 O O . LEU A 1 377 ? 10.137 18.720 -18.031 1.00 79.50 377 LEU A O 1
ATOM 3020 N N . GLY A 1 378 ? 12.367 18.720 -18.168 1.00 76.00 378 GLY A N 1
ATOM 3021 C CA . GLY A 1 378 ? 12.477 18.947 -19.617 1.00 76.00 378 GLY A CA 1
ATOM 3022 C C . GLY A 1 378 ? 13.520 18.049 -20.289 1.00 76.00 378 GLY A C 1
ATOM 3023 O O . GLY A 1 378 ? 13.989 18.367 -21.379 1.00 76.00 378 GLY A O 1
ATOM 3024 N N . GLY A 1 379 ? 13.936 16.972 -19.612 1.00 81.06 379 GLY A N 1
ATOM 3025 C CA . GLY A 1 379 ? 14.897 16.012 -20.144 1.00 81.06 379 GLY A CA 1
ATOM 3026 C C . GLY A 1 379 ? 14.383 15.332 -21.413 1.00 81.06 379 GLY A C 1
ATOM 3027 O O . GLY A 1 379 ? 13.180 15.137 -21.589 1.00 81.06 379 GLY A O 1
ATOM 3028 N N . TYR A 1 380 ? 15.305 14.969 -22.304 1.00 80.56 380 TYR A N 1
ATOM 3029 C CA . TYR A 1 380 ? 14.971 14.214 -23.507 1.00 80.56 380 TYR A CA 1
ATOM 3030 C C . TYR A 1 380 ? 14.373 12.849 -23.142 1.00 80.56 380 TYR A C 1
ATOM 3032 O O . TYR A 1 380 ? 14.891 12.145 -22.276 1.00 80.56 380 TYR A O 1
ATOM 3040 N N . CYS A 1 381 ? 13.291 12.476 -23.822 1.00 83.56 381 CYS A N 1
ATOM 3041 C CA . CYS A 1 381 ? 12.685 11.159 -23.720 1.00 83.56 381 CYS A CA 1
ATOM 3042 C C . CYS A 1 381 ? 11.924 10.847 -25.011 1.00 83.56 381 CYS A C 1
ATOM 3044 O O . CYS A 1 381 ? 11.113 11.654 -25.464 1.00 83.56 381 CYS A O 1
ATOM 3046 N N . HIS A 1 382 ? 12.157 9.671 -25.593 1.00 81.38 382 HIS A N 1
ATOM 3047 C CA . HIS A 1 382 ? 11.400 9.199 -26.753 1.00 81.38 382 HIS A CA 1
ATOM 3048 C C . HIS A 1 382 ? 10.067 8.520 -26.358 1.00 81.38 382 HIS A C 1
ATOM 3050 O O . HIS A 1 382 ? 9.228 8.271 -27.222 1.00 81.38 382 HIS A O 1
ATOM 3056 N N . ILE A 1 383 ? 9.854 8.224 -25.067 1.00 88.88 383 ILE A N 1
ATOM 3057 C CA . ILE A 1 383 ? 8.634 7.593 -24.539 1.00 88.88 383 ILE A CA 1
ATOM 3058 C C . ILE A 1 383 ? 7.601 8.656 -24.158 1.00 88.88 383 ILE A C 1
ATOM 3060 O O . ILE A 1 383 ? 7.862 9.561 -23.365 1.00 88.88 383 ILE A O 1
ATOM 3064 N N . ASN A 1 384 ? 6.375 8.493 -24.660 1.00 90.69 384 ASN A N 1
ATOM 3065 C CA . ASN A 1 384 ? 5.239 9.309 -24.244 1.00 90.69 384 ASN A CA 1
ATOM 3066 C C . ASN A 1 384 ? 4.675 8.821 -22.895 1.00 90.69 384 ASN A C 1
ATOM 3068 O O . ASN A 1 384 ? 3.918 7.851 -22.830 1.00 90.69 384 ASN A O 1
ATOM 3072 N N . LEU A 1 385 ? 4.999 9.538 -21.817 1.00 91.62 385 LEU A N 1
ATOM 3073 C CA . LEU A 1 385 ? 4.547 9.231 -20.452 1.00 91.62 385 LEU A CA 1
ATOM 3074 C C . LEU A 1 385 ? 3.021 9.355 -20.255 1.00 91.62 385 LEU A C 1
ATOM 3076 O O . LEU A 1 385 ? 2.471 8.780 -19.315 1.00 91.62 385 LEU A O 1
ATOM 3080 N N . ASN A 1 386 ? 2.311 10.035 -21.161 1.00 92.06 386 ASN A N 1
ATOM 3081 C CA . ASN A 1 386 ? 0.850 10.163 -21.111 1.00 92.06 386 ASN A CA 1
ATOM 3082 C C . ASN A 1 386 ? 0.117 8.910 -21.614 1.00 92.06 386 ASN A C 1
ATOM 3084 O O . ASN A 1 386 ? -1.108 8.864 -21.588 1.00 92.06 386 ASN A O 1
ATOM 3088 N N . LEU A 1 387 ? 0.844 7.877 -22.056 1.00 94.38 387 LEU A N 1
ATOM 3089 C CA . LEU A 1 387 ? 0.252 6.601 -22.462 1.00 94.38 387 LEU A CA 1
ATOM 3090 C C . LEU A 1 387 ? -0.223 5.742 -21.276 1.00 94.38 387 LEU A C 1
ATOM 3092 O O . LEU A 1 387 ? -0.851 4.708 -21.510 1.00 94.38 387 LEU A O 1
ATOM 3096 N N . VAL A 1 388 ? 0.086 6.111 -20.026 1.00 93.94 388 VAL A N 1
ATOM 3097 C CA . VAL A 1 388 ? -0.547 5.513 -18.834 1.00 93.94 388 VAL A CA 1
ATOM 3098 C C . VAL A 1 388 ? -1.920 6.154 -18.637 1.00 93.94 388 VAL A C 1
ATOM 3100 O O . VAL A 1 388 ? -2.015 7.380 -18.531 1.00 93.94 388 VAL A O 1
ATOM 3103 N N . LYS A 1 389 ? -2.974 5.338 -18.578 1.00 93.75 389 LYS A N 1
ATOM 3104 C CA . LYS A 1 389 ? -4.344 5.815 -18.342 1.00 93.75 389 LYS A CA 1
ATOM 3105 C C . LYS A 1 389 ? -4.557 6.160 -16.874 1.00 93.75 389 LYS A C 1
ATOM 3107 O O . LYS A 1 389 ? -3.894 5.589 -16.014 1.00 93.75 389 LYS A O 1
ATOM 3112 N N . ASP A 1 390 ? -5.521 7.022 -16.574 1.00 90.00 390 ASP A N 1
ATOM 3113 C CA . ASP A 1 390 ? -5.792 7.446 -15.195 1.00 90.00 390 ASP A CA 1
ATOM 3114 C C . ASP A 1 390 ? -6.154 6.270 -14.283 1.00 90.00 390 ASP A C 1
ATOM 3116 O O . ASP A 1 390 ? -5.634 6.176 -13.173 1.00 90.00 390 ASP A O 1
ATOM 3120 N N . GLU A 1 391 ? -6.939 5.300 -14.765 1.00 90.19 391 GLU A N 1
ATOM 3121 C CA . GLU A 1 391 ? -7.221 4.093 -13.988 1.00 90.19 391 GLU A CA 1
ATOM 3122 C C . GLU A 1 391 ? -6.004 3.175 -13.791 1.00 90.19 391 GLU A C 1
ATOM 3124 O O . GLU A 1 391 ? -6.052 2.296 -12.943 1.00 90.19 391 GLU A O 1
ATOM 3129 N N . GLU A 1 392 ? -4.903 3.338 -14.524 1.00 93.31 392 GLU A N 1
ATOM 3130 C CA . GLU A 1 392 ? -3.675 2.537 -14.379 1.00 93.31 392 GLU A CA 1
ATOM 3131 C C . GLU A 1 392 ? -2.655 3.219 -13.444 1.00 93.31 392 GLU A C 1
ATOM 3133 O O . GLU A 1 392 ? -1.698 2.576 -13.012 1.00 93.31 392 GLU A O 1
ATOM 3138 N N . ARG A 1 393 ? -2.863 4.499 -13.097 1.00 91.44 393 ARG A N 1
ATOM 3139 C CA . ARG A 1 393 ? -1.941 5.301 -12.275 1.00 91.44 393 ARG A CA 1
ATOM 3140 C C . ARG A 1 393 ? -2.044 4.993 -10.779 1.00 91.44 393 ARG A C 1
ATOM 3142 O O . ARG A 1 393 ? -3.101 4.607 -10.279 1.00 91.44 393 ARG A O 1
ATOM 3149 N N . LYS A 1 394 ? -0.919 5.160 -10.083 1.00 87.12 394 LYS A N 1
ATOM 3150 C CA . LYS A 1 394 ? -0.800 5.091 -8.617 1.00 87.12 394 LYS A CA 1
ATOM 3151 C C . LYS A 1 394 ? -1.608 6.134 -7.861 1.00 87.12 394 LYS A C 1
ATOM 3153 O O . LYS A 1 394 ? -1.787 7.245 -8.398 1.00 87.12 394 LYS A O 1
#

Foldseek 3Di:
DDDLQNVLCVVQPPLLLLLQLLAEEEEEDQALQRVLLLVLSLSNRRQEYEYEAQDADDPVRVQAGPLDDPVRGRHQSQVSSVVVSCVSPVRRHYHGYNDQDDLVCPVPRDDLDHQEYEAADPDLRRSLRVLVVCVVSVHHYEYEADLFQDDDQVQKDKDFLVPDDLTPRSVVNVVVCVVVVHDRGHIYIDGPDRRHDDPDPDTHHHNSSSSSRNVNRSVVSSVSSSPADKDKWKWFAFQVLLVQLQLVFFWFWSDKFKFWWDKDDPQDAPVCQVVVVMQTAIMMMIIGGCVTANPLNVVVSSVLFHDQLDAQHTDPGHGSNRHTEIADADVVSLVSNVVSLVVVCVVDPHRGPYHYYHGGDTHTYDPCSTNVCVVPVPDDDSGDSPSQDPVRGD

Mean predicted aligned error: 4.5 Å